Protein AF-A0A260YX08-F1 (afdb_monomer_lite)

Radius of gyration: 21.72 Å; chains: 1; bounding box: 60×44×65 Å

pLDDT: mean 73.93, std 20.86, range [26.75, 97.69]

InterPro domains:
  IPR000609 7TM GPCR, serpentine receptor class g (Srg) [PF02118] (17-284)
  IPR000609 7TM GPCR, serpentine receptor class g (Srg) [PF02118] (297-373)
  IPR000609 7TM GPCR, serpentine receptor class g (Srg) [PR00698] (13-39)
  IPR000609 7TM GPCR, serpentine receptor class g (Srg) [PR00698] (50-73)
  IPR000609 7TM GPCR, serpentine receptor class g (Srg) [PR00698] (97-121)
  IPR000609 7TM GPCR, serpentine receptor class g (Srg) [PR00698] (134-159)
  IPR000609 7TM GPCR, serpentine receptor class g (Srg) [PR00698] (180-205)
  IPR000609 7TM GPCR, serpentine receptor class g (Srg) [PR00698] (220-242)
  IPR000609 7TM GPCR, serpentine receptor class g (Srg) [PR00698] (266-289)
  IPR051119 Nematode serpentine receptor-like [PTHR31627] (12-284)

Foldseek 3Di:
DFDADPADDQVLLVVLLVLLLVLLVLLLLLLVVVLVVCVVPVVPQLLQLLSVLVNVLSVLLNVLSCCVSVPVSCQQRRLVCAVVQCVVPVDFALVLLVNCVSLLSVQLNLQSLLVSLVSLLCCLVPVPPCSVVSSVCSVVSNVCSNPVSCQASVQSSVFTWDWHHARSGTDIDGPRPDPHHHSLNVLLVSLVVSLVSLVVSLVSLLVRLLVDPDPPNQQSNLSNLLSNLLSVLSNVLSVLSNCLSPDPPPDSVSNNVSVLVSVLSVSCNSRQSSLSCCQRRPVNVVCVVVSVVVVVVVVVVCVVVVVVVDPDDDPDVCDPVVVVLVVVLCVSLVSLVVSVVSCCVSCVPDDPSDDPVSSCVSSVSSSSNPVSRPPDDDDD

Secondary structure (DSSP, 8-state):
-----TT--HHHHHHHHHHHHHHHHHHHHHHHHHHHHHHHTHHHHTTSHHHHHHHHHHHHHHHHHHHIIIIIHHHHH-TTHHHHHHHH--S-BHHHHGGGHHHHHHHHHHHHHHHHHHHHHHHHH-TTTHHHHHHHHHHHHHHHHHHTTHHHHHHHHHSEEEEEEETTEEEEEEE--SSS--HHHHHHHHHHHHHHHHHHHHHHHHHHHTT---TTHHHHHHHHHHHHHHHHHHHHHHHHHHHHHH---SSHHHHHHHHHHHHHHHHHHHHHHHHHHHHH-TTTGGGHHHHHHHHHHHHHHHHHHHHHH--S---STTHHHHHHHHHHHHHHHHHHHHHHHHHHHH--SS-----HHHHHHHHHHHHSSGGGTSS-----

Structure (mmCIF, N/CA/C/O backbone):
data_AF-A0A260YX08-F1
#
_entry.id   AF-A0A260YX08-F1
#
loop_
_atom_site.group_PDB
_atom_site.id
_atom_site.type_symbol
_atom_site.label_atom_id
_atom_site.label_alt_id
_atom_site.label_comp_id
_atom_site.label_asym_id
_atom_site.label_entity_id
_atom_site.label_seq_id
_atom_site.pdbx_PDB_ins_code
_atom_site.Cartn_x
_atom_site.Cartn_y
_atom_site.Cartn_z
_atom_site.occupancy
_atom_site.B_iso_or_equiv
_atom_site.auth_seq_id
_atom_site.auth_comp_id
_atom_site.auth_asym_id
_atom_site.auth_atom_id
_atom_site.pdbx_PDB_model_num
ATOM 1 N N . MET A 1 1 ? 18.765 1.970 -28.842 1.00 47.28 1 MET A N 1
ATOM 2 C CA . MET A 1 1 ? 18.220 0.643 -28.476 1.00 47.28 1 MET A CA 1
ATOM 3 C C . MET A 1 1 ? 18.291 0.509 -26.969 1.00 47.28 1 MET A C 1
ATOM 5 O O . MET A 1 1 ? 19.391 0.627 -26.439 1.00 47.28 1 MET A O 1
ATOM 9 N N . LEU A 1 2 ? 17.157 0.304 -26.294 1.00 59.56 2 LEU A N 1
ATOM 10 C CA . LEU A 1 2 ? 17.155 -0.091 -24.882 1.00 59.56 2 LEU A CA 1
ATOM 11 C C . LEU A 1 2 ? 17.864 -1.449 -24.772 1.00 59.56 2 LEU A C 1
ATOM 13 O O . LEU A 1 2 ? 17.564 -2.364 -25.537 1.00 59.56 2 LEU A O 1
ATOM 17 N N . ARG A 1 3 ? 18.856 -1.553 -23.888 1.00 63.09 3 ARG A N 1
ATOM 18 C CA . ARG A 1 3 ? 19.597 -2.792 -23.621 1.00 63.09 3 ARG A CA 1
ATOM 19 C C . ARG A 1 3 ? 19.384 -3.168 -22.160 1.00 63.09 3 ARG A C 1
ATOM 21 O O . ARG A 1 3 ? 19.426 -2.293 -21.302 1.00 63.09 3 ARG A O 1
ATOM 28 N N . CYS A 1 4 ? 19.155 -4.452 -21.896 1.00 70.31 4 CYS A N 1
ATOM 29 C CA . CYS A 1 4 ? 19.103 -4.978 -20.533 1.00 70.31 4 CYS A CA 1
ATOM 30 C C . CYS A 1 4 ? 20.449 -4.745 -19.839 1.00 70.31 4 CYS A C 1
ATOM 32 O O . CYS A 1 4 ? 21.499 -4.864 -20.478 1.00 70.31 4 CYS A O 1
ATOM 34 N N . HIS A 1 5 ? 20.424 -4.407 -18.551 1.00 65.25 5 HIS A N 1
ATOM 35 C CA . HIS A 1 5 ? 21.640 -4.102 -17.808 1.00 65.25 5 HIS A CA 1
ATOM 36 C C . HIS A 1 5 ? 22.475 -5.388 -17.617 1.00 65.25 5 HIS A C 1
ATOM 38 O O . HIS A 1 5 ? 21.980 -6.346 -17.025 1.00 65.25 5 HIS A O 1
ATOM 44 N N . PRO A 1 6 ? 23.730 -5.458 -18.105 1.00 57.31 6 PRO A N 1
ATOM 45 C CA . PRO A 1 6 ? 24.505 -6.704 -18.116 1.00 57.31 6 PRO A CA 1
ATOM 46 C C . PRO A 1 6 ? 25.105 -7.084 -16.750 1.00 57.31 6 PRO A C 1
ATOM 48 O O . PRO A 1 6 ? 25.681 -8.158 -16.620 1.00 57.31 6 PRO A O 1
ATOM 51 N N . GLY A 1 7 ? 24.999 -6.212 -15.741 1.00 61.47 7 GLY A N 1
ATOM 52 C CA . GLY A 1 7 ? 25.715 -6.343 -14.465 1.00 61.47 7 GLY A CA 1
ATOM 53 C C . GLY A 1 7 ? 25.024 -7.146 -13.355 1.00 61.47 7 GLY A C 1
ATOM 54 O O . GLY A 1 7 ? 25.597 -7.266 -12.276 1.00 61.47 7 GLY A O 1
ATOM 55 N N . PHE A 1 8 ? 23.812 -7.676 -13.560 1.00 66.44 8 PHE A N 1
ATOM 56 C CA . PHE A 1 8 ? 23.076 -8.366 -12.490 1.00 66.44 8 PHE A CA 1
ATOM 57 C C . PHE A 1 8 ? 23.244 -9.885 -12.551 1.00 66.44 8 PHE A C 1
ATOM 59 O O . PHE A 1 8 ? 22.930 -10.531 -13.552 1.00 66.44 8 PHE A O 1
ATOM 66 N N . TYR A 1 9 ? 23.681 -10.475 -11.436 1.00 74.44 9 TYR A N 1
ATOM 67 C CA . TYR A 1 9 ? 23.747 -11.925 -11.284 1.00 74.44 9 TYR A CA 1
ATOM 68 C C . TYR A 1 9 ? 22.336 -12.515 -11.232 1.00 74.44 9 TYR A C 1
ATOM 70 O O . TYR A 1 9 ? 21.598 -12.313 -10.267 1.00 74.44 9 TYR A O 1
ATOM 78 N N . THR A 1 10 ? 21.979 -13.305 -12.244 1.00 77.62 10 THR A N 1
ATOM 79 C CA . THR A 1 10 ? 20.638 -13.892 -12.392 1.00 77.62 10 THR A CA 1
ATOM 80 C C . THR A 1 10 ? 20.182 -14.663 -11.154 1.00 77.62 10 THR A C 1
ATOM 82 O O . THR A 1 10 ? 19.042 -14.518 -10.722 1.00 77.62 10 THR A O 1
ATOM 85 N N . ASN A 1 11 ? 21.083 -15.437 -10.543 1.00 78.19 11 ASN A N 1
ATOM 86 C CA . ASN A 1 11 ? 20.774 -16.226 -9.351 1.00 78.19 11 ASN A CA 1
ATOM 87 C C . ASN A 1 11 ? 20.413 -15.348 -8.145 1.00 78.19 11 ASN A C 1
ATOM 89 O O . ASN A 1 11 ? 19.545 -15.726 -7.363 1.00 78.19 11 ASN A O 1
ATOM 93 N N . LEU A 1 12 ? 21.045 -14.175 -8.006 1.00 76.88 12 LEU A N 1
ATOM 94 C CA . LEU A 1 12 ? 20.717 -13.238 -6.934 1.00 76.88 12 LEU A CA 1
ATOM 95 C C . LEU A 1 12 ? 19.334 -12.632 -7.163 1.00 76.88 12 LEU A C 1
ATOM 97 O O . LEU A 1 12 ? 18.522 -12.669 -6.252 1.00 76.88 12 LEU A O 1
ATOM 101 N N . GLU A 1 13 ? 19.018 -12.152 -8.365 1.00 77.12 13 GLU A N 1
ATOM 102 C CA . GLU A 1 13 ? 17.699 -11.563 -8.657 1.00 77.12 13 GLU A CA 1
ATOM 103 C C . GLU A 1 13 ? 16.547 -12.566 -8.462 1.00 77.12 13 GLU A C 1
ATOM 105 O O . GLU A 1 13 ? 15.539 -12.252 -7.824 1.00 77.12 13 GLU A O 1
ATOM 110 N N . ILE A 1 14 ? 16.736 -13.818 -8.892 1.00 81.06 14 ILE A N 1
ATOM 111 C CA . ILE A 1 14 ? 15.769 -14.901 -8.653 1.00 81.06 14 ILE A CA 1
ATOM 112 C C . ILE A 1 14 ? 15.598 -15.169 -7.152 1.00 81.06 14 ILE A C 1
ATOM 114 O O . ILE A 1 14 ? 14.480 -15.376 -6.679 1.00 81.06 14 ILE A O 1
ATOM 118 N N . LEU A 1 15 ? 16.688 -15.142 -6.385 1.00 81.56 15 LEU A N 1
ATOM 119 C CA . LEU A 1 15 ? 16.639 -15.304 -4.935 1.00 81.56 15 LEU A CA 1
ATOM 120 C C . LEU A 1 15 ? 15.891 -14.147 -4.255 1.00 81.56 15 LEU A C 1
ATOM 122 O O . LEU A 1 15 ? 15.079 -14.393 -3.360 1.00 81.56 15 LEU A O 1
ATOM 126 N N . LYS A 1 16 ? 16.100 -12.900 -4.704 1.00 79.25 16 LYS A N 1
ATOM 127 C CA . LYS A 1 16 ? 15.359 -11.724 -4.216 1.00 79.25 16 LYS A CA 1
ATOM 128 C C . LYS A 1 16 ? 13.860 -11.898 -4.440 1.00 79.25 16 LYS A C 1
ATOM 130 O O . LYS A 1 16 ? 13.075 -11.727 -3.505 1.00 79.25 16 LYS A O 1
ATOM 135 N N . TYR A 1 17 ? 13.478 -12.314 -5.647 1.00 83.31 17 TYR A N 1
ATOM 136 C CA . TYR A 1 17 ? 12.095 -12.647 -5.971 1.00 83.31 17 TYR A CA 1
ATOM 137 C C . TYR A 1 17 ? 11.554 -13.762 -5.065 1.00 83.31 17 TYR A C 1
ATOM 139 O O . TYR A 1 17 ? 10.485 -13.603 -4.482 1.00 83.31 17 TYR A O 1
ATOM 147 N N . GLY A 1 18 ? 12.304 -14.850 -4.859 1.00 80.88 18 GLY A N 1
ATOM 148 C CA . GLY A 1 18 ? 11.908 -15.950 -3.974 1.00 80.88 18 GLY A CA 1
ATOM 149 C C . GLY A 1 18 ? 11.609 -15.499 -2.539 1.00 80.88 18 GLY A C 1
ATOM 150 O O . GLY A 1 18 ? 10.574 -15.864 -1.979 1.00 80.88 18 GLY A O 1
ATOM 151 N N . ILE A 1 19 ? 12.460 -14.645 -1.962 1.00 81.00 19 ILE A N 1
ATOM 152 C CA . ILE A 1 19 ? 12.239 -14.069 -0.624 1.00 81.00 19 ILE A CA 1
ATOM 153 C C . ILE A 1 19 ? 10.973 -13.198 -0.603 1.00 81.00 19 ILE A C 1
ATOM 155 O O . ILE A 1 19 ? 10.158 -13.316 0.316 1.00 81.00 19 ILE A O 1
ATOM 159 N N . GLN A 1 20 ? 10.769 -12.357 -1.621 1.00 83.06 20 GLN A N 1
ATOM 160 C CA . GLN A 1 20 ? 9.572 -11.518 -1.725 1.00 83.06 20 GLN A CA 1
ATOM 161 C C . GLN A 1 20 ? 8.293 -12.348 -1.872 1.00 83.06 20 GLN A C 1
ATOM 163 O O . GLN A 1 20 ? 7.292 -12.037 -1.228 1.00 83.06 20 GLN A O 1
ATOM 168 N N . VAL A 1 21 ? 8.319 -13.431 -2.653 1.00 86.38 21 VAL A N 1
ATOM 169 C CA . VAL A 1 21 ? 7.188 -14.361 -2.782 1.00 86.38 21 VAL A CA 1
ATOM 170 C C . VAL A 1 21 ? 6.822 -14.937 -1.419 1.00 86.38 21 VAL A C 1
ATOM 172 O O . VAL A 1 21 ? 5.655 -14.882 -1.039 1.00 86.38 21 VAL A O 1
ATOM 175 N N . VAL A 1 22 ? 7.797 -15.429 -0.649 1.00 83.62 22 VAL A N 1
ATOM 176 C CA . VAL A 1 22 ? 7.542 -15.958 0.703 1.00 83.62 22 VAL A CA 1
ATOM 177 C C . VAL A 1 22 ? 6.916 -14.886 1.598 1.00 83.62 22 VAL A C 1
ATOM 179 O O . VAL A 1 22 ? 5.912 -15.150 2.263 1.00 83.62 22 VAL A O 1
ATOM 182 N N . TYR A 1 23 ? 7.449 -13.663 1.580 1.00 82.00 23 TYR A N 1
ATOM 183 C CA . TYR A 1 23 ? 6.907 -12.549 2.360 1.00 82.00 23 TYR A CA 1
ATOM 184 C C . TYR A 1 23 ? 5.449 -12.227 2.009 1.00 82.00 23 TYR A C 1
ATOM 186 O O . TYR A 1 23 ? 4.591 -12.116 2.890 1.00 82.00 23 TYR A O 1
ATOM 194 N N . PHE A 1 24 ? 5.144 -12.128 0.719 1.00 87.56 24 PHE A N 1
ATOM 195 C CA . PHE A 1 24 ? 3.802 -11.832 0.237 1.00 87.56 24 PHE A CA 1
ATOM 196 C C . PHE A 1 24 ? 2.814 -12.974 0.472 1.00 87.56 24 PHE A C 1
ATOM 198 O O . PHE A 1 24 ? 1.663 -12.711 0.819 1.00 87.56 24 PHE A O 1
ATOM 205 N N . VAL A 1 25 ? 3.246 -14.232 0.349 1.00 86.75 25 VAL A N 1
ATOM 206 C CA . VAL A 1 25 ? 2.424 -15.408 0.674 1.00 86.75 25 VAL A CA 1
ATOM 207 C C . VAL A 1 25 ? 2.050 -15.412 2.157 1.00 86.75 25 VAL A C 1
ATOM 209 O O . VAL A 1 25 ? 0.894 -15.675 2.493 1.00 86.75 25 VAL A O 1
ATOM 212 N N . LEU A 1 26 ? 2.976 -15.047 3.048 1.00 83.12 26 LEU A N 1
ATOM 213 C CA . LEU A 1 26 ? 2.666 -14.870 4.470 1.00 83.12 26 LEU A CA 1
ATOM 214 C C . LEU A 1 26 ? 1.647 -13.741 4.683 1.00 83.12 26 LEU A C 1
ATOM 216 O O . LEU A 1 26 ? 0.668 -13.924 5.408 1.00 83.12 26 LEU A O 1
ATOM 220 N N . GLY A 1 27 ? 1.824 -12.595 4.020 1.00 85.19 27 GLY A N 1
ATOM 221 C CA . GLY A 1 27 ? 0.846 -11.503 4.050 1.00 85.19 27 GLY A CA 1
ATOM 222 C C . GLY A 1 27 ? -0.544 -11.932 3.570 1.00 85.19 27 GLY A C 1
ATOM 223 O O . GLY A 1 27 ? -1.546 -11.649 4.231 1.00 85.19 27 GLY A O 1
ATOM 224 N N . LEU A 1 28 ? -0.609 -12.678 2.464 1.00 90.44 28 LEU A N 1
ATOM 225 C CA . LEU A 1 28 ? -1.840 -13.233 1.903 1.00 90.44 28 LEU A CA 1
ATOM 226 C C . LEU A 1 28 ? -2.523 -14.180 2.896 1.00 90.44 28 LEU A C 1
ATOM 228 O O . LEU A 1 28 ? -3.724 -14.055 3.138 1.00 90.44 28 LEU A O 1
ATOM 232 N N . PHE A 1 29 ? -1.757 -15.075 3.523 1.00 87.12 29 PHE A N 1
ATOM 233 C CA . PHE A 1 29 ? -2.256 -15.981 4.555 1.00 87.12 29 PHE A CA 1
ATOM 234 C C . PHE A 1 29 ? -2.910 -15.220 5.717 1.00 87.12 29 PHE A C 1
ATOM 236 O O . PHE A 1 29 ? -4.015 -15.575 6.143 1.00 87.12 29 PHE A 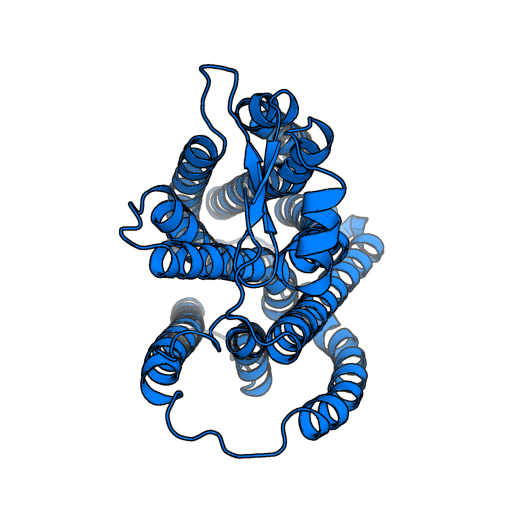O 1
ATOM 243 N N . PHE A 1 30 ? -2.281 -14.145 6.205 1.00 86.69 30 PHE A N 1
ATOM 244 C CA . PHE A 1 30 ? -2.847 -13.336 7.285 1.00 86.69 30 PHE A CA 1
ATOM 245 C C . PHE A 1 30 ? -4.118 -12.592 6.864 1.00 86.69 30 PHE A C 1
ATOM 247 O O . PHE A 1 30 ? -5.103 -12.623 7.607 1.00 86.69 30 PHE A O 1
ATOM 254 N N . HIS A 1 31 ? -4.148 -11.978 5.678 1.00 93.31 31 HIS A N 1
ATOM 255 C CA . HIS A 1 31 ? -5.359 -11.316 5.174 1.00 93.31 31 HIS A CA 1
ATOM 256 C C . HIS A 1 31 ? -6.518 -12.294 4.999 1.00 93.31 31 HIS A C 1
ATOM 258 O O . HIS A 1 31 ? -7.607 -12.046 5.516 1.00 93.31 31 HIS A O 1
ATOM 264 N N . VAL A 1 32 ? -6.287 -13.439 4.353 1.00 91.00 32 VAL A N 1
ATOM 265 C CA . VAL A 1 32 ? -7.314 -14.479 4.166 1.00 91.00 32 VAL A CA 1
ATOM 266 C C . VAL A 1 32 ? -7.820 -14.994 5.515 1.00 91.00 32 VAL A C 1
ATOM 268 O O . VAL A 1 32 ? -9.028 -15.151 5.705 1.00 91.00 32 VAL A O 1
ATOM 271 N N . SER A 1 33 ? -6.926 -15.198 6.484 1.00 86.56 33 SER A N 1
ATOM 272 C CA . SER A 1 33 ? -7.294 -15.637 7.835 1.00 86.56 33 SER A CA 1
ATOM 273 C C . SER A 1 33 ? -8.201 -14.628 8.543 1.00 86.56 33 SER A C 1
ATOM 275 O O . SER A 1 33 ? -9.222 -15.009 9.124 1.00 86.56 33 SER A O 1
ATOM 277 N N . VAL A 1 34 ? -7.875 -13.336 8.465 1.00 88.81 34 VAL A N 1
ATOM 278 C CA . VAL A 1 34 ? -8.685 -12.266 9.064 1.00 88.81 34 VAL A CA 1
ATOM 279 C C . VAL A 1 34 ? -10.035 -12.127 8.356 1.00 88.81 34 VAL A C 1
ATOM 281 O O . VAL A 1 34 ? -11.069 -12.059 9.024 1.00 88.81 34 VAL A O 1
ATOM 284 N N . LEU A 1 35 ? -10.065 -12.171 7.022 1.00 92.00 35 LEU A N 1
ATOM 285 C CA . LEU A 1 35 ? -11.311 -12.128 6.250 1.00 92.00 35 LEU A CA 1
ATOM 286 C C . LEU A 1 35 ? -12.219 -13.324 6.557 1.00 92.00 35 LEU A C 1
ATOM 288 O O . LEU A 1 35 ? -13.429 -13.147 6.701 1.00 92.00 35 LEU A O 1
ATOM 292 N N . LYS A 1 36 ? -11.657 -14.525 6.742 1.00 89.69 36 LYS A N 1
ATOM 293 C CA . LYS A 1 36 ? -12.410 -15.718 7.160 1.00 89.69 36 LYS A CA 1
ATOM 294 C C . LYS A 1 36 ? -13.087 -15.512 8.518 1.00 89.69 36 LYS A C 1
ATOM 296 O O . LYS A 1 36 ? -14.246 -15.896 8.693 1.00 89.69 36 LYS A O 1
ATOM 301 N N . ILE A 1 37 ? -12.394 -14.884 9.472 1.00 87.56 37 ILE A N 1
ATOM 302 C CA . ILE A 1 37 ? -12.969 -14.534 10.781 1.00 87.56 37 ILE A CA 1
ATOM 303 C C . ILE A 1 37 ? -14.084 -13.496 10.619 1.00 87.56 37 ILE A C 1
ATOM 305 O O . ILE A 1 37 ? -15.165 -13.675 11.193 1.00 87.56 37 ILE A O 1
ATOM 309 N N . PHE A 1 38 ? -13.857 -12.449 9.821 1.00 88.88 38 PHE A N 1
ATOM 310 C CA . PHE A 1 38 ? -14.875 -11.432 9.564 1.00 88.88 38 PHE A CA 1
ATOM 311 C C . PHE A 1 38 ? -16.124 -12.014 8.925 1.00 88.88 38 PHE A C 1
ATOM 313 O O . PHE A 1 38 ? -17.219 -11.707 9.384 1.00 88.88 38 PHE A O 1
ATOM 320 N N . HIS A 1 39 ? -15.976 -12.885 7.930 1.00 88.56 39 HIS A N 1
ATOM 321 C CA . HIS A 1 39 ? -17.109 -13.486 7.239 1.00 88.56 39 HIS A CA 1
ATOM 322 C C . HIS A 1 39 ? -17.939 -14.366 8.185 1.00 88.56 39 HIS A C 1
ATOM 324 O O . HIS A 1 39 ? -19.158 -14.231 8.256 1.00 88.56 39 HIS A O 1
ATOM 330 N N . ARG A 1 40 ? -17.281 -15.189 9.017 1.00 88.12 40 ARG A N 1
ATOM 331 C CA . ARG A 1 40 ? -17.967 -16.060 9.988 1.00 88.12 40 ARG A CA 1
ATOM 332 C C . ARG A 1 40 ? -18.739 -15.284 11.061 1.00 88.12 40 ARG A C 1
ATOM 334 O O . ARG A 1 40 ? -19.734 -15.785 11.576 1.00 88.12 40 ARG A O 1
ATOM 341 N N . LYS A 1 41 ? -18.275 -14.090 11.435 1.00 86.69 41 LYS A N 1
ATOM 342 C CA . LYS A 1 41 ? -18.879 -13.255 12.491 1.00 86.69 41 LYS A CA 1
ATOM 343 C C . LYS A 1 41 ? -19.317 -11.880 11.977 1.00 86.69 41 LYS A C 1
ATOM 345 O O . LYS A 1 41 ? -19.297 -10.898 12.725 1.00 86.69 41 LYS A O 1
ATOM 350 N N . TRP A 1 42 ? -19.749 -11.802 10.719 1.00 86.38 42 TRP A N 1
ATOM 351 C CA . TRP A 1 42 ? -20.058 -10.530 10.060 1.00 86.38 42 TRP A CA 1
ATOM 352 C C . TRP A 1 42 ? -21.120 -9.714 10.805 1.00 86.38 42 TRP A C 1
ATOM 354 O O . TRP A 1 42 ? -20.965 -8.508 10.980 1.00 86.38 42 TRP A O 1
ATOM 364 N N . ASN A 1 43 ? -22.141 -10.371 11.360 1.00 85.62 43 ASN A N 1
ATOM 365 C CA . ASN A 1 43 ? -23.213 -9.719 12.127 1.00 85.62 43 ASN A CA 1
ATOM 366 C C . ASN A 1 43 ? -22.715 -8.983 13.385 1.00 85.62 43 ASN A C 1
ATOM 368 O O . ASN A 1 43 ? -23.389 -8.087 13.896 1.00 85.62 43 ASN A O 1
ATOM 372 N N . VAL A 1 44 ? -21.538 -9.353 13.898 1.00 85.19 44 VAL A N 1
ATOM 373 C CA . VAL A 1 44 ? -20.903 -8.694 15.044 1.00 85.19 44 VAL A CA 1
ATOM 374 C C . VAL A 1 44 ? -19.987 -7.573 14.564 1.00 85.19 44 VAL A C 1
ATOM 376 O O . VAL A 1 44 ? -20.096 -6.444 15.039 1.00 85.19 44 VAL A O 1
ATOM 379 N N . TYR A 1 45 ? -19.107 -7.860 13.604 1.00 83.62 45 TYR A N 1
ATOM 380 C CA . TYR A 1 45 ? -18.076 -6.912 13.176 1.00 83.62 45 TYR A CA 1
ATOM 381 C C . TYR A 1 45 ? -18.603 -5.786 12.280 1.00 83.62 45 TYR A C 1
ATOM 383 O O . TYR A 1 45 ? -18.107 -4.666 12.371 1.00 83.62 45 TYR A O 1
ATOM 391 N N . SER A 1 46 ? -19.663 -6.027 11.503 1.00 83.94 46 SER A N 1
ATOM 392 C CA . SER A 1 46 ? -20.328 -4.996 10.687 1.00 83.94 46 SER A CA 1
ATOM 393 C C . SER A 1 46 ? -20.944 -3.868 11.520 1.00 83.94 46 SER A C 1
ATOM 395 O O . SER A 1 46 ? -21.223 -2.789 11.003 1.00 83.94 46 SER A O 1
ATOM 397 N N . LYS A 1 47 ? -21.112 -4.065 12.835 1.00 84.00 47 LYS A N 1
ATOM 398 C CA . LYS A 1 47 ? -21.561 -3.005 13.743 1.00 84.00 47 LYS A CA 1
ATOM 399 C C . LYS A 1 47 ? -20.520 -1.899 13.927 1.00 84.00 47 LYS A C 1
ATOM 401 O O . LYS A 1 47 ? -20.917 -0.811 14.338 1.00 84.00 47 LYS A O 1
ATOM 406 N N . PHE A 1 48 ? -19.248 -2.158 13.617 1.00 85.88 48 PHE A N 1
ATOM 407 C CA . PHE A 1 48 ? -18.144 -1.213 13.765 1.00 85.88 48 PHE A CA 1
ATOM 408 C C . PHE A 1 48 ? -17.709 -0.677 12.389 1.00 85.88 48 PHE A C 1
ATOM 410 O O . PHE A 1 48 ? -17.066 -1.409 11.631 1.00 85.88 48 PHE A O 1
ATOM 417 N N . PRO A 1 49 ? -17.967 0.607 12.073 1.00 88.00 49 PRO A N 1
ATOM 418 C CA . PRO A 1 49 ? -17.609 1.214 10.783 1.00 88.00 49 PRO A CA 1
ATOM 419 C C . PRO A 1 49 ? -16.123 1.082 10.411 1.00 88.00 49 PRO A C 1
ATOM 421 O O . PRO A 1 49 ? -15.766 0.920 9.250 1.00 88.00 49 PRO A O 1
ATOM 424 N N . PHE A 1 50 ? -15.233 1.090 11.410 1.00 90.44 50 PHE A N 1
ATOM 425 C CA . PHE A 1 50 ? -13.796 0.902 11.188 1.00 90.44 50 PHE A CA 1
ATOM 426 C C . PHE A 1 50 ? -13.462 -0.480 10.638 1.00 90.44 50 PHE A C 1
ATOM 428 O O . PHE A 1 50 ? -12.635 -0.595 9.743 1.00 90.44 50 PHE A O 1
ATOM 435 N N . LEU A 1 51 ? -14.117 -1.521 11.159 1.00 91.00 51 LEU A N 1
ATOM 436 C CA . LEU A 1 51 ? -13.892 -2.891 10.711 1.00 91.00 51 LEU A CA 1
ATOM 437 C C . LEU A 1 51 ? -14.485 -3.132 9.320 1.00 91.00 51 LEU A C 1
ATOM 439 O O . LEU A 1 51 ? -13.947 -3.946 8.581 1.00 91.00 51 LEU A O 1
ATOM 443 N N . GLN A 1 52 ? -15.534 -2.397 8.935 1.00 91.81 52 GLN A N 1
ATOM 444 C CA . GLN A 1 52 ? -16.056 -2.419 7.565 1.00 91.81 52 GLN A CA 1
ATOM 445 C C . GLN A 1 52 ? -15.054 -1.827 6.566 1.00 91.81 52 GLN A C 1
ATOM 447 O O . GLN A 1 52 ? -14.788 -2.444 5.541 1.00 91.81 52 GLN A O 1
ATOM 452 N N . LEU A 1 53 ? -14.452 -0.673 6.873 1.00 94.38 53 LEU A N 1
ATOM 453 C CA . LEU A 1 53 ? -13.406 -0.089 6.020 1.00 94.38 53 LEU A CA 1
ATOM 454 C C . LEU A 1 53 ? -12.156 -0.968 5.980 1.00 94.38 53 LEU A C 1
ATOM 456 O O . LEU A 1 53 ? -11.615 -1.216 4.908 1.00 94.38 53 LEU A O 1
ATOM 460 N N . TYR A 1 54 ? -11.744 -1.498 7.131 1.00 95.06 54 TYR A N 1
ATOM 461 C CA . TYR A 1 54 ? -10.612 -2.414 7.216 1.00 95.06 54 TYR A CA 1
ATOM 462 C C . TYR A 1 54 ? -10.850 -3.719 6.436 1.00 95.06 54 TYR A C 1
ATOM 464 O O . TYR A 1 54 ? -9.927 -4.262 5.842 1.00 95.06 54 TYR A O 1
ATOM 472 N N . TYR A 1 55 ? -12.088 -4.216 6.382 1.00 94.88 55 TYR A N 1
ATOM 473 C CA . TYR A 1 55 ? -12.443 -5.363 5.545 1.00 94.88 55 TYR A CA 1
ATOM 474 C C . TYR A 1 55 ? -12.180 -5.082 4.057 1.00 94.88 55 TYR A C 1
ATOM 476 O O . TYR A 1 55 ? -11.576 -5.911 3.375 1.00 94.88 55 TYR A O 1
ATOM 484 N N . VAL A 1 56 ? -12.572 -3.900 3.568 1.00 95.69 56 VAL A N 1
ATOM 485 C CA . VAL A 1 56 ? -12.284 -3.471 2.188 1.00 95.69 56 VAL A CA 1
ATOM 486 C C . VAL A 1 56 ? -10.781 -3.276 1.976 1.00 95.69 56 VAL A C 1
ATOM 488 O O . VAL A 1 56 ? -10.253 -3.744 0.970 1.00 95.69 56 VAL A O 1
ATOM 491 N N . ASP A 1 57 ? -10.081 -2.662 2.936 1.00 96.12 57 ASP A N 1
ATOM 492 C CA . ASP A 1 57 ? -8.620 -2.506 2.914 1.00 96.12 57 ASP A CA 1
ATOM 493 C C . ASP A 1 57 ? -7.893 -3.856 2.785 1.00 96.12 57 ASP A C 1
ATOM 495 O O . ASP A 1 57 ? -6.980 -3.995 1.971 1.00 96.12 57 ASP A O 1
ATOM 499 N N . SER A 1 58 ? -8.337 -4.876 3.528 1.00 96.38 58 SER A N 1
ATOM 500 C CA . SER A 1 58 ? -7.799 -6.237 3.448 1.00 96.38 58 SER A CA 1
ATOM 501 C C . SER A 1 58 ? -8.056 -6.900 2.095 1.00 96.38 58 SER A C 1
ATOM 503 O O . SER A 1 58 ? -7.149 -7.530 1.553 1.00 96.38 58 SER A O 1
ATOM 505 N N . ILE A 1 59 ? -9.255 -6.758 1.518 1.00 96.19 59 ILE A N 1
ATOM 506 C CA . ILE A 1 59 ? -9.547 -7.275 0.168 1.00 96.19 59 ILE A CA 1
ATOM 507 C C . ILE A 1 59 ? -8.644 -6.600 -0.867 1.00 96.19 59 ILE A C 1
ATOM 509 O O . ILE A 1 59 ? -8.042 -7.272 -1.703 1.00 96.19 59 ILE A O 1
ATOM 513 N N . LEU A 1 60 ? -8.512 -5.278 -0.784 1.00 96.38 60 LEU A N 1
ATOM 514 C CA . LEU A 1 60 ? -7.663 -4.503 -1.678 1.00 96.38 60 LEU A CA 1
ATOM 515 C C . LEU A 1 60 ? -6.190 -4.911 -1.555 1.00 96.38 60 LEU A C 1
ATOM 517 O O . LEU A 1 60 ? -5.524 -5.105 -2.569 1.00 96.38 60 LEU A O 1
ATOM 521 N N . SER A 1 61 ? -5.695 -5.119 -0.331 1.00 96.50 61 SER A N 1
ATOM 522 C CA . SER A 1 61 ? -4.352 -5.654 -0.098 1.00 96.50 61 SER A CA 1
ATOM 523 C C . SER A 1 61 ? -4.148 -7.008 -0.771 1.00 96.50 61 SER A C 1
ATOM 525 O O . SER A 1 61 ? -3.108 -7.203 -1.385 1.00 96.50 61 SER A O 1
ATOM 527 N N . ILE A 1 62 ? -5.117 -7.929 -0.715 1.00 96.38 62 ILE A N 1
ATOM 528 C CA . ILE A 1 62 ? -5.009 -9.221 -1.413 1.00 96.38 62 ILE A CA 1
ATOM 529 C C . ILE A 1 62 ? -4.822 -9.011 -2.918 1.00 96.38 62 ILE A C 1
ATOM 531 O O . ILE A 1 62 ? -3.911 -9.600 -3.496 1.00 96.38 62 ILE A O 1
ATOM 535 N N . PHE A 1 63 ? -5.626 -8.148 -3.545 1.00 95.25 63 PHE A N 1
ATOM 536 C CA . PHE A 1 63 ? -5.473 -7.845 -4.971 1.00 95.25 63 PHE A CA 1
ATOM 537 C C . PHE A 1 63 ? -4.098 -7.246 -5.289 1.00 95.25 63 PHE A C 1
ATOM 539 O O . PHE A 1 63 ? -3.441 -7.707 -6.221 1.00 95.25 63 PHE A O 1
ATOM 546 N N . ILE A 1 64 ? -3.623 -6.290 -4.484 1.00 95.25 64 ILE A N 1
ATOM 547 C CA . ILE A 1 64 ? -2.291 -5.686 -4.647 1.00 95.25 64 ILE A CA 1
ATOM 548 C C . ILE A 1 64 ? -1.184 -6.742 -4.509 1.00 95.25 64 ILE A C 1
ATOM 550 O O . ILE A 1 64 ? -0.244 -6.730 -5.304 1.00 95.25 64 ILE A O 1
ATOM 554 N N . ILE A 1 65 ? -1.288 -7.664 -3.543 1.00 94.25 65 ILE A N 1
ATOM 555 C CA . ILE A 1 65 ? -0.323 -8.759 -3.348 1.00 94.25 65 ILE A CA 1
ATOM 556 C C . ILE A 1 65 ? -0.290 -9.673 -4.574 1.00 94.25 65 ILE A C 1
ATOM 558 O O . ILE A 1 65 ? 0.787 -9.956 -5.097 1.00 94.25 65 ILE A O 1
ATOM 562 N N . LEU A 1 66 ? -1.457 -10.127 -5.038 1.00 93.94 66 LEU A N 1
ATOM 563 C CA . LEU A 1 66 ? -1.560 -11.038 -6.180 1.00 93.94 66 LEU A CA 1
ATOM 564 C C . LEU A 1 66 ? -1.005 -10.400 -7.455 1.00 93.94 66 LEU A C 1
ATOM 566 O O . LEU A 1 66 ? -0.282 -11.056 -8.199 1.00 93.94 66 LEU A O 1
ATOM 570 N N . MET A 1 67 ? -1.284 -9.116 -7.675 1.00 91.56 67 MET A N 1
ATOM 571 C CA . MET A 1 67 ? -0.716 -8.354 -8.785 1.00 91.56 67 MET A CA 1
ATOM 572 C C . MET A 1 67 ? 0.799 -8.184 -8.678 1.00 91.56 67 MET A C 1
ATOM 574 O O . MET A 1 67 ? 1.510 -8.343 -9.671 1.00 91.56 67 MET A O 1
ATOM 578 N N . ASN A 1 68 ? 1.302 -7.876 -7.481 1.00 89.56 68 ASN A N 1
ATOM 579 C CA . ASN A 1 68 ? 2.732 -7.718 -7.257 1.00 89.56 68 ASN A CA 1
ATOM 580 C C . ASN A 1 68 ? 3.474 -9.023 -7.536 1.00 89.56 68 ASN A C 1
ATOM 582 O O . ASN A 1 68 ? 4.384 -9.042 -8.359 1.00 89.56 68 ASN A O 1
ATOM 586 N N . VAL A 1 69 ? 3.053 -10.122 -6.913 1.00 88.38 69 VAL A N 1
ATOM 587 C CA . VAL A 1 69 ? 3.702 -11.428 -7.075 1.00 88.38 69 VAL A CA 1
ATOM 588 C C . VAL A 1 69 ? 3.503 -11.991 -8.481 1.00 88.38 69 VAL A C 1
ATOM 590 O O . VAL A 1 69 ? 4.455 -12.477 -9.078 1.00 88.38 69 VAL A O 1
ATOM 593 N N . GLY A 1 70 ? 2.285 -11.931 -9.019 1.00 86.44 70 GLY A N 1
ATOM 594 C CA . GLY A 1 70 ? 1.924 -12.605 -10.266 1.00 86.44 70 GLY A CA 1
ATOM 595 C C . GLY A 1 70 ? 2.280 -11.852 -11.545 1.00 86.44 70 GLY A C 1
ATOM 596 O O . GLY A 1 70 ? 2.254 -12.464 -12.608 1.00 86.44 70 GLY A O 1
ATOM 597 N N . LEU A 1 71 ? 2.581 -10.550 -11.473 1.00 86.06 71 LEU A N 1
ATOM 598 C CA . LEU A 1 71 ? 2.865 -9.727 -12.656 1.00 86.06 71 LEU A CA 1
ATOM 599 C C . LEU A 1 71 ? 4.063 -8.797 -12.436 1.00 86.06 71 LEU A C 1
ATOM 601 O O . LEU A 1 71 ? 5.098 -8.965 -13.073 1.00 86.06 71 LEU A O 1
ATOM 605 N N . ILE A 1 72 ? 3.952 -7.824 -11.528 1.00 86.69 72 ILE A N 1
ATOM 606 C CA . ILE A 1 72 ? 4.907 -6.703 -11.445 1.00 86.69 72 ILE A CA 1
ATOM 607 C C . ILE A 1 72 ? 6.317 -7.180 -11.072 1.00 86.69 72 ILE A C 1
ATOM 609 O O . ILE A 1 72 ? 7.301 -6.822 -11.712 1.00 86.69 72 ILE A O 1
ATOM 613 N N . ARG A 1 73 ? 6.436 -8.030 -10.051 1.00 85.88 73 ARG A N 1
ATOM 614 C CA . ARG A 1 73 ? 7.730 -8.465 -9.504 1.00 85.88 73 ARG A CA 1
ATOM 615 C C . ARG A 1 73 ? 8.420 -9.507 -10.377 1.00 85.88 73 ARG A C 1
ATOM 617 O O . ARG A 1 73 ? 9.645 -9.527 -10.425 1.00 85.88 73 ARG A O 1
ATOM 624 N N . ILE A 1 74 ? 7.645 -10.303 -11.112 1.00 85.81 74 ILE A N 1
ATOM 625 C CA . ILE A 1 74 ? 8.154 -11.196 -12.161 1.00 85.81 74 ILE A CA 1
ATOM 626 C C . ILE A 1 74 ? 8.903 -10.377 -13.214 1.00 85.81 74 ILE A C 1
ATOM 628 O O . ILE A 1 74 ? 10.025 -10.713 -13.583 1.00 85.81 74 ILE A O 1
ATOM 632 N N . PHE A 1 75 ? 8.314 -9.266 -13.646 1.00 83.25 75 PHE A N 1
ATOM 633 C CA . PHE A 1 75 ? 8.925 -8.386 -14.634 1.00 83.25 75 PHE A CA 1
ATOM 634 C C . PHE A 1 75 ? 10.111 -7.576 -14.095 1.00 83.25 75 PHE A C 1
ATOM 636 O O . PHE A 1 75 ? 11.080 -7.367 -14.824 1.00 83.25 75 PHE A O 1
ATOM 643 N N . ASN A 1 76 ? 10.097 -7.201 -12.813 1.00 80.69 76 ASN A N 1
ATOM 644 C CA . ASN A 1 76 ? 11.208 -6.472 -12.195 1.00 80.69 76 ASN A CA 1
ATOM 645 C C . ASN A 1 76 ? 12.445 -7.356 -11.922 1.00 80.69 76 ASN A C 1
ATOM 647 O O . ASN A 1 76 ? 13.565 -6.892 -12.108 1.00 80.69 76 ASN A O 1
ATOM 651 N N . TYR A 1 77 ? 12.259 -8.605 -11.467 1.00 76.75 77 TYR A N 1
ATOM 652 C CA . TYR A 1 77 ? 13.331 -9.420 -10.863 1.00 76.75 77 TYR A CA 1
ATOM 653 C C . TYR A 1 77 ? 13.672 -10.720 -11.596 1.00 76.75 77 TYR A C 1
ATOM 655 O O . TYR A 1 77 ? 14.479 -11.494 -11.088 1.00 76.75 77 TYR A O 1
ATOM 663 N N . ILE A 1 78 ? 13.078 -11.015 -12.756 1.00 82.06 78 ILE A N 1
ATOM 664 C CA . ILE A 1 78 ? 13.452 -12.197 -13.551 1.00 82.06 78 ILE A CA 1
ATOM 665 C C . ILE A 1 78 ? 14.223 -11.739 -14.796 1.00 82.06 78 ILE A C 1
ATOM 667 O O . ILE A 1 78 ? 13.612 -11.468 -15.834 1.00 82.06 78 ILE A O 1
ATOM 671 N N . PRO A 1 79 ? 15.572 -11.685 -14.744 1.00 78.44 79 PRO A N 1
ATOM 672 C CA . PRO A 1 79 ? 16.371 -11.142 -15.838 1.00 78.44 79 PRO A CA 1
ATOM 673 C C . PRO A 1 79 ? 16.190 -11.805 -17.206 1.00 78.44 79 PRO A C 1
ATOM 675 O O . PRO A 1 79 ? 16.182 -11.087 -18.208 1.00 78.44 79 PRO A O 1
ATOM 678 N N . PRO A 1 80 ? 15.971 -13.133 -17.306 1.00 78.50 80 PRO A N 1
ATOM 679 C CA . PRO A 1 80 ? 15.705 -13.777 -18.591 1.00 78.50 80 PRO A CA 1
ATOM 680 C C . PRO A 1 80 ? 14.471 -13.234 -19.330 1.00 78.50 80 PRO A C 1
ATOM 682 O O . PRO A 1 80 ? 14.385 -13.381 -20.549 1.00 78.50 80 PRO A O 1
ATOM 685 N N . LEU A 1 81 ? 13.528 -12.586 -18.634 1.00 80.31 81 LEU A N 1
ATOM 686 C CA . LEU A 1 81 ? 12.349 -11.984 -19.261 1.00 80.31 81 LEU A CA 1
ATOM 687 C C . LEU A 1 81 ? 12.647 -10.644 -19.937 1.00 80.31 81 LEU A C 1
ATOM 689 O O . LEU A 1 81 ? 11.905 -10.260 -20.837 1.00 80.31 81 LEU A O 1
ATOM 693 N N . CYS A 1 82 ? 13.726 -9.950 -19.564 1.00 79.06 82 CYS A N 1
ATOM 694 C CA . CYS A 1 82 ? 14.085 -8.659 -20.149 1.00 79.06 82 CYS A CA 1
ATOM 695 C C . CYS A 1 82 ? 14.295 -8.717 -21.680 1.00 79.06 82 CYS A C 1
ATOM 697 O O . CYS A 1 82 ? 13.621 -7.970 -22.397 1.00 79.06 82 CYS A O 1
ATOM 699 N N . PRO A 1 83 ? 15.139 -9.614 -22.240 1.00 80.19 83 PRO A N 1
ATOM 700 C CA . PRO A 1 83 ? 15.316 -9.695 -23.692 1.00 80.19 83 PRO A CA 1
ATOM 701 C C . PRO A 1 83 ? 14.046 -10.153 -24.423 1.00 80.19 83 PRO A C 1
ATOM 703 O O . PRO A 1 83 ? 13.793 -9.712 -25.543 1.00 80.19 83 PRO A O 1
ATOM 706 N N . TRP A 1 84 ? 13.229 -11.008 -23.799 1.00 84.69 84 TRP A N 1
ATOM 707 C CA . TRP A 1 84 ? 11.946 -11.428 -24.367 1.00 84.69 84 TRP A CA 1
ATOM 708 C C . TRP A 1 84 ? 10.951 -10.262 -24.435 1.00 84.69 84 TRP A C 1
ATOM 710 O O . TRP A 1 84 ? 10.370 -10.016 -25.491 1.00 84.69 84 TRP A O 1
ATOM 720 N N . ALA A 1 85 ? 10.802 -9.502 -23.347 1.00 80.12 85 ALA A N 1
ATOM 721 C CA . ALA A 1 85 ? 9.858 -8.393 -23.261 1.00 80.12 85 ALA A CA 1
ATOM 722 C C . ALA A 1 85 ? 10.223 -7.245 -24.209 1.00 80.12 85 ALA A C 1
ATOM 724 O O . ALA A 1 85 ? 9.345 -6.740 -24.902 1.00 80.12 85 ALA A O 1
ATOM 725 N N . LEU A 1 86 ? 11.510 -6.889 -24.312 1.00 81.62 86 LEU A N 1
ATOM 726 C CA . LEU A 1 86 ? 11.979 -5.867 -25.259 1.00 81.62 86 LEU A CA 1
ATOM 727 C C . LEU A 1 86 ? 11.796 -6.288 -26.725 1.00 81.62 86 LEU A C 1
ATOM 729 O O . LEU A 1 86 ? 11.596 -5.433 -27.585 1.00 81.62 86 LEU A O 1
ATOM 733 N N . LYS A 1 87 ? 11.854 -7.593 -27.026 1.00 85.62 87 LYS A N 1
ATOM 734 C CA . LYS A 1 87 ? 11.571 -8.117 -28.370 1.00 85.62 87 LYS A CA 1
ATOM 735 C C . LYS A 1 87 ? 10.073 -8.114 -28.681 1.00 85.62 87 LYS A C 1
ATOM 737 O O . LYS A 1 87 ? 9.696 -7.832 -29.813 1.00 85.62 87 LYS A O 1
ATOM 742 N N . GLN A 1 88 ? 9.242 -8.464 -27.702 1.00 86.25 88 GLN A N 1
ATOM 743 C CA . GLN A 1 88 ? 7.793 -8.566 -27.874 1.00 86.25 88 GLN A CA 1
ATOM 744 C C . GLN A 1 88 ? 7.107 -7.193 -27.901 1.00 86.25 88 GLN A C 1
ATOM 746 O O . GLN A 1 88 ? 6.133 -7.015 -28.629 1.00 86.25 88 GLN A O 1
ATOM 751 N N . TYR A 1 89 ? 7.625 -6.232 -27.133 1.00 84.25 89 TYR A N 1
ATOM 752 C CA . TYR A 1 89 ? 7.105 -4.869 -27.019 1.00 84.25 89 TYR A CA 1
ATOM 753 C C . TYR A 1 89 ? 8.206 -3.841 -27.340 1.00 84.25 89 TYR A C 1
ATOM 755 O O . TYR A 1 89 ? 8.695 -3.156 -26.440 1.00 84.25 89 TYR A O 1
ATOM 763 N N . PRO A 1 90 ? 8.639 -3.747 -28.612 1.00 79.62 90 PRO A N 1
ATOM 764 C CA . PRO A 1 90 ? 9.688 -2.812 -29.021 1.00 79.62 90 PRO A CA 1
ATOM 765 C C . PRO A 1 90 ? 9.206 -1.355 -29.037 1.00 79.62 90 PRO A C 1
ATOM 767 O O . PRO A 1 90 ? 10.015 -0.435 -28.908 1.00 79.62 90 PRO A O 1
ATOM 770 N N . GLU A 1 91 ? 7.897 -1.150 -29.188 1.00 83.69 91 GLU A N 1
ATOM 771 C CA . GLU A 1 91 ? 7.252 0.157 -29.239 1.00 83.69 91 GLU A CA 1
ATOM 772 C C . GLU A 1 91 ? 6.311 0.352 -28.039 1.00 83.69 91 GLU A C 1
ATOM 774 O O . GLU A 1 91 ? 5.829 -0.631 -27.464 1.00 83.69 91 GLU A O 1
ATOM 779 N N . PRO A 1 92 ? 6.056 1.607 -27.627 1.00 84.00 92 PRO A N 1
ATOM 780 C CA . PRO A 1 92 ? 5.068 1.911 -26.602 1.00 84.00 92 PRO A CA 1
ATOM 781 C C . PRO A 1 92 ? 3.691 1.357 -26.973 1.00 84.00 92 PRO A C 1
ATOM 783 O O . PRO A 1 92 ? 3.266 1.440 -28.121 1.00 84.00 92 PRO A O 1
ATOM 786 N N . THR A 1 93 ? 2.972 0.805 -25.998 1.00 86.31 93 THR A N 1
ATOM 787 C CA . THR A 1 93 ? 1.622 0.275 -26.217 1.00 86.31 93 THR A CA 1
ATOM 788 C C . THR A 1 93 ? 0.698 0.626 -25.061 1.00 86.31 93 THR A C 1
ATOM 790 O O . THR A 1 93 ? 1.122 0.763 -23.911 1.00 86.31 93 THR A O 1
ATOM 793 N N . GLN A 1 94 ? -0.600 0.717 -25.350 1.00 85.75 94 GLN A N 1
ATOM 794 C CA . GLN A 1 94 ? -1.634 0.881 -24.322 1.00 85.75 94 GLN A CA 1
ATOM 795 C C . GLN A 1 94 ? -1.771 -0.355 -23.419 1.00 85.75 94 GLN A C 1
ATOM 797 O O . GLN A 1 94 ? -2.209 -0.244 -22.279 1.00 85.75 94 GLN A O 1
ATOM 802 N N . PHE A 1 95 ? -1.361 -1.539 -23.889 1.00 85.31 95 PHE A N 1
ATOM 803 C CA . PHE A 1 95 ? -1.406 -2.760 -23.082 1.00 85.31 95 PHE A CA 1
ATOM 804 C C . PHE A 1 95 ? -0.514 -2.656 -21.836 1.00 85.31 95 PHE A C 1
ATOM 806 O O . PHE A 1 95 ? -0.930 -3.039 -20.744 1.00 85.31 95 PHE A O 1
ATOM 813 N N . ILE A 1 96 ? 0.678 -2.065 -21.971 1.00 85.12 96 ILE A N 1
ATOM 814 C CA . ILE A 1 96 ? 1.597 -1.829 -20.846 1.00 85.12 96 ILE A CA 1
ATOM 815 C C . ILE A 1 96 ? 0.984 -0.844 -19.839 1.00 85.12 96 ILE A C 1
ATOM 817 O O . ILE A 1 96 ? 1.186 -0.984 -18.633 1.00 85.12 96 ILE A O 1
ATOM 821 N N . SER A 1 97 ? 0.171 0.105 -20.308 1.00 86.81 97 SER A N 1
ATOM 822 C CA . SER A 1 97 ? -0.500 1.093 -19.459 1.00 86.81 97 SER A CA 1
ATOM 823 C C . SER A 1 97 ? -1.497 0.474 -18.475 1.00 86.81 97 SER A C 1
ATOM 825 O O . SER A 1 97 ? -1.779 1.067 -17.436 1.00 86.81 97 SER A O 1
ATOM 827 N N . LEU A 1 98 ? -1.985 -0.745 -18.726 1.00 87.38 98 LEU A N 1
ATOM 828 C CA . LEU A 1 98 ? -2.836 -1.464 -17.772 1.00 87.38 98 LEU A CA 1
ATOM 829 C C . LEU A 1 98 ? -2.116 -1.762 -16.449 1.00 87.38 98 LEU A C 1
ATOM 831 O O . LEU A 1 98 ? -2.776 -1.897 -15.421 1.00 87.38 98 LEU A O 1
ATOM 835 N N . LEU A 1 99 ? -0.778 -1.799 -16.434 1.00 89.31 99 LEU A N 1
ATOM 836 C CA . LEU A 1 99 ? 0.006 -2.021 -15.214 1.00 89.31 99 LEU A CA 1
ATOM 837 C C . LEU A 1 99 ? -0.148 -0.885 -14.185 1.00 89.31 99 LEU A C 1
ATOM 839 O O . LEU A 1 99 ? 0.026 -1.126 -12.989 1.00 89.31 99 LEU A O 1
ATOM 843 N N . PHE A 1 100 ? -0.605 0.305 -14.601 1.00 90.25 100 PHE A N 1
ATOM 844 C CA . PHE A 1 100 ? -0.948 1.404 -13.687 1.00 90.25 100 PHE A CA 1
ATOM 845 C C . PHE A 1 100 ? -2.142 1.102 -12.768 1.00 90.25 100 PHE A C 1
ATOM 847 O O . PHE A 1 100 ? -2.376 1.843 -11.809 1.00 90.25 100 PHE A O 1
ATOM 854 N N . ILE A 1 101 ? -2.872 0.003 -12.992 1.00 91.88 101 ILE A N 1
ATOM 855 C CA . ILE A 1 101 ? -3.928 -0.448 -12.077 1.00 91.88 101 ILE A CA 1
ATOM 856 C C . ILE A 1 101 ? -3.375 -0.770 -10.678 1.00 91.88 101 ILE A C 1
ATOM 858 O O . ILE A 1 101 ? -4.072 -0.568 -9.684 1.00 91.88 101 ILE A O 1
ATOM 862 N N . GLU A 1 102 ? -2.101 -1.171 -10.573 1.00 91.06 102 GLU A N 1
ATOM 863 C CA . GLU A 1 102 ? -1.435 -1.326 -9.277 1.00 91.06 102 GLU A CA 1
ATOM 864 C C . GLU A 1 102 ? -1.410 0.015 -8.529 1.00 91.06 102 GLU A C 1
ATOM 866 O O . GLU A 1 102 ? -1.880 0.102 -7.395 1.00 91.06 102 GLU A O 1
ATOM 871 N N . GLN A 1 103 ? -0.926 1.077 -9.180 1.00 91.94 103 GLN A N 1
ATOM 872 C CA . GLN A 1 103 ? -0.839 2.411 -8.585 1.00 91.94 103 GLN A CA 1
ATOM 873 C C . GLN A 1 103 ? -2.224 2.973 -8.238 1.00 91.94 103 GLN A C 1
ATOM 875 O O . GLN A 1 103 ? -2.404 3.572 -7.177 1.00 91.94 103 GLN A O 1
ATOM 880 N N . TYR A 1 104 ? -3.223 2.716 -9.085 1.00 94.94 104 TYR A N 1
ATOM 881 C CA . TYR A 1 104 ? -4.617 3.036 -8.791 1.00 94.94 104 TYR A CA 1
ATOM 882 C C . TYR A 1 104 ? -5.071 2.396 -7.469 1.00 94.94 104 TYR A C 1
ATOM 884 O O . TYR A 1 104 ? -5.570 3.099 -6.587 1.00 94.94 104 TYR A O 1
ATOM 892 N N . PHE A 1 105 ? -4.828 1.097 -7.266 1.00 95.69 105 PHE A N 1
ATOM 893 C CA . PHE A 1 105 ? -5.175 0.428 -6.011 1.00 95.69 105 PHE A CA 1
ATOM 894 C C . PHE A 1 105 ? -4.387 0.960 -4.809 1.00 95.69 105 PHE A C 1
ATOM 896 O O . PHE A 1 105 ? -4.956 1.062 -3.719 1.00 95.69 105 PHE A O 1
ATOM 903 N N . LYS A 1 106 ? -3.126 1.379 -4.983 1.00 94.88 106 LYS A N 1
ATOM 904 C CA . LYS A 1 106 ? -2.370 2.056 -3.912 1.00 94.88 106 LYS A CA 1
ATOM 905 C C . LYS A 1 106 ? -3.061 3.345 -3.462 1.00 94.88 106 LYS A C 1
ATOM 907 O O . LYS A 1 106 ? -3.173 3.587 -2.259 1.00 94.88 106 LYS A O 1
ATOM 912 N N . PHE A 1 107 ? -3.592 4.135 -4.395 1.00 96.25 107 PHE A N 1
ATOM 913 C CA . PHE A 1 107 ? -4.338 5.355 -4.071 1.00 96.25 107 PHE A CA 1
ATOM 914 C C . PHE A 1 107 ? -5.656 5.067 -3.358 1.00 96.25 107 PHE A C 1
ATOM 916 O O . PHE A 1 107 ? -5.930 5.694 -2.332 1.00 96.25 107 PHE A O 1
ATOM 923 N N . VAL A 1 108 ? -6.432 4.084 -3.830 1.00 97.25 108 VAL A N 1
ATOM 924 C CA . VAL A 1 108 ? -7.654 3.639 -3.134 1.00 97.25 108 VAL A CA 1
ATOM 925 C C . VAL A 1 108 ? -7.321 3.244 -1.690 1.00 97.25 108 VAL A C 1
ATOM 927 O O . VAL A 1 108 ? -8.005 3.663 -0.756 1.00 97.25 108 VAL A O 1
ATOM 930 N N . LYS A 1 109 ? -6.227 2.498 -1.487 1.00 96.00 109 LYS A N 1
ATOM 931 C CA . LYS A 1 109 ? -5.776 2.042 -0.165 1.00 96.00 109 LYS A CA 1
ATOM 932 C C . LYS A 1 109 ? -5.450 3.207 0.772 1.00 96.00 109 LYS A C 1
ATOM 934 O O . LYS A 1 109 ? -5.845 3.193 1.938 1.00 96.00 109 LYS A O 1
ATOM 939 N N . CYS A 1 110 ? -4.756 4.228 0.272 1.00 96.56 110 CYS A N 1
ATOM 940 C CA . CYS A 1 110 ? -4.431 5.425 1.050 1.00 96.56 110 CYS A CA 1
ATOM 941 C C . CYS A 1 110 ? -5.696 6.176 1.482 1.00 96.56 110 CYS A C 1
ATOM 943 O O . CYS A 1 110 ? -5.837 6.535 2.650 1.00 96.56 110 CYS A O 1
ATOM 945 N N . LEU A 1 111 ? -6.655 6.340 0.568 1.00 97.00 111 LEU A N 1
ATOM 946 C CA . LEU A 1 111 ? -7.919 7.020 0.849 1.00 97.00 111 LEU A CA 1
ATOM 947 C C . LEU A 1 111 ? -8.776 6.261 1.862 1.00 97.00 111 LEU A C 1
ATOM 949 O O . LEU A 1 111 ? -9.252 6.861 2.825 1.00 97.00 111 LEU A O 1
ATOM 953 N N . ILE A 1 112 ? -8.920 4.941 1.708 1.00 97.12 112 ILE A N 1
ATOM 954 C CA . ILE A 1 112 ? -9.617 4.103 2.695 1.00 97.12 112 ILE A CA 1
ATOM 955 C C . ILE A 1 112 ? -8.979 4.282 4.075 1.00 97.12 112 ILE A C 1
ATOM 957 O O . ILE A 1 112 ? -9.695 4.461 5.064 1.00 97.12 112 ILE A O 1
ATOM 961 N N . PHE A 1 113 ? -7.646 4.302 4.150 1.00 96.50 113 PHE A N 1
ATOM 962 C CA . PHE A 1 113 ? -6.945 4.498 5.412 1.00 96.50 113 PHE A CA 1
ATOM 963 C C . PHE A 1 113 ? -7.180 5.891 6.026 1.00 96.50 113 PHE A C 1
ATOM 965 O O . PHE A 1 113 ? -7.407 5.983 7.236 1.00 96.50 113 PHE A O 1
ATOM 972 N N . CYS A 1 114 ? -7.237 6.963 5.225 1.00 96.19 114 CYS A N 1
ATOM 973 C CA . CYS A 1 114 ? -7.665 8.288 5.703 1.00 96.19 114 CYS A CA 1
ATOM 974 C C . CYS A 1 114 ? -9.020 8.209 6.402 1.00 96.19 114 CYS A C 1
ATOM 976 O O . CYS A 1 114 ? -9.173 8.659 7.539 1.00 96.19 114 CYS A O 1
ATOM 978 N N . PHE A 1 115 ? -10.003 7.592 5.748 1.00 95.12 115 PHE A N 1
ATOM 979 C CA . PHE A 1 115 ? -11.343 7.471 6.307 1.00 95.12 115 PHE A CA 1
ATOM 980 C C . PHE A 1 115 ? -11.394 6.558 7.528 1.00 95.12 115 PHE A C 1
ATOM 982 O O . PHE A 1 115 ? -12.151 6.836 8.459 1.00 95.12 115 PHE A O 1
ATOM 989 N N . MET A 1 116 ? -10.565 5.513 7.584 1.00 94.62 116 MET A N 1
ATOM 990 C CA . MET A 1 116 ? -10.403 4.708 8.793 1.00 94.62 116 MET A CA 1
ATOM 991 C C . MET A 1 116 ? -9.934 5.569 9.970 1.00 94.62 116 MET A C 1
ATOM 993 O O . MET A 1 116 ? -10.517 5.473 11.053 1.00 94.62 116 MET A O 1
ATOM 997 N N . MET A 1 117 ? -8.937 6.432 9.761 1.00 95.31 117 MET A N 1
ATOM 998 C CA . MET A 1 117 ? -8.405 7.320 10.799 1.00 95.31 117 MET A CA 1
ATOM 999 C C . MET A 1 117 ? -9.400 8.404 11.218 1.00 95.31 117 MET A C 1
ATOM 1001 O O . MET A 1 117 ? -9.615 8.591 12.417 1.00 95.31 117 MET A O 1
ATOM 1005 N N . VAL A 1 118 ? -10.080 9.048 10.266 1.00 92.88 118 VAL A N 1
ATOM 1006 C CA . VAL A 1 118 ? -11.151 10.023 10.546 1.00 92.88 118 VAL A CA 1
ATOM 1007 C C . VAL A 1 118 ? -12.276 9.371 11.344 1.00 92.88 118 VAL A C 1
ATOM 1009 O O . VAL A 1 118 ? -12.754 9.913 12.340 1.00 92.88 118 VAL A O 1
ATOM 1012 N N . ASN A 1 119 ? -12.678 8.162 10.955 1.00 91.25 119 ASN A N 1
ATOM 1013 C CA . ASN A 1 119 ? -13.687 7.404 11.675 1.00 91.25 119 ASN A CA 1
ATOM 1014 C C . ASN A 1 119 ? -13.254 7.094 13.118 1.00 91.25 119 ASN A C 1
ATOM 1016 O O . ASN A 1 119 ? -14.074 7.205 14.028 1.00 91.25 119 ASN A O 1
ATOM 1020 N N . ARG A 1 120 ? -11.982 6.742 13.359 1.00 89.94 120 ARG A N 1
ATOM 1021 C CA . ARG A 1 120 ? -11.465 6.545 14.728 1.00 89.94 120 ARG A CA 1
ATOM 1022 C C . ARG A 1 120 ? -11.452 7.831 15.540 1.00 89.94 120 ARG A C 1
ATOM 1024 O O . ARG A 1 120 ? -11.952 7.811 16.662 1.00 89.94 120 ARG A O 1
ATOM 1031 N N . ALA A 1 121 ? -10.973 8.933 14.968 1.00 89.62 121 ALA A N 1
ATOM 1032 C CA . ALA A 1 121 ? -10.990 10.240 15.620 1.00 89.62 121 ALA A CA 1
ATOM 1033 C C . ALA A 1 121 ? -12.419 10.637 16.034 1.00 89.62 121 ALA A C 1
ATOM 1035 O O . ALA A 1 121 ? -12.662 11.004 17.181 1.00 89.62 121 ALA A O 1
ATOM 1036 N N . ASN A 1 122 ? -13.397 10.453 15.146 1.00 87.88 122 ASN A N 1
ATOM 1037 C CA . ASN A 1 122 ? -14.799 10.742 15.444 1.00 87.88 122 ASN A CA 1
ATOM 1038 C C . ASN A 1 122 ? -15.375 9.855 16.559 1.00 87.88 122 ASN A C 1
ATOM 1040 O O . ASN A 1 122 ? -16.102 10.355 17.416 1.00 87.88 122 ASN A O 1
ATOM 1044 N N . CYS A 1 123 ? -15.036 8.561 16.589 1.00 83.06 123 CYS A N 1
ATOM 1045 C CA . CYS A 1 123 ? -15.513 7.650 17.635 1.00 83.06 123 CYS A CA 1
ATOM 1046 C C . CYS A 1 123 ? -14.987 8.007 19.033 1.00 83.06 123 CYS A C 1
ATOM 1048 O O . CYS A 1 123 ? -15.711 7.810 20.008 1.00 83.06 123 CYS A O 1
ATOM 1050 N N . VAL A 1 124 ? -13.765 8.543 19.144 1.00 82.75 124 VAL A N 1
ATOM 1051 C CA . VAL A 1 124 ? -13.214 8.973 20.443 1.00 82.75 124 VAL A CA 1
ATOM 1052 C C . VAL A 1 124 ? -13.688 10.366 20.870 1.00 82.75 124 VAL A C 1
ATOM 1054 O O . VAL A 1 124 ? -13.724 10.638 22.068 1.00 82.75 124 VAL A O 1
ATOM 1057 N N . ILE A 1 125 ? -14.059 11.245 19.927 1.00 82.44 125 ILE A N 1
ATOM 1058 C CA . ILE A 1 125 ? -14.610 12.576 20.235 1.00 82.44 125 ILE A CA 1
ATOM 1059 C C . ILE A 1 125 ? -16.088 12.467 20.644 1.00 82.44 125 ILE A C 1
ATOM 1061 O O . ILE A 1 125 ? -16.478 12.994 21.684 1.00 82.44 125 ILE A O 1
ATOM 1065 N N . CYS A 1 126 ? -16.909 11.774 19.846 1.00 74.06 126 CYS A N 1
ATOM 1066 C CA . CYS A 1 126 ? -18.369 11.741 19.995 1.00 74.06 126 CYS A CA 1
ATOM 1067 C C . CYS A 1 126 ? -18.921 10.301 19.944 1.00 74.06 126 CYS A C 1
ATOM 1069 O O . CYS A 1 126 ? -19.463 9.878 18.920 1.00 74.06 126 CYS A O 1
ATOM 1071 N N . PRO A 1 127 ? -18.855 9.533 21.047 1.00 66.94 127 PRO A N 1
ATOM 1072 C CA . PRO A 1 127 ? -19.241 8.119 21.047 1.00 66.94 127 PRO A CA 1
ATOM 1073 C C . PRO A 1 127 ? -20.758 7.855 20.931 1.00 66.94 127 PRO A C 1
ATOM 1075 O O . PRO A 1 127 ? -21.143 6.769 20.507 1.00 66.94 127 PRO A O 1
ATOM 1078 N N . MET A 1 128 ? -21.628 8.810 21.299 1.00 56.56 128 MET A N 1
ATOM 1079 C CA . MET A 1 128 ? -23.065 8.549 21.539 1.00 56.56 128 MET A CA 1
ATOM 1080 C C . MET A 1 128 ? -24.009 8.854 20.357 1.00 56.56 128 MET A C 1
ATOM 1082 O O . MET A 1 128 ? -25.046 8.211 20.251 1.00 56.56 128 MET A O 1
ATOM 1086 N N . SER A 1 129 ? -23.687 9.789 19.451 1.00 54.50 129 SER A N 1
ATOM 1087 C CA . SER A 1 129 ? -24.586 10.180 18.336 1.00 54.50 129 SER A CA 1
ATOM 1088 C C . SER A 1 129 ? -24.112 9.733 16.948 1.00 54.50 129 SER A C 1
ATOM 1090 O O . SER A 1 129 ? -24.876 9.746 15.985 1.00 54.50 129 SER A O 1
ATOM 1092 N N . VAL A 1 130 ? -22.850 9.315 16.829 1.00 61.00 130 VAL A N 1
ATOM 1093 C CA . VAL A 1 130 ? -22.165 9.218 15.532 1.00 61.00 130 VAL A CA 1
ATOM 1094 C C . VAL A 1 130 ? -22.192 7.798 14.944 1.00 61.00 130 VAL A C 1
ATOM 1096 O O . VAL A 1 130 ? -22.061 7.629 13.733 1.00 61.00 130 VAL A O 1
ATOM 1099 N N . GLY A 1 131 ? -22.453 6.766 15.757 1.00 63.38 131 GLY A N 1
ATOM 1100 C CA . GLY A 1 131 ? -22.423 5.366 15.310 1.00 63.38 131 GLY A CA 1
ATOM 1101 C C . GLY A 1 131 ? -23.474 5.004 14.250 1.00 63.38 131 GLY A C 1
ATOM 1102 O O . GLY A 1 131 ? -23.196 4.195 13.364 1.00 63.38 131 GLY A O 1
ATOM 1103 N N . THR A 1 132 ? -24.664 5.609 14.300 1.00 64.38 132 THR A N 1
ATOM 1104 C CA . THR A 1 132 ? -25.725 5.382 13.299 1.00 64.38 132 THR A CA 1
ATOM 1105 C C . THR A 1 132 ? -25.441 6.146 12.008 1.00 64.38 132 THR A C 1
ATOM 1107 O O . THR A 1 132 ? -25.542 5.578 10.925 1.00 64.38 132 THR A O 1
ATOM 1110 N N . ILE A 1 133 ? -25.005 7.405 12.121 1.00 70.62 133 ILE A N 1
ATOM 1111 C CA . ILE A 1 133 ? -24.685 8.264 10.972 1.00 70.62 133 ILE A CA 1
ATOM 1112 C C . ILE A 1 133 ? -23.503 7.685 10.189 1.00 70.62 133 ILE A C 1
ATOM 1114 O O . ILE A 1 133 ? -23.564 7.582 8.965 1.00 70.62 133 ILE A O 1
ATOM 1118 N N . GLN A 1 134 ? -22.456 7.229 10.884 1.00 75.62 134 GLN A N 1
ATOM 1119 C CA . GLN A 1 134 ? -21.286 6.629 10.244 1.00 75.62 134 GLN A CA 1
ATOM 1120 C C . GLN A 1 134 ? -21.670 5.447 9.358 1.00 75.62 134 GLN A C 1
ATOM 1122 O O . GLN A 1 134 ? -21.231 5.399 8.217 1.00 75.62 134 GLN A O 1
ATOM 1127 N N . LYS A 1 135 ? -22.535 4.537 9.820 1.00 74.50 135 LYS A N 1
ATOM 1128 C CA . LYS A 1 135 ? -22.937 3.355 9.036 1.00 74.50 135 LYS A CA 1
ATOM 1129 C C . LYS A 1 135 ? -23.581 3.707 7.694 1.00 74.50 135 LYS A C 1
ATOM 1131 O O . LYS A 1 135 ? -23.322 3.014 6.716 1.00 74.50 135 LYS A O 1
ATOM 1136 N N . CYS A 1 136 ? -24.360 4.786 7.627 1.00 81.00 136 CYS A N 1
ATOM 1137 C CA . CYS A 1 136 ? -24.952 5.262 6.373 1.00 81.00 136 CYS A CA 1
ATOM 1138 C C . CYS A 1 136 ? -23.908 5.890 5.431 1.00 81.00 136 CYS A C 1
ATOM 1140 O O . CYS A 1 136 ? -24.039 5.828 4.208 1.00 81.00 136 CYS A O 1
ATOM 1142 N N . VAL A 1 137 ? -22.853 6.479 5.996 1.00 86.12 137 VAL A N 1
ATOM 1143 C CA . VAL A 1 137 ? -21.794 7.169 5.249 1.00 86.12 137 VAL A CA 1
ATOM 1144 C C . VAL A 1 137 ? -20.734 6.197 4.709 1.00 86.12 137 VAL A C 1
ATOM 1146 O O . VAL A 1 137 ? -20.164 6.463 3.654 1.00 86.12 137 VAL A O 1
ATOM 1149 N N . ILE A 1 138 ? -20.495 5.047 5.357 1.00 89.69 138 ILE A N 1
ATOM 1150 C CA . ILE A 1 138 ? -19.447 4.088 4.947 1.00 89.69 138 ILE A CA 1
ATOM 1151 C C . ILE A 1 138 ? -19.550 3.641 3.476 1.00 89.69 138 ILE A C 1
ATOM 1153 O O . ILE A 1 138 ? -18.527 3.704 2.793 1.00 89.69 138 ILE A O 1
ATOM 1157 N N . PRO A 1 139 ? -20.718 3.238 2.935 1.00 89.94 139 PRO A N 1
ATOM 1158 C CA . PRO A 1 139 ? -20.816 2.855 1.525 1.00 89.94 139 PRO A CA 1
ATOM 1159 C C . PRO A 1 139 ? -20.421 3.988 0.571 1.00 89.94 139 PRO A C 1
ATOM 1161 O O . PRO A 1 139 ? -19.709 3.758 -0.402 1.00 89.94 139 PRO A O 1
ATOM 1164 N N . HIS A 1 140 ? -20.823 5.222 0.885 1.00 91.19 140 HIS A N 1
ATOM 1165 C CA . HIS A 1 140 ? -20.491 6.407 0.094 1.00 91.19 140 HIS A CA 1
ATOM 1166 C C . HIS A 1 140 ? -18.995 6.717 0.150 1.00 91.19 140 HIS A C 1
ATOM 1168 O O . HIS A 1 140 ? -18.393 7.048 -0.866 1.00 91.19 140 HIS A O 1
ATOM 1174 N N . VAL A 1 141 ? -18.382 6.551 1.321 1.00 93.50 141 VAL A N 1
ATOM 1175 C CA . VAL A 1 141 ? -16.936 6.692 1.512 1.00 93.50 141 VAL A CA 1
ATOM 1176 C C . VAL A 1 141 ? -16.153 5.651 0.710 1.00 93.50 141 VAL A C 1
ATOM 1178 O O . VAL A 1 141 ? -15.151 5.991 0.079 1.00 93.50 141 VAL A O 1
ATOM 1181 N N . ILE A 1 142 ? -16.605 4.393 0.704 1.00 94.19 142 ILE A N 1
ATOM 1182 C CA . ILE A 1 142 ? -16.000 3.334 -0.114 1.00 94.19 142 ILE A CA 1
ATOM 1183 C C . ILE A 1 142 ? -16.115 3.709 -1.594 1.00 94.19 142 ILE A C 1
ATOM 1185 O O . ILE A 1 142 ? -15.096 3.764 -2.276 1.00 94.19 142 ILE A O 1
ATOM 1189 N N . MET A 1 143 ? -17.314 4.055 -2.071 1.00 95.06 143 MET A N 1
ATOM 1190 C CA . MET A 1 143 ? -17.529 4.488 -3.457 1.00 95.06 143 MET A CA 1
ATOM 1191 C C . MET A 1 143 ? -16.628 5.665 -3.837 1.00 95.06 143 MET A C 1
ATOM 1193 O O . MET A 1 143 ? -15.940 5.608 -4.852 1.00 95.06 143 MET A O 1
ATOM 1197 N N . PHE A 1 144 ? -16.563 6.697 -2.997 1.00 95.06 144 PHE A N 1
ATOM 1198 C CA . PHE A 1 144 ? -15.678 7.839 -3.203 1.00 95.06 144 PHE A CA 1
ATOM 1199 C C . PHE A 1 144 ? -14.204 7.421 -3.301 1.00 95.06 144 PHE A C 1
ATOM 1201 O O . PHE A 1 144 ? -13.522 7.852 -4.225 1.00 95.06 144 PHE A O 1
ATOM 1208 N N . SER A 1 145 ? -13.730 6.537 -2.416 1.00 96.44 145 SER A N 1
ATOM 1209 C CA . SER A 1 145 ? -12.331 6.078 -2.402 1.00 96.44 145 SER A CA 1
ATOM 1210 C C . SER A 1 145 ? -11.934 5.330 -3.677 1.00 96.44 145 SER A C 1
ATOM 1212 O O . SER A 1 145 ? -10.776 5.400 -4.078 1.00 96.44 145 SER A O 1
ATOM 1214 N N . PHE A 1 146 ? -12.875 4.630 -4.320 1.00 96.00 146 PHE A N 1
ATOM 1215 C CA . PHE A 1 146 ? -12.654 3.985 -5.619 1.00 96.00 146 PHE A CA 1
ATOM 1216 C C . PHE A 1 146 ? -12.800 4.967 -6.788 1.00 96.00 146 PHE A C 1
ATOM 1218 O O . PHE A 1 146 ? -12.062 4.886 -7.766 1.00 96.00 146 PHE A O 1
ATOM 1225 N N . LEU A 1 147 ? -13.718 5.927 -6.717 1.00 94.88 147 LEU A N 1
ATOM 1226 C CA . LEU A 1 147 ? -13.930 6.857 -7.825 1.00 94.88 147 LEU A CA 1
ATOM 1227 C C . LEU A 1 147 ? -12.850 7.944 -7.902 1.00 94.88 147 LEU A C 1
ATOM 1229 O O . LEU A 1 147 ? -12.433 8.310 -8.997 1.00 94.88 147 LEU A O 1
ATOM 1233 N N . SER A 1 148 ? -12.350 8.455 -6.777 1.00 93.81 148 SER A N 1
ATOM 1234 C CA . SER A 1 148 ? -11.453 9.616 -6.792 1.00 93.81 148 SER A CA 1
ATOM 1235 C C . SER A 1 148 ? -10.077 9.379 -7.432 1.00 93.81 148 SER A C 1
ATOM 1237 O O . SER A 1 148 ? -9.598 10.300 -8.097 1.00 93.81 148 SER A O 1
ATOM 1239 N N . PRO A 1 149 ? -9.420 8.200 -7.335 1.00 93.75 149 PRO A N 1
ATOM 1240 C CA . PRO A 1 149 ? -8.142 7.983 -8.014 1.00 93.75 149 PRO A CA 1
ATOM 1241 C C . PRO A 1 149 ? -8.238 8.036 -9.540 1.00 93.75 149 PRO A C 1
ATOM 1243 O O . PRO A 1 149 ? -7.228 8.297 -10.194 1.00 93.75 149 PRO A O 1
ATOM 1246 N N . PHE A 1 150 ? -9.436 7.868 -10.120 1.00 92.12 150 PHE A N 1
ATOM 1247 C CA . PHE A 1 150 ? -9.617 8.052 -11.560 1.00 92.12 150 PHE A CA 1
ATOM 1248 C C . PHE A 1 150 ? -9.238 9.453 -12.010 1.00 92.12 150 PHE A C 1
ATOM 1250 O O . PHE A 1 150 ? -8.717 9.562 -13.104 1.00 92.12 150 PHE A O 1
ATOM 1257 N N . ILE A 1 151 ? -9.391 10.488 -11.176 1.00 90.12 151 ILE A N 1
ATOM 1258 C CA . ILE A 1 151 ? -9.012 11.870 -11.515 1.00 90.12 151 ILE A CA 1
ATOM 1259 C C . ILE A 1 151 ? -7.514 11.974 -11.842 1.00 90.12 151 ILE A C 1
ATOM 1261 O O . ILE A 1 151 ? -7.131 12.779 -12.686 1.00 90.12 151 ILE A O 1
ATOM 1265 N N . GLY A 1 152 ? -6.664 11.161 -11.210 1.00 86.19 152 GLY A N 1
ATOM 1266 C CA . GLY A 1 152 ? -5.212 11.217 -11.388 1.00 86.19 152 GLY A CA 1
ATOM 1267 C C . GLY A 1 152 ? -4.617 10.151 -12.307 1.00 86.19 152 GLY A C 1
ATOM 1268 O O . GLY A 1 152 ? -3.553 10.378 -12.873 1.00 86.19 152 GLY A O 1
ATOM 1269 N N . VAL A 1 153 ? -5.268 8.992 -12.457 1.00 90.25 153 VAL A N 1
ATOM 1270 C CA . VAL A 1 153 ? -4.679 7.831 -13.164 1.00 90.25 153 VAL A CA 1
ATOM 1271 C C . VAL A 1 153 ? -5.243 7.628 -14.571 1.00 90.25 153 VAL A C 1
ATOM 1273 O O . VAL A 1 153 ? -4.594 6.992 -15.397 1.00 90.25 153 VAL A O 1
ATOM 1276 N N . TRP A 1 154 ? -6.414 8.189 -14.889 1.00 90.00 154 TRP A N 1
ATOM 1277 C CA . TRP A 1 154 ? -7.070 7.976 -16.187 1.00 90.00 154 TRP A CA 1
ATOM 1278 C C . TRP A 1 154 ? -6.178 8.314 -17.390 1.00 90.00 154 TRP A C 1
ATOM 1280 O O . TRP A 1 154 ? -6.186 7.593 -18.385 1.00 90.00 154 TRP A O 1
ATOM 1290 N N . THR A 1 155 ? -5.360 9.363 -17.283 1.00 89.19 155 THR A N 1
ATOM 1291 C CA . THR A 1 155 ? -4.444 9.776 -18.352 1.00 89.19 155 THR A CA 1
ATOM 1292 C C . THR A 1 155 ? -3.360 8.749 -18.624 1.00 89.19 155 THR A C 1
ATOM 1294 O O . THR A 1 155 ? -2.990 8.568 -19.780 1.00 89.19 155 THR A O 1
ATOM 1297 N N . ALA A 1 156 ? -2.882 8.040 -17.601 1.00 87.56 156 ALA A N 1
ATOM 1298 C CA . ALA A 1 156 ? -1.900 6.979 -17.777 1.00 87.56 156 ALA A CA 1
ATOM 1299 C C . ALA A 1 156 ? -2.500 5.777 -18.513 1.00 87.56 156 ALA A C 1
ATOM 1301 O O . ALA A 1 156 ? -1.833 5.221 -19.375 1.00 87.56 156 ALA A O 1
ATOM 1302 N N . PHE A 1 157 ? -3.766 5.427 -18.250 1.00 89.00 157 PHE A N 1
ATOM 1303 C CA . PHE A 1 157 ? -4.446 4.340 -18.967 1.00 89.00 157 PHE A CA 1
ATOM 1304 C C . PHE A 1 157 ? -4.668 4.635 -20.454 1.00 89.00 157 PHE A C 1
ATOM 1306 O O . PHE A 1 157 ? -4.657 3.709 -21.260 1.00 89.00 157 PHE A O 1
ATOM 1313 N N . LEU A 1 158 ? -4.870 5.904 -20.817 1.00 88.25 158 LEU A N 1
ATOM 1314 C CA . LEU A 1 158 ? -5.066 6.316 -22.212 1.00 88.25 158 LEU A CA 1
ATOM 1315 C C . LEU A 1 158 ? -3.756 6.616 -22.950 1.00 88.25 158 LEU A C 1
ATOM 1317 O O . LEU A 1 158 ? -3.728 6.599 -24.181 1.00 88.25 158 LEU A O 1
ATOM 1321 N N . SER A 1 159 ? -2.687 6.908 -22.210 1.00 87.75 159 SER A N 1
ATOM 1322 C CA . SER A 1 159 ? -1.356 7.147 -22.768 1.00 87.75 159 SER A CA 1
ATOM 1323 C C . SER A 1 159 ? -0.693 5.832 -23.170 1.00 87.75 159 SER A C 1
ATOM 1325 O O . SER A 1 159 ? -1.002 4.769 -22.631 1.00 87.75 159 SER A O 1
ATOM 1327 N N . GLU A 1 160 ? 0.251 5.893 -24.103 1.00 88.75 160 GLU A N 1
ATOM 1328 C CA . GLU A 1 160 ? 1.091 4.745 -24.432 1.00 88.75 160 GLU A CA 1
ATOM 1329 C C . GLU A 1 160 ? 2.205 4.595 -23.394 1.00 88.75 160 GLU A C 1
ATOM 1331 O O . GLU A 1 160 ? 2.856 5.572 -23.017 1.00 88.75 160 GLU A O 1
ATOM 1336 N N . SER A 1 161 ? 2.460 3.365 -22.953 1.00 88.44 161 SER A N 1
ATOM 1337 C CA . SER A 1 161 ? 3.531 3.067 -22.002 1.00 88.44 161 SER A CA 1
ATOM 1338 C C . SER A 1 161 ? 4.576 2.156 -22.622 1.00 88.44 161 SER A C 1
ATOM 1340 O O . SER A 1 161 ? 4.277 1.349 -23.500 1.00 88.44 161 SER A O 1
ATOM 1342 N N . GLN A 1 162 ? 5.812 2.272 -22.150 1.00 87.19 162 GLN A N 1
ATOM 1343 C CA . GLN A 1 162 ? 6.938 1.449 -22.584 1.00 87.19 162 GLN A CA 1
ATOM 1344 C C . GLN A 1 162 ? 7.615 0.787 -21.388 1.00 87.19 162 GLN A C 1
ATOM 1346 O O . GLN A 1 162 ? 7.552 1.289 -20.261 1.00 87.19 162 GLN A O 1
ATOM 1351 N N . PHE A 1 163 ? 8.286 -0.332 -21.647 1.00 85.38 163 PHE A N 1
ATOM 1352 C CA . PHE A 1 163 ? 9.156 -0.953 -20.663 1.00 85.38 163 PHE A CA 1
ATOM 1353 C C . PHE A 1 163 ? 10.530 -0.297 -20.669 1.00 85.38 163 PHE A C 1
ATOM 1355 O O . PHE A 1 163 ? 11.144 -0.107 -21.719 1.00 85.38 163 PHE A O 1
ATOM 1362 N N . ILE A 1 164 ? 11.017 0.029 -19.479 1.00 82.50 164 ILE A N 1
ATOM 1363 C CA . ILE A 1 164 ? 12.341 0.599 -19.262 1.00 82.50 164 ILE A CA 1
ATOM 1364 C C . ILE A 1 164 ? 13.136 -0.397 -18.422 1.00 82.50 164 ILE A C 1
ATOM 1366 O O . ILE A 1 164 ? 12.611 -0.867 -17.411 1.00 82.50 164 ILE A O 1
ATOM 1370 N N . PRO A 1 165 ? 14.370 -0.749 -18.821 1.00 76.38 165 PRO A N 1
ATOM 1371 C CA . PRO A 1 165 ? 15.251 -1.578 -18.017 1.00 76.38 165 PRO A CA 1
ATOM 1372 C C . PRO A 1 165 ? 15.402 -1.009 -16.606 1.00 76.38 165 PRO A C 1
ATOM 1374 O O . PRO A 1 165 ? 15.659 0.182 -16.436 1.00 76.38 165 PRO A O 1
ATOM 1377 N N . PHE A 1 166 ? 15.233 -1.865 -15.607 1.00 75.19 166 PHE A N 1
ATOM 1378 C CA . PHE A 1 166 ? 15.384 -1.524 -14.198 1.00 75.19 166 PHE A CA 1
ATOM 1379 C C . PHE A 1 166 ? 15.938 -2.734 -13.472 1.00 75.19 166 PHE A C 1
ATOM 1381 O O . PHE A 1 166 ? 15.333 -3.811 -13.526 1.00 75.19 166 PHE A O 1
ATOM 1388 N N . GLN A 1 167 ? 17.075 -2.560 -12.801 1.00 70.44 167 GLN A N 1
ATOM 1389 C CA . GLN A 1 167 ? 17.825 -3.669 -12.224 1.00 70.44 167 GLN A CA 1
ATOM 1390 C C . GLN A 1 167 ? 18.061 -4.778 -13.271 1.00 70.44 167 GLN A C 1
ATOM 1392 O O . GLN A 1 167 ? 18.482 -4.510 -14.400 1.00 70.44 167 GLN A O 1
ATOM 1397 N N . GLY A 1 168 ? 17.779 -6.034 -12.918 1.00 66.19 168 GLY A N 1
ATOM 1398 C CA . GLY A 1 168 ? 17.857 -7.162 -13.840 1.00 66.19 168 GLY A CA 1
ATOM 1399 C C . GLY A 1 168 ? 16.681 -7.273 -14.819 1.00 66.19 168 GLY A C 1
ATOM 1400 O O . GLY A 1 168 ? 16.796 -8.020 -15.786 1.00 66.19 168 GLY A O 1
ATOM 1401 N N . GLY A 1 169 ? 15.571 -6.563 -14.599 1.00 79.88 169 GLY A N 1
ATOM 1402 C CA . GLY A 1 169 ? 14.325 -6.689 -15.359 1.00 79.88 169 GLY A CA 1
ATOM 1403 C C . GLY A 1 169 ? 13.865 -5.371 -15.981 1.00 79.88 169 GLY A C 1
ATOM 1404 O O . GLY A 1 169 ? 14.648 -4.655 -16.611 1.00 79.88 169 GLY A O 1
ATOM 1405 N N . PHE A 1 170 ? 12.574 -5.064 -15.849 1.00 82.06 170 PHE A N 1
ATOM 1406 C CA . PHE A 1 170 ? 11.980 -3.847 -16.394 1.00 82.06 170 PHE A CA 1
ATOM 1407 C C . PHE A 1 170 ? 10.836 -3.290 -15.552 1.00 82.06 170 PHE A C 1
ATOM 1409 O O . PHE A 1 170 ? 10.103 -4.014 -14.890 1.00 82.06 170 PHE A O 1
ATOM 1416 N N . ILE A 1 171 ? 10.648 -1.982 -15.666 1.00 83.94 171 ILE A N 1
ATOM 1417 C CA . ILE A 1 171 ? 9.536 -1.203 -15.118 1.00 83.94 171 ILE A CA 1
ATOM 1418 C C . ILE A 1 171 ? 8.710 -0.621 -16.263 1.00 83.94 171 ILE A C 1
ATOM 1420 O O . ILE A 1 171 ? 9.189 -0.515 -17.388 1.00 83.94 171 ILE A O 1
ATOM 1424 N N . HIS A 1 172 ? 7.480 -0.204 -15.980 1.00 84.88 172 HIS A N 1
ATOM 1425 C CA . HIS A 1 172 ? 6.661 0.530 -16.939 1.00 84.88 172 HIS A CA 1
ATOM 1426 C C . HIS A 1 172 ? 6.746 2.039 -16.685 1.00 84.88 172 HIS A C 1
ATOM 1428 O O . HIS A 1 172 ? 6.738 2.489 -15.536 1.00 84.88 172 HIS A O 1
ATOM 1434 N N . GLU A 1 173 ? 6.802 2.814 -17.764 1.00 84.44 173 GLU A N 1
ATOM 1435 C CA . GLU A 1 173 ? 6.686 4.271 -17.746 1.00 84.44 173 GLU A CA 1
ATOM 1436 C C . GLU A 1 173 ? 5.750 4.731 -18.869 1.00 84.44 173 GLU A C 1
ATOM 1438 O O . GLU A 1 173 ? 5.786 4.200 -19.981 1.00 84.44 173 GLU A O 1
ATOM 1443 N N . SER A 1 174 ? 4.910 5.721 -18.566 1.00 82.56 174 SER A N 1
ATOM 1444 C CA . SER A 1 174 ? 3.947 6.294 -19.508 1.00 82.56 174 SER A CA 1
ATOM 1445 C C . SER A 1 174 ? 4.562 7.463 -20.273 1.00 82.56 174 SER A C 1
ATOM 1447 O O . SER A 1 174 ? 5.054 8.416 -19.661 1.00 82.56 174 SER A O 1
ATOM 1449 N N . LYS A 1 175 ? 4.445 7.450 -21.604 1.00 80.31 175 LYS A N 1
ATOM 1450 C CA . LYS A 1 175 ? 4.647 8.634 -22.443 1.00 80.31 175 LYS A CA 1
ATOM 1451 C C . LYS A 1 175 ? 3.380 9.472 -22.357 1.00 80.31 175 LYS A C 1
ATOM 1453 O O . LYS A 1 175 ? 2.472 9.323 -23.165 1.00 80.31 175 LYS A O 1
ATOM 1458 N N . MET A 1 176 ? 3.297 10.301 -21.320 1.00 72.31 176 MET A N 1
ATOM 1459 C CA . MET A 1 176 ? 2.134 11.153 -21.066 1.00 72.31 176 MET A CA 1
ATOM 1460 C C . MET A 1 176 ? 1.806 11.997 -22.305 1.00 72.31 176 MET A C 1
ATOM 1462 O O . MET A 1 176 ? 2.538 12.926 -22.637 1.00 72.31 176 MET A O 1
ATOM 1466 N N . THR A 1 177 ? 0.706 11.671 -22.981 1.00 72.38 177 THR A N 1
ATOM 1467 C CA . THR A 1 177 ? 0.232 12.389 -24.177 1.00 72.38 177 THR A CA 1
ATOM 1468 C C . THR A 1 177 ? -0.662 13.578 -23.824 1.00 72.38 177 THR A C 1
ATOM 1470 O O . THR A 1 177 ? -0.865 14.471 -24.642 1.00 72.38 177 THR A O 1
ATOM 1473 N N . PHE A 1 178 ? -1.181 13.611 -22.594 1.00 77.44 178 PHE A N 1
ATOM 1474 C CA . PHE A 1 178 ? -2.116 14.624 -22.115 1.00 77.44 178 PHE A CA 1
ATOM 1475 C C . PHE A 1 178 ? -1.452 15.594 -21.132 1.00 77.44 178 PHE A C 1
ATOM 1477 O O . PHE A 1 178 ? -0.776 15.180 -20.189 1.00 77.44 178 PHE A O 1
ATOM 1484 N N . HIS A 1 179 ? -1.727 16.891 -21.293 1.00 76.31 179 HIS A N 1
ATOM 1485 C CA . HIS A 1 179 ? -1.356 17.936 -20.335 1.00 76.31 179 HIS A CA 1
ATOM 1486 C C . HIS A 1 179 ? -2.308 17.923 -19.126 1.00 76.31 179 HIS A C 1
ATOM 1488 O O . HIS A 1 179 ? -3.188 18.768 -18.986 1.00 76.31 179 HIS A O 1
ATOM 1494 N N . TRP A 1 180 ? -2.157 16.920 -18.267 1.00 86.38 180 TRP A N 1
ATOM 1495 C CA . TRP A 1 180 ? -2.881 16.771 -17.002 1.00 86.38 180 TRP A CA 1
ATOM 1496 C C . TRP A 1 180 ? -1.890 16.467 -15.873 1.00 86.38 180 TRP A C 1
ATOM 1498 O O . TRP A 1 180 ? -0.683 16.376 -16.105 1.00 86.38 180 TRP A O 1
ATOM 1508 N N . ILE A 1 181 ? -2.379 16.286 -14.644 1.00 85.00 181 ILE A N 1
ATOM 1509 C CA . ILE A 1 181 ? -1.518 15.826 -13.555 1.00 85.00 181 ILE A CA 1
ATOM 1510 C C . ILE A 1 181 ? -0.949 14.439 -13.881 1.00 85.00 181 ILE A C 1
ATOM 1512 O O . ILE A 1 181 ? -1.683 13.517 -14.241 1.00 85.00 181 ILE A O 1
ATOM 1516 N N . THR A 1 182 ? 0.374 14.296 -13.776 1.00 88.06 182 THR A N 1
ATOM 1517 C CA . THR A 1 182 ? 1.028 13.002 -13.980 1.00 88.06 182 THR A CA 1
ATOM 1518 C C . THR A 1 182 ? 0.838 12.112 -12.752 1.00 88.06 182 THR A C 1
ATOM 1520 O O . THR A 1 182 ? 0.695 12.599 -11.630 1.00 88.06 182 THR A O 1
ATOM 1523 N N . VAL A 1 183 ? 0.873 10.791 -12.947 1.00 90.00 183 VAL A N 1
ATOM 1524 C CA . VAL A 1 183 ? 0.724 9.810 -11.858 1.00 90.00 183 VAL A CA 1
ATOM 1525 C C . VAL A 1 183 ? 1.699 10.053 -10.687 1.00 90.00 183 VAL A C 1
ATOM 1527 O O . VAL A 1 183 ? 1.228 10.036 -9.549 1.00 90.00 183 VAL A O 1
ATOM 1530 N N . PRO A 1 184 ? 2.999 10.355 -10.904 1.00 89.75 184 PRO A N 1
ATOM 1531 C CA . PRO A 1 184 ? 3.920 10.738 -9.826 1.00 89.75 184 PRO A CA 1
ATOM 1532 C C . PRO A 1 184 ? 3.459 11.962 -9.020 1.00 89.75 184 PRO A C 1
ATOM 1534 O O . PRO A 1 184 ? 3.426 11.922 -7.791 1.00 89.75 184 PRO A O 1
ATOM 1537 N N . HIS A 1 185 ? 3.025 13.035 -9.693 1.00 90.69 185 HIS A N 1
ATOM 1538 C CA . HIS A 1 185 ? 2.530 14.240 -9.017 1.00 90.69 185 HIS A CA 1
ATOM 1539 C C . HIS A 1 185 ? 1.259 13.948 -8.218 1.00 90.69 185 HIS A C 1
ATOM 1541 O O . HIS A 1 185 ? 1.125 14.383 -7.075 1.00 90.69 185 HIS A O 1
ATOM 1547 N N . PHE A 1 186 ? 0.338 13.171 -8.789 1.00 92.88 186 PHE A N 1
ATOM 1548 C CA . PHE A 1 186 ? -0.865 12.753 -8.079 1.00 92.88 186 PHE A CA 1
ATOM 1549 C C . PHE A 1 186 ? -0.534 11.863 -6.870 1.00 92.88 186 PHE A C 1
ATOM 1551 O O . PHE A 1 186 ? -1.153 12.021 -5.817 1.00 92.88 186 PHE A O 1
ATOM 1558 N N . SER A 1 187 ? 0.490 11.004 -6.975 1.00 93.75 187 SER A N 1
ATOM 1559 C CA . SER A 1 187 ? 0.997 10.197 -5.856 1.00 93.75 187 SER A CA 1
ATOM 1560 C C . SER A 1 187 ? 1.461 11.065 -4.693 1.00 93.75 187 SER A C 1
ATOM 1562 O O . SER A 1 187 ? 1.067 10.824 -3.550 1.00 93.75 187 SER A O 1
ATOM 1564 N N . VAL A 1 188 ? 2.215 12.132 -4.977 1.00 94.81 188 VAL A N 1
ATOM 1565 C CA . VAL A 1 188 ? 2.659 13.096 -3.959 1.00 94.81 188 VAL A CA 1
ATOM 1566 C C . VAL A 1 188 ? 1.467 13.794 -3.301 1.00 94.81 188 VAL A C 1
ATOM 1568 O O . VAL A 1 188 ? 1.422 13.873 -2.073 1.00 94.81 188 VAL A O 1
ATOM 1571 N N . ILE A 1 189 ? 0.474 14.245 -4.077 1.00 94.69 189 ILE A N 1
ATOM 1572 C CA . ILE A 1 189 ? -0.723 14.916 -3.536 1.00 94.69 189 ILE A CA 1
ATOM 1573 C C . ILE A 1 189 ? -1.497 13.989 -2.592 1.00 94.69 189 ILE A C 1
ATOM 1575 O O . ILE A 1 189 ? -1.795 14.372 -1.459 1.00 94.69 189 ILE A O 1
ATOM 1579 N N . ILE A 1 190 ? -1.804 12.764 -3.029 1.00 95.56 190 ILE A N 1
ATOM 1580 C CA . ILE A 1 190 ? -2.543 11.791 -2.211 1.00 95.56 190 ILE A CA 1
ATOM 1581 C C . ILE A 1 190 ? -1.741 11.410 -0.965 1.00 95.56 190 ILE A C 1
ATOM 1583 O O . ILE A 1 190 ? -2.306 11.362 0.131 1.00 95.56 190 ILE A O 1
ATOM 1587 N N . SER A 1 191 ? -0.432 11.192 -1.104 1.00 95.75 191 SER A N 1
ATOM 1588 C CA . SER A 1 191 ? 0.460 10.875 0.015 1.00 95.75 191 SER A CA 1
ATOM 1589 C C . SER A 1 191 ? 0.479 11.998 1.050 1.00 95.75 191 SER A C 1
ATOM 1591 O O . SER A 1 191 ? 0.303 11.739 2.240 1.00 95.75 191 SER A O 1
ATOM 1593 N N . PHE A 1 192 ? 0.596 13.252 0.609 1.00 96.50 192 PHE A N 1
ATOM 1594 C CA . PHE A 1 192 ? 0.593 14.419 1.488 1.00 96.50 192 PHE A CA 1
ATOM 1595 C C . PHE A 1 192 ? -0.736 14.577 2.238 1.00 96.50 192 PHE A C 1
ATOM 1597 O O . PHE A 1 192 ? -0.741 14.674 3.467 1.00 96.50 192 PHE A O 1
ATOM 1604 N N . ILE A 1 193 ? -1.870 14.528 1.525 1.00 95.94 193 ILE A N 1
ATOM 1605 C CA . ILE A 1 193 ? -3.211 14.594 2.136 1.00 95.94 193 ILE A CA 1
ATOM 1606 C C . ILE A 1 193 ? -3.384 13.477 3.169 1.00 95.94 193 ILE A C 1
ATOM 1608 O O . ILE A 1 193 ? -3.915 13.709 4.261 1.00 95.94 193 ILE A O 1
ATOM 1612 N N . THR A 1 194 ? -2.909 12.274 2.841 1.00 96.69 194 THR A N 1
ATOM 1613 C CA . THR A 1 194 ? -2.996 11.117 3.730 1.00 96.69 194 THR A CA 1
ATOM 1614 C C . THR A 1 194 ? -2.167 11.326 4.987 1.00 96.69 194 THR A C 1
ATOM 1616 O O . THR A 1 194 ? -2.709 11.192 6.080 1.00 96.69 194 THR A O 1
ATOM 1619 N N . ILE A 1 195 ? -0.902 11.737 4.872 1.00 97.38 195 ILE A N 1
ATOM 1620 C CA . ILE A 1 195 ? -0.040 12.015 6.031 1.00 97.38 195 ILE A CA 1
ATOM 1621 C C . ILE A 1 195 ? -0.668 13.076 6.938 1.00 97.38 195 ILE A C 1
ATOM 1623 O O . ILE A 1 195 ? -0.789 12.846 8.139 1.00 97.38 195 ILE A O 1
ATOM 1627 N N . VAL A 1 196 ? -1.115 14.209 6.385 1.00 97.69 196 VAL A N 1
ATOM 1628 C CA . VAL A 1 196 ? -1.723 15.295 7.173 1.00 97.69 196 VAL A CA 1
ATOM 1629 C C . VAL A 1 196 ? -2.957 14.793 7.924 1.00 97.69 196 VAL A C 1
ATOM 1631 O O . VAL A 1 196 ? -3.061 14.969 9.141 1.00 97.69 196 VAL A O 1
ATOM 1634 N N . THR A 1 197 ? -3.862 14.108 7.223 1.00 96.12 197 THR A N 1
ATOM 1635 C CA . THR A 1 197 ? -5.095 13.564 7.811 1.00 96.12 197 THR A CA 1
ATOM 1636 C C . THR A 1 197 ? -4.784 12.557 8.913 1.00 96.12 197 THR A C 1
ATOM 1638 O O . THR A 1 197 ? -5.337 12.638 10.011 1.00 96.12 197 THR A O 1
ATOM 1641 N N . VAL A 1 198 ? -3.878 11.621 8.637 1.00 96.06 198 VAL A N 1
ATOM 1642 C CA . VAL A 1 198 ? -3.475 10.555 9.554 1.00 96.06 198 VAL A CA 1
ATOM 1643 C C . VAL A 1 198 ? -2.814 11.137 10.802 1.00 96.06 198 VAL A C 1
ATOM 1645 O O . VAL A 1 198 ? -3.190 10.754 11.907 1.00 96.06 198 VAL A O 1
ATOM 1648 N N . CYS A 1 199 ? -1.898 12.096 10.661 1.00 96.12 199 CYS A N 1
ATOM 1649 C CA . CYS A 1 199 ? -1.233 12.747 11.788 1.00 96.12 199 CYS A CA 1
ATOM 1650 C C . CYS A 1 199 ? -2.230 13.488 12.689 1.00 96.12 199 CYS A C 1
ATOM 1652 O O . CYS A 1 199 ? -2.241 13.258 13.900 1.00 96.12 199 CYS A O 1
ATOM 1654 N N . ILE A 1 200 ? -3.108 14.320 12.115 1.00 95.25 200 ILE A N 1
ATOM 1655 C CA . ILE A 1 200 ? -4.125 15.060 12.882 1.00 95.25 200 ILE A CA 1
ATOM 1656 C C . ILE A 1 200 ? -5.064 14.083 13.604 1.00 95.25 200 ILE A C 1
ATOM 1658 O O . ILE A 1 200 ? -5.285 14.205 14.810 1.00 95.25 200 ILE A O 1
ATOM 1662 N N . CYS A 1 201 ? -5.574 13.072 12.897 1.00 94.94 201 CYS A N 1
ATOM 1663 C CA . CYS A 1 201 ? -6.480 12.083 13.480 1.00 94.94 201 CYS A CA 1
ATOM 1664 C C . CYS A 1 201 ? -5.801 11.244 14.571 1.00 94.94 201 CYS A C 1
ATOM 1666 O O . CYS A 1 201 ? -6.422 10.979 15.600 1.00 94.94 201 CYS A O 1
ATOM 1668 N N . SER A 1 202 ? -4.539 10.847 14.387 1.00 93.25 202 SER A N 1
ATOM 1669 C CA . SER A 1 202 ? -3.766 10.114 15.395 1.00 93.25 202 SER A CA 1
ATOM 1670 C C . SER A 1 202 ? -3.537 10.947 16.655 1.00 93.25 202 SER A C 1
ATOM 1672 O O . SER A 1 202 ? -3.692 10.420 17.756 1.00 93.25 202 SER A O 1
ATOM 1674 N N . LEU A 1 203 ? -3.236 12.244 16.522 1.00 92.00 203 LEU A N 1
ATOM 1675 C CA . LEU A 1 203 ? -3.098 13.155 17.664 1.00 92.00 203 LEU A CA 1
ATOM 1676 C C . LEU A 1 203 ? -4.408 13.269 18.450 1.00 92.00 203 LEU A C 1
ATOM 1678 O O . LEU A 1 203 ? -4.411 13.081 19.668 1.00 92.00 203 LEU A O 1
ATOM 1682 N N . ILE A 1 204 ? -5.527 13.489 17.753 1.00 89.88 204 ILE A N 1
ATOM 1683 C CA . ILE A 1 204 ? -6.867 13.499 18.360 1.00 89.88 204 ILE A CA 1
ATOM 1684 C C . ILE A 1 204 ? -7.129 12.176 19.088 1.00 89.88 204 ILE A C 1
ATOM 1686 O O . ILE A 1 204 ? -7.544 12.178 20.248 1.00 89.88 204 ILE A O 1
ATOM 1690 N N . CYS A 1 205 ? -6.843 11.044 18.438 1.00 89.50 205 CYS A N 1
ATOM 1691 C CA . CYS A 1 205 ? -7.000 9.720 19.029 1.00 89.50 205 CYS A CA 1
ATOM 1692 C C . CYS A 1 205 ? -6.200 9.579 20.326 1.00 89.50 205 CYS A C 1
ATOM 1694 O O . CYS A 1 205 ? -6.763 9.174 21.339 1.00 89.50 205 CYS A O 1
ATOM 1696 N N . MET A 1 206 ? -4.922 9.958 20.336 1.00 86.06 206 MET A N 1
ATOM 1697 C CA . MET A 1 206 ? -4.080 9.856 21.533 1.00 86.06 206 MET A CA 1
ATOM 1698 C C . MET A 1 206 ? -4.583 10.725 22.692 1.00 86.06 206 MET A C 1
ATOM 1700 O O . MET A 1 206 ? -4.580 10.277 23.838 1.00 86.06 206 MET A O 1
ATOM 1704 N N . ILE A 1 207 ? -5.051 11.942 22.410 1.00 86.06 207 ILE A N 1
ATOM 1705 C CA . ILE A 1 207 ? -5.538 12.870 23.441 1.00 86.06 207 ILE A CA 1
ATOM 1706 C C . ILE A 1 207 ? -6.883 12.391 24.012 1.00 86.06 207 ILE A C 1
ATOM 1708 O O . ILE A 1 207 ? -7.078 12.365 25.231 1.00 86.06 207 ILE A O 1
ATOM 1712 N N . CYS A 1 208 ? -7.813 11.986 23.146 1.00 83.62 208 CYS A N 1
ATOM 1713 C CA . CYS A 1 208 ? -9.199 11.699 23.522 1.00 83.62 208 CYS A CA 1
ATOM 1714 C C . CYS A 1 208 ? -9.439 10.253 23.985 1.00 83.62 208 CYS A C 1
ATOM 1716 O O . CYS A 1 208 ? -10.388 10.010 24.737 1.00 83.62 208 CYS A O 1
ATOM 1718 N N . VAL A 1 209 ? -8.586 9.286 23.621 1.00 79.62 209 VAL A N 1
ATOM 1719 C CA . VAL A 1 209 ? -8.788 7.867 23.988 1.00 79.62 209 VAL A CA 1
ATOM 1720 C C . VAL A 1 209 ? -8.791 7.645 25.505 1.00 79.62 209 VAL A C 1
ATOM 1722 O O . VAL A 1 209 ? -9.559 6.831 26.021 1.00 79.62 209 VAL A O 1
ATOM 1725 N N . SER A 1 210 ? -7.993 8.422 26.244 1.00 67.81 210 SER A N 1
ATOM 1726 C CA . SER A 1 210 ? -7.937 8.377 27.712 1.00 67.81 210 SER A CA 1
ATOM 1727 C C . SER A 1 210 ? -9.258 8.805 28.369 1.00 67.81 210 SER A C 1
ATOM 1729 O O . SER A 1 210 ? -9.598 8.322 29.450 1.00 67.81 210 SER A O 1
ATOM 1731 N N . ARG A 1 211 ? -10.035 9.655 27.686 1.00 69.06 211 ARG A N 1
ATOM 1732 C CA . ARG A 1 211 ? -11.300 10.240 28.159 1.00 69.06 211 ARG A CA 1
ATOM 1733 C C . ARG A 1 211 ? -12.532 9.422 27.766 1.00 69.06 211 ARG A C 1
ATOM 1735 O O . ARG A 1 211 ? -13.649 9.767 28.145 1.00 69.06 211 ARG A O 1
ATOM 1742 N N . THR A 1 212 ? -12.356 8.337 27.015 1.00 67.00 212 THR A N 1
ATOM 1743 C CA . THR A 1 212 ? -13.473 7.547 26.487 1.00 67.00 212 THR A CA 1
ATOM 1744 C C . THR A 1 212 ? -14.127 6.705 27.594 1.00 67.00 212 THR A C 1
ATOM 1746 O O . THR A 1 212 ? -13.520 5.774 28.127 1.00 67.00 212 THR A O 1
ATOM 1749 N N . ARG A 1 213 ? -15.395 7.006 27.918 1.00 60.34 213 ARG A N 1
ATOM 1750 C CA . ARG A 1 213 ? -16.238 6.289 28.903 1.00 60.34 213 ARG A CA 1
ATOM 1751 C C . ARG A 1 213 ? -17.281 5.377 28.231 1.00 60.34 213 ARG A C 1
ATOM 1753 O O . ARG A 1 213 ? -18.394 5.237 28.721 1.00 60.34 213 ARG A O 1
ATOM 1760 N N . SER A 1 214 ? -16.949 4.798 27.077 1.00 63.59 214 SER A N 1
ATOM 1761 C CA . SER A 1 214 ? -17.874 3.940 26.326 1.00 63.59 214 SER A CA 1
ATOM 1762 C C . SER A 1 214 ? -18.126 2.610 27.038 1.00 63.59 214 SER A C 1
ATOM 1764 O O . SER A 1 214 ? -17.193 2.031 27.595 1.00 63.59 214 SER A O 1
ATOM 1766 N N . GLU A 1 215 ? -19.330 2.060 26.894 1.00 64.25 215 GLU A N 1
ATOM 1767 C CA . GLU A 1 215 ? -19.705 0.718 27.370 1.00 64.25 215 GLU A CA 1
ATOM 1768 C C . GLU A 1 215 ? -18.753 -0.381 26.841 1.00 64.25 215 GLU A C 1
ATOM 1770 O O . GLU A 1 215 ? -18.397 -1.308 27.560 1.00 64.25 215 GLU A O 1
ATOM 1775 N N . ASN A 1 216 ? -18.201 -0.193 25.632 1.00 70.81 216 ASN A N 1
ATOM 1776 C CA . ASN A 1 216 ? -17.212 -1.075 24.994 1.00 70.81 216 ASN A CA 1
ATOM 1777 C C . ASN A 1 216 ? -15.767 -0.540 25.063 1.00 70.81 216 ASN A C 1
ATOM 1779 O O . ASN A 1 216 ? -15.004 -0.660 24.099 1.00 70.81 216 ASN A O 1
ATOM 1783 N N . ARG A 1 217 ? -15.373 0.058 26.197 1.00 73.06 217 ARG A N 1
ATOM 1784 C CA . ARG A 1 217 ? -14.081 0.757 26.372 1.00 73.06 217 ARG A CA 1
ATOM 1785 C C . ARG A 1 217 ? -12.873 -0.042 25.878 1.00 73.06 217 ARG A C 1
ATOM 1787 O O . ARG A 1 217 ? -12.048 0.491 25.142 1.00 73.06 217 ARG A O 1
ATOM 1794 N N . HIS A 1 218 ? -12.775 -1.317 26.248 1.00 74.69 218 HIS A N 1
ATOM 1795 C CA . HIS A 1 218 ? -11.628 -2.155 25.888 1.00 74.69 218 HIS A CA 1
ATOM 1796 C C . HIS A 1 218 ? -11.526 -2.427 24.383 1.00 74.69 218 HIS A C 1
ATOM 1798 O O . HIS A 1 218 ? -10.421 -2.483 23.841 1.00 74.69 218 HIS A O 1
ATOM 1804 N N . THR A 1 219 ? -12.659 -2.574 23.698 1.00 76.38 219 THR A N 1
ATOM 1805 C CA . THR A 1 219 ? -12.688 -2.786 22.248 1.00 76.38 219 THR A CA 1
ATOM 1806 C C . THR A 1 219 ? -12.265 -1.514 21.522 1.00 76.38 219 THR A C 1
ATOM 1808 O O . THR A 1 219 ? -11.352 -1.572 20.699 1.00 76.38 219 THR A O 1
ATOM 1811 N N . GLU A 1 220 ? -12.827 -0.357 21.886 1.00 79.69 220 GLU A N 1
ATOM 1812 C CA . GLU A 1 220 ? -12.476 0.932 21.270 1.00 79.69 220 GLU A CA 1
ATOM 1813 C C . GLU A 1 220 ? -11.009 1.316 21.502 1.00 79.69 220 GLU A C 1
ATOM 1815 O O . GLU A 1 220 ? -10.336 1.765 20.572 1.00 79.69 220 GLU A O 1
ATOM 1820 N N . GLN A 1 221 ? -10.468 1.061 22.696 1.00 80.94 221 GLN A N 1
ATOM 1821 C CA . GLN A 1 221 ? -9.046 1.273 22.988 1.00 80.94 221 GLN A CA 1
ATOM 1822 C C . GLN A 1 221 ? -8.151 0.380 22.123 1.00 80.94 221 GLN A C 1
ATOM 1824 O O . GLN A 1 221 ? -7.178 0.864 21.547 1.00 80.94 221 GLN A O 1
ATOM 1829 N N . SER A 1 222 ? -8.499 -0.902 21.973 1.00 82.38 222 SER A N 1
ATOM 1830 C CA . SER A 1 222 ? -7.723 -1.850 21.162 1.00 82.38 222 SER A CA 1
ATOM 1831 C C . SER A 1 222 ? -7.754 -1.520 19.659 1.00 82.38 222 SER A C 1
ATOM 1833 O O . SER A 1 222 ? -6.729 -1.591 18.975 1.00 82.38 222 SER A O 1
ATOM 1835 N N . LEU A 1 223 ? -8.904 -1.066 19.146 1.00 85.06 223 LEU A N 1
ATOM 1836 C CA . LEU A 1 223 ? -9.054 -0.589 17.767 1.00 85.06 223 LEU A CA 1
ATOM 1837 C C . LEU A 1 223 ? -8.252 0.691 17.527 1.00 85.06 223 LEU A C 1
ATOM 1839 O O . LEU A 1 223 ? -7.567 0.811 16.513 1.00 85.06 223 LEU A O 1
ATOM 1843 N N . THR A 1 224 ? -8.302 1.627 18.475 1.00 86.69 224 THR A N 1
ATOM 1844 C CA . THR A 1 224 ? -7.554 2.890 18.404 1.00 86.69 224 THR A CA 1
ATOM 1845 C C . THR A 1 224 ? -6.047 2.642 18.468 1.00 86.69 224 THR A C 1
ATOM 1847 O O . THR A 1 224 ? -5.301 3.213 17.677 1.00 86.69 224 THR A O 1
ATOM 1850 N N . ALA A 1 225 ? -5.589 1.724 19.324 1.00 83.25 225 ALA A N 1
ATOM 1851 C CA . ALA A 1 225 ? -4.189 1.306 19.379 1.00 83.25 225 ALA A CA 1
ATOM 1852 C C . ALA A 1 225 ? -3.716 0.679 18.059 1.00 83.25 225 ALA A C 1
ATOM 1854 O O . ALA A 1 225 ? -2.637 1.014 17.569 1.00 83.25 225 ALA A O 1
ATOM 1855 N N . SER A 1 226 ? -4.545 -0.179 17.456 1.00 86.44 226 SER A N 1
ATOM 1856 C CA . SER A 1 226 ? -4.269 -0.773 16.142 1.00 86.44 226 SER A CA 1
ATOM 1857 C C . SER A 1 226 ? -4.141 0.298 15.058 1.00 86.44 226 SER A C 1
ATOM 1859 O O . SER A 1 226 ? -3.188 0.282 14.283 1.00 86.44 226 SER A O 1
ATOM 1861 N N . ALA A 1 227 ? -5.066 1.261 15.034 1.00 90.75 227 ALA A N 1
ATOM 1862 C CA . ALA A 1 227 ? -5.068 2.366 14.081 1.00 90.75 227 ALA A CA 1
ATOM 1863 C C . ALA A 1 227 ? -3.828 3.265 14.218 1.00 90.75 227 ALA A C 1
ATOM 1865 O O . ALA A 1 227 ? -3.164 3.543 13.222 1.00 90.75 227 ALA A O 1
ATOM 1866 N N . ILE A 1 228 ? -3.456 3.643 15.445 1.00 88.62 228 ILE A N 1
ATOM 1867 C CA . ILE A 1 228 ? -2.244 4.433 15.704 1.00 88.62 228 ILE A CA 1
ATOM 1868 C C . ILE A 1 228 ? -0.988 3.657 15.282 1.00 88.62 228 ILE A C 1
ATOM 1870 O O . ILE A 1 228 ? -0.104 4.222 14.643 1.00 88.62 228 ILE A O 1
ATOM 1874 N N . CYS A 1 229 ? -0.906 2.356 15.568 1.00 87.88 229 CYS A N 1
ATOM 1875 C CA . CYS A 1 229 ? 0.233 1.542 15.141 1.00 87.88 229 CYS A CA 1
ATOM 1876 C C . CYS A 1 229 ? 0.351 1.481 13.608 1.00 87.88 229 CYS A C 1
ATOM 1878 O O . CYS A 1 229 ? 1.429 1.724 13.070 1.00 87.88 229 CYS A O 1
ATOM 1880 N N . MET A 1 230 ? -0.759 1.251 12.897 1.00 91.00 230 MET A N 1
ATOM 1881 C CA . MET A 1 230 ? -0.780 1.306 11.429 1.00 91.00 230 MET A CA 1
ATOM 1882 C C . MET A 1 230 ? -0.398 2.697 10.904 1.00 91.00 230 MET A C 1
ATOM 1884 O O . MET A 1 230 ? 0.331 2.793 9.920 1.00 91.00 230 MET A O 1
ATOM 1888 N N . SER A 1 231 ? -0.821 3.771 11.583 1.00 94.12 231 SER A N 1
ATOM 1889 C CA . SER A 1 231 ? -0.546 5.150 11.161 1.00 94.12 231 SER A CA 1
ATOM 1890 C C . SER A 1 231 ? 0.946 5.471 11.068 1.00 94.12 231 SER A C 1
ATOM 1892 O O . SER A 1 231 ? 1.358 6.166 10.146 1.00 94.12 231 SER A O 1
ATOM 1894 N N . ILE A 1 232 ? 1.765 4.907 11.960 1.00 90.19 232 ILE A N 1
ATOM 1895 C CA . ILE A 1 232 ? 3.224 5.094 11.961 1.00 90.19 232 ILE A CA 1
ATOM 1896 C C . ILE A 1 232 ? 3.833 4.512 10.684 1.00 90.19 232 ILE A C 1
ATOM 1898 O O . ILE A 1 232 ? 4.642 5.171 10.033 1.00 90.19 232 ILE A O 1
ATOM 1902 N N . PHE A 1 233 ? 3.414 3.305 10.293 1.00 91.81 233 PHE A N 1
ATOM 1903 C CA . PHE A 1 233 ? 3.883 2.687 9.054 1.00 91.81 233 PHE A CA 1
ATOM 1904 C C . PHE A 1 233 ? 3.423 3.476 7.829 1.00 91.81 233 PHE A C 1
ATOM 1906 O O . PHE A 1 233 ? 4.234 3.718 6.939 1.00 91.81 233 PHE A O 1
ATOM 1913 N N . TYR A 1 234 ? 2.165 3.931 7.801 1.00 94.56 234 TYR A N 1
ATOM 1914 C CA . TYR A 1 234 ? 1.650 4.768 6.710 1.00 94.56 234 TYR A CA 1
ATOM 1915 C C . TYR A 1 234 ? 2.434 6.071 6.562 1.00 94.56 234 TYR A C 1
ATOM 1917 O O . TYR A 1 234 ? 2.828 6.410 5.451 1.00 94.56 234 TYR A O 1
ATOM 1925 N N . VAL A 1 235 ? 2.718 6.778 7.659 1.00 95.56 235 VAL A N 1
ATOM 1926 C CA . VAL A 1 235 ? 3.534 8.001 7.611 1.00 95.56 235 VAL A CA 1
ATOM 1927 C C . VAL A 1 235 ? 4.929 7.697 7.070 1.00 95.56 235 VAL A C 1
ATOM 1929 O O . VAL A 1 235 ? 5.392 8.407 6.182 1.00 95.56 235 VAL A O 1
ATOM 1932 N N . PHE A 1 236 ? 5.578 6.629 7.542 1.00 92.12 236 PHE A N 1
ATOM 1933 C CA . PHE A 1 236 ? 6.895 6.218 7.049 1.00 92.12 236 PHE A CA 1
ATOM 1934 C C . PHE A 1 236 ? 6.886 5.935 5.539 1.00 92.12 236 PHE A C 1
ATOM 1936 O O . PHE A 1 236 ? 7.653 6.539 4.792 1.00 92.12 236 PHE A O 1
ATOM 1943 N N . ALA A 1 237 ? 5.990 5.068 5.075 1.00 93.38 237 ALA A N 1
ATOM 1944 C CA . ALA A 1 237 ? 5.964 4.636 3.683 1.00 93.38 237 ALA A CA 1
ATOM 1945 C C . ALA A 1 237 ? 5.569 5.752 2.713 1.00 93.38 237 ALA A C 1
ATOM 1947 O O . ALA A 1 237 ? 6.196 5.906 1.667 1.00 93.38 237 ALA A O 1
ATOM 1948 N N . LEU A 1 238 ? 4.583 6.576 3.074 1.00 95.69 238 LEU A N 1
ATOM 1949 C CA . LEU A 1 238 ? 4.171 7.706 2.244 1.00 95.69 238 LEU A CA 1
ATOM 1950 C C . LEU A 1 238 ? 5.211 8.829 2.236 1.00 95.69 238 LEU A C 1
ATOM 1952 O O . LEU A 1 238 ? 5.336 9.532 1.238 1.00 95.69 238 LEU A O 1
ATOM 1956 N N . SER A 1 239 ? 5.995 8.978 3.308 1.00 93.56 239 SER A N 1
ATOM 1957 C CA . SER A 1 239 ? 7.141 9.890 3.292 1.00 93.56 239 SER A CA 1
ATOM 1958 C C . SER A 1 239 ? 8.185 9.412 2.283 1.00 93.56 239 SER A C 1
ATOM 1960 O O . SER A 1 239 ? 8.634 10.211 1.467 1.00 93.56 239 SER A O 1
ATOM 1962 N N . MET A 1 240 ? 8.520 8.114 2.273 1.00 91.19 240 MET A N 1
ATOM 1963 C CA . MET A 1 240 ? 9.448 7.542 1.284 1.00 91.19 240 MET A CA 1
ATOM 1964 C C . MET A 1 240 ? 8.944 7.709 -0.154 1.00 91.19 240 MET A C 1
ATOM 1966 O O . MET A 1 240 ? 9.732 8.023 -1.042 1.00 91.19 240 MET A O 1
ATOM 1970 N N . GLU A 1 241 ? 7.638 7.564 -0.383 1.00 92.00 241 GLU A N 1
ATOM 1971 C CA . GLU A 1 241 ? 7.006 7.821 -1.682 1.00 92.00 241 GLU A CA 1
ATOM 1972 C C . GLU A 1 241 ? 7.160 9.285 -2.125 1.00 92.00 241 GLU A C 1
ATOM 1974 O O . GLU A 1 241 ? 7.512 9.552 -3.276 1.00 92.00 241 GLU A O 1
ATOM 1979 N N . ILE A 1 242 ? 6.939 10.250 -1.225 1.00 92.94 242 ILE A N 1
ATOM 1980 C CA . ILE A 1 242 ? 7.135 11.677 -1.524 1.00 92.94 242 ILE A CA 1
ATOM 1981 C C . ILE A 1 242 ? 8.606 11.956 -1.843 1.00 92.94 242 ILE A C 1
ATOM 1983 O O . ILE A 1 242 ? 8.893 12.589 -2.859 1.00 92.94 242 ILE A O 1
ATOM 1987 N N . TYR A 1 243 ? 9.528 11.453 -1.017 1.00 89.25 243 TYR A N 1
ATOM 1988 C CA . TYR A 1 243 ? 10.963 11.627 -1.235 1.00 89.25 243 TYR A CA 1
ATOM 1989 C C . TYR A 1 243 ? 11.406 11.053 -2.577 1.00 89.25 243 TYR A C 1
ATOM 1991 O O . TYR A 1 243 ? 12.104 11.742 -3.313 1.00 89.25 243 TYR A O 1
ATOM 1999 N N . PHE A 1 244 ? 10.965 9.845 -2.935 1.00 88.50 244 PHE A N 1
ATOM 2000 C CA . PHE A 1 244 ? 11.285 9.244 -4.228 1.00 88.50 244 PHE A CA 1
ATOM 2001 C C . PHE A 1 244 ? 10.810 10.122 -5.395 1.00 88.50 244 PHE A C 1
ATOM 2003 O O . PHE A 1 244 ? 11.609 10.469 -6.262 1.00 88.50 244 PHE A O 1
ATOM 2010 N N . ASN A 1 245 ? 9.542 10.546 -5.385 1.00 88.25 245 ASN A N 1
ATOM 2011 C CA . ASN A 1 245 ? 8.961 11.331 -6.478 1.00 88.25 245 ASN A CA 1
ATOM 2012 C C . ASN A 1 245 ? 9.529 12.761 -6.584 1.00 88.25 245 ASN A C 1
ATOM 2014 O O . ASN A 1 245 ? 9.473 13.355 -7.658 1.00 88.25 245 ASN A O 1
ATOM 2018 N N . GLN A 1 246 ? 10.053 13.326 -5.491 1.00 85.19 246 GLN A N 1
ATOM 2019 C CA . GLN A 1 246 ? 10.687 14.652 -5.476 1.00 85.19 246 GLN A CA 1
ATOM 2020 C C . GLN A 1 246 ? 12.209 14.602 -5.653 1.00 85.19 246 GLN A C 1
ATOM 2022 O O . GLN A 1 246 ? 12.828 15.627 -5.941 1.00 85.19 246 GLN A O 1
ATOM 2027 N N . SER A 1 247 ? 12.831 13.438 -5.461 1.00 77.69 247 SER A N 1
ATOM 2028 C CA . SER A 1 247 ? 14.275 13.301 -5.590 1.00 77.69 247 SER A CA 1
ATOM 2029 C C . SER A 1 247 ? 14.700 13.473 -7.048 1.00 77.69 247 SER A C 1
ATOM 2031 O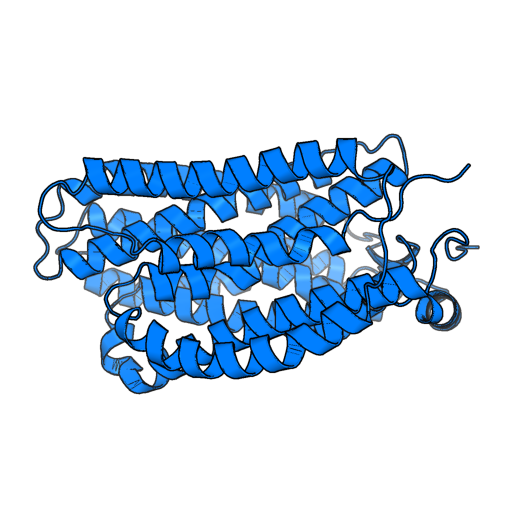 O . SER A 1 247 ? 14.337 12.694 -7.928 1.00 77.69 247 SER A O 1
ATOM 2033 N N . HIS A 1 248 ? 15.519 14.490 -7.310 1.00 69.00 248 HIS A N 1
ATOM 2034 C CA . HIS A 1 248 ? 16.291 14.552 -8.543 1.00 69.00 248 HIS A CA 1
ATOM 2035 C C . HIS A 1 248 ? 17.467 13.588 -8.399 1.00 69.00 248 HIS A C 1
ATOM 2037 O O . HIS A 1 248 ? 18.516 13.948 -7.865 1.00 69.00 248 HIS A O 1
ATOM 2043 N N . ALA A 1 249 ? 17.272 12.338 -8.814 1.00 70.44 249 ALA A N 1
ATOM 2044 C CA . ALA A 1 249 ? 18.345 11.356 -8.815 1.00 70.44 249 ALA A CA 1
ATOM 2045 C C . ALA A 1 249 ? 19.447 11.804 -9.789 1.00 70.44 249 ALA A C 1
ATOM 2047 O O . ALA A 1 249 ? 19.230 11.895 -10.996 1.00 70.44 249 ALA A O 1
ATOM 2048 N N . SER A 1 250 ? 20.628 12.108 -9.250 1.00 71.62 250 SER A N 1
ATOM 2049 C CA . SER A 1 250 ? 21.808 12.505 -10.028 1.00 71.62 250 SER A CA 1
ATOM 2050 C C . SER A 1 250 ? 22.489 11.317 -10.714 1.00 71.62 250 SER A C 1
ATOM 2052 O O . SER A 1 250 ? 23.247 11.511 -11.662 1.00 71.62 250 SER A O 1
ATOM 2054 N N . SER A 1 251 ? 22.203 10.092 -10.261 1.00 77.62 251 SER A N 1
ATOM 2055 C CA . SER A 1 251 ? 22.683 8.838 -10.841 1.00 77.62 251 SER A CA 1
ATOM 2056 C C . SER A 1 251 ? 21.563 7.798 -10.947 1.00 77.62 251 SER A C 1
ATOM 2058 O O . SER A 1 251 ? 20.589 7.823 -10.189 1.00 77.62 251 SER A O 1
ATOM 2060 N N . LEU A 1 252 ? 21.724 6.851 -11.878 1.00 75.00 252 LEU A N 1
ATOM 2061 C CA . LEU A 1 252 ? 20.807 5.719 -12.048 1.00 75.00 252 LEU A CA 1
ATOM 2062 C C . LEU A 1 252 ? 20.741 4.850 -10.781 1.00 75.00 252 LEU A C 1
ATOM 2064 O O . LEU A 1 252 ? 19.658 4.467 -10.360 1.00 75.00 252 LEU A O 1
ATOM 2068 N N . GLU A 1 253 ? 21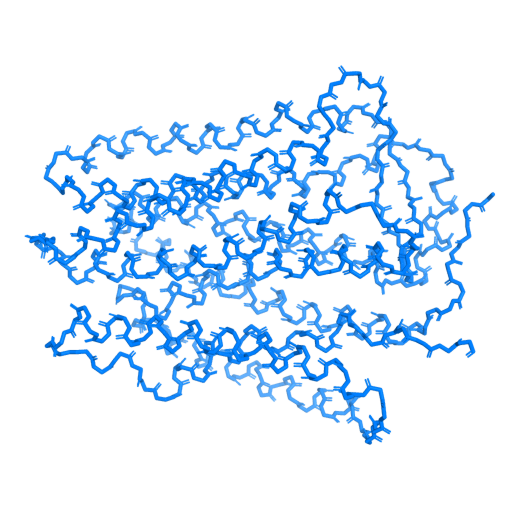.878 4.607 -10.128 1.00 73.81 253 GLU A N 1
ATOM 2069 C CA . GLU A 1 253 ? 21.948 3.813 -8.892 1.00 73.81 253 GLU A CA 1
ATOM 2070 C C . GLU A 1 253 ? 21.135 4.444 -7.754 1.00 73.81 253 GLU A C 1
ATOM 2072 O O . GLU A 1 253 ? 20.412 3.755 -7.035 1.00 73.81 253 GLU A O 1
ATOM 2077 N N . MET A 1 254 ? 21.198 5.773 -7.617 1.00 74.06 254 MET A N 1
ATOM 2078 C CA . MET A 1 254 ? 20.417 6.502 -6.619 1.00 74.06 254 MET A CA 1
ATOM 2079 C C . MET A 1 254 ? 18.916 6.408 -6.918 1.00 74.06 254 MET A C 1
ATOM 2081 O O . MET A 1 254 ? 18.119 6.208 -6.001 1.00 74.06 254 MET A O 1
ATOM 2085 N N . PHE A 1 255 ? 18.524 6.500 -8.192 1.00 80.50 255 PHE A N 1
ATOM 2086 C CA . PHE A 1 255 ? 17.137 6.295 -8.613 1.00 80.50 255 PHE A CA 1
ATOM 2087 C C . PHE A 1 255 ? 16.642 4.883 -8.271 1.00 80.50 255 PHE A C 1
ATOM 2089 O O . PHE A 1 255 ? 15.560 4.729 -7.698 1.00 80.50 255 PHE A O 1
ATOM 2096 N N . GLU A 1 256 ? 17.436 3.856 -8.582 1.00 77.75 256 GLU A N 1
ATOM 2097 C CA . GLU A 1 256 ? 17.097 2.463 -8.284 1.00 77.75 256 GLU A CA 1
ATOM 2098 C C . GLU A 1 256 ? 16.954 2.213 -6.784 1.00 77.75 256 GLU A C 1
ATOM 2100 O O . GLU A 1 256 ? 15.982 1.585 -6.354 1.00 77.75 256 GLU A O 1
ATOM 2105 N N . PHE A 1 257 ? 17.866 2.765 -5.984 1.00 79.50 257 PHE A N 1
ATOM 2106 C CA . PHE A 1 257 ? 17.830 2.683 -4.529 1.00 79.50 257 PHE A CA 1
ATOM 2107 C C . PHE A 1 257 ? 16.551 3.292 -3.940 1.00 79.50 257 PHE A C 1
ATOM 2109 O O . PHE A 1 257 ? 15.820 2.612 -3.213 1.00 79.50 257 PHE A O 1
ATOM 2116 N N . TRP A 1 258 ? 16.236 4.550 -4.270 1.00 81.50 258 TRP A N 1
ATOM 2117 C CA . TRP A 1 258 ? 15.056 5.227 -3.717 1.00 81.50 258 TRP A CA 1
ATOM 2118 C C . TRP A 1 258 ? 13.753 4.578 -4.168 1.00 81.50 258 TRP A C 1
ATOM 2120 O O . TRP A 1 258 ? 12.823 4.445 -3.368 1.00 81.50 258 TRP A O 1
ATOM 2130 N N . ARG A 1 259 ? 13.694 4.106 -5.417 1.00 83.19 259 ARG A N 1
ATOM 2131 C CA . ARG A 1 259 ? 12.538 3.364 -5.922 1.00 83.19 259 ARG A CA 1
ATOM 2132 C C . ARG A 1 259 ? 12.345 2.056 -5.169 1.00 83.19 259 ARG A C 1
ATOM 2134 O O . ARG A 1 259 ? 11.224 1.734 -4.768 1.00 83.19 259 ARG A O 1
ATOM 2141 N N . ALA A 1 260 ? 13.421 1.303 -4.961 1.00 80.19 260 ALA A N 1
ATOM 2142 C CA . ALA A 1 260 ? 13.378 0.058 -4.210 1.00 80.19 260 ALA A CA 1
ATOM 2143 C C . ALA A 1 260 ? 12.928 0.297 -2.760 1.00 80.19 260 ALA A C 1
ATOM 2145 O O . ALA A 1 260 ? 12.083 -0.444 -2.254 1.00 80.19 260 ALA A O 1
ATOM 2146 N N . LEU A 1 261 ? 13.415 1.367 -2.124 1.00 83.00 261 LEU A N 1
ATOM 2147 C CA . LEU A 1 261 ? 13.045 1.743 -0.761 1.00 83.00 261 LEU A CA 1
ATOM 2148 C C . LEU A 1 261 ? 11.581 2.196 -0.639 1.00 83.00 261 LEU A C 1
ATOM 2150 O O . LEU A 1 261 ? 10.896 1.748 0.283 1.00 83.00 261 LEU A O 1
ATOM 2154 N N . SER A 1 262 ? 11.076 3.035 -1.554 1.00 88.50 262 SER A N 1
ATOM 2155 C CA . SER A 1 262 ? 9.650 3.413 -1.591 1.00 88.50 262 SER A CA 1
ATOM 2156 C C . SER A 1 262 ? 8.778 2.165 -1.763 1.00 88.50 262 SER A C 1
ATOM 2158 O O . SER A 1 262 ? 7.860 1.931 -0.971 1.00 88.50 262 SER A O 1
ATOM 2160 N N . THR A 1 263 ? 9.124 1.303 -2.725 1.00 86.56 263 THR A N 1
ATOM 2161 C CA . THR A 1 263 ? 8.335 0.102 -3.016 1.00 86.56 263 THR A CA 1
ATOM 2162 C C . THR A 1 263 ? 8.321 -0.848 -1.816 1.00 86.56 263 THR A C 1
ATOM 2164 O O . THR A 1 263 ? 7.255 -1.288 -1.391 1.00 86.56 263 THR A O 1
ATOM 2167 N N . PHE A 1 264 ? 9.482 -1.090 -1.201 1.00 85.31 264 PHE A N 1
ATOM 2168 C CA . PHE A 1 264 ? 9.597 -1.888 0.020 1.00 85.31 264 PHE A CA 1
ATOM 2169 C C . PHE A 1 264 ? 8.772 -1.307 1.174 1.00 85.31 264 PHE A C 1
ATOM 2171 O O . PHE A 1 264 ? 8.074 -2.031 1.885 1.00 85.31 264 PHE A O 1
ATOM 2178 N N . SER A 1 265 ? 8.815 0.012 1.354 1.00 88.94 265 SER A N 1
ATOM 2179 C CA . SER A 1 265 ? 8.050 0.677 2.408 1.00 88.94 265 SER A CA 1
ATOM 2180 C C . SER A 1 265 ? 6.544 0.512 2.194 1.00 88.94 265 SER A C 1
ATOM 2182 O O . SER A 1 265 ? 5.803 0.316 3.157 1.00 88.94 265 SER A O 1
ATOM 2184 N N . PHE A 1 266 ? 6.081 0.525 0.943 1.00 91.50 266 PHE A N 1
ATOM 2185 C CA . PHE A 1 266 ? 4.686 0.239 0.623 1.00 91.50 266 PHE A CA 1
ATOM 2186 C C . PHE A 1 266 ? 4.317 -1.233 0.869 1.00 91.50 266 PHE A C 1
ATOM 2188 O O . PHE A 1 266 ? 3.222 -1.511 1.358 1.00 91.50 266 PHE A O 1
ATOM 2195 N N . ASP A 1 267 ? 5.226 -2.178 0.617 1.00 90.12 267 ASP A N 1
ATOM 2196 C CA . ASP A 1 267 ? 4.993 -3.604 0.892 1.00 90.12 267 ASP A CA 1
ATOM 2197 C C . ASP A 1 267 ? 4.683 -3.848 2.383 1.00 90.12 267 ASP A C 1
ATOM 2199 O O . ASP A 1 267 ? 3.785 -4.629 2.718 1.00 90.12 267 ASP A O 1
ATOM 2203 N N . ILE A 1 268 ? 5.331 -3.095 3.285 1.00 88.25 268 ILE A N 1
ATOM 2204 C CA . ILE A 1 268 ? 5.018 -3.091 4.725 1.00 88.25 268 ILE A CA 1
ATOM 2205 C C . ILE A 1 268 ? 3.547 -2.709 4.962 1.00 88.25 268 ILE A C 1
ATOM 2207 O O . ILE A 1 268 ? 2.873 -3.347 5.775 1.00 88.25 268 ILE A O 1
ATOM 2211 N N . LEU A 1 269 ? 3.011 -1.716 4.241 1.00 92.25 269 LEU A N 1
ATOM 2212 C CA . LEU A 1 269 ? 1.603 -1.300 4.358 1.00 92.25 269 LEU A CA 1
ATOM 2213 C C . LEU A 1 269 ? 0.623 -2.346 3.846 1.00 92.25 269 LEU A C 1
ATOM 2215 O O . LEU A 1 269 ? -0.549 -2.336 4.218 1.00 92.25 269 LEU A O 1
ATOM 2219 N N . VAL A 1 270 ? 1.070 -3.227 2.964 1.00 92.56 270 VAL A N 1
ATOM 2220 C CA . VAL A 1 270 ? 0.228 -4.275 2.404 1.00 92.56 270 VAL A CA 1
ATOM 2221 C C . VAL A 1 270 ? 0.233 -5.499 3.315 1.00 92.56 270 VAL A C 1
ATOM 2223 O O . VAL A 1 270 ? -0.827 -6.085 3.533 1.00 92.56 270 VAL A O 1
ATOM 2226 N N . VAL A 1 271 ? 1.373 -5.858 3.907 1.00 88.81 271 VAL A N 1
ATOM 2227 C CA . VAL A 1 271 ? 1.558 -7.123 4.640 1.00 88.81 271 VAL A CA 1
ATOM 2228 C C . VAL A 1 271 ? 1.366 -6.995 6.160 1.00 88.81 271 VAL A C 1
ATOM 2230 O O . VAL A 1 271 ? 0.810 -7.902 6.782 1.00 88.81 271 VAL A O 1
ATOM 2233 N N . CYS A 1 272 ? 1.767 -5.884 6.784 1.00 87.31 272 CYS A N 1
ATOM 2234 C CA . CYS A 1 272 ? 1.706 -5.726 8.245 1.00 87.31 272 CYS A CA 1
ATOM 2235 C C . CYS A 1 272 ? 0.311 -5.465 8.855 1.00 87.31 272 CYS A C 1
ATOM 2237 O O . CYS A 1 272 ? 0.097 -5.928 9.981 1.00 87.31 272 CYS A O 1
ATOM 2239 N N . PRO A 1 273 ? -0.659 -4.781 8.206 1.00 90.88 273 PRO A N 1
ATOM 2240 C CA . PRO A 1 273 ? -1.957 -4.487 8.825 1.00 90.88 273 PRO A CA 1
ATOM 2241 C C . PRO A 1 273 ? -2.700 -5.681 9.454 1.00 90.88 273 PRO A C 1
ATOM 2243 O O . PRO A 1 273 ? -3.146 -5.539 10.595 1.00 90.88 273 PRO A O 1
ATOM 2246 N N . PRO A 1 274 ? -2.803 -6.871 8.823 1.00 88.31 274 PRO A N 1
ATOM 2247 C CA . PRO A 1 274 ? -3.492 -8.009 9.432 1.00 88.31 274 PRO A CA 1
ATOM 2248 C C . PRO A 1 274 ? -2.751 -8.578 10.636 1.00 88.31 274 PRO A C 1
ATOM 2250 O O . PRO A 1 274 ? -3.399 -9.017 11.585 1.00 88.31 274 PRO A O 1
ATOM 2253 N N . VAL A 1 275 ? -1.419 -8.500 10.661 1.00 82.75 275 VAL A N 1
ATOM 2254 C CA . VAL A 1 275 ? -0.628 -8.881 11.837 1.00 82.75 275 VAL A CA 1
ATOM 2255 C C . VAL A 1 275 ? -0.884 -7.905 12.982 1.00 82.75 275 VAL A C 1
ATOM 2257 O O . VAL A 1 275 ? -1.172 -8.332 14.097 1.00 82.75 275 VAL A O 1
ATOM 2260 N N . ILE A 1 276 ? -0.861 -6.598 12.706 1.00 82.81 276 ILE A N 1
ATOM 2261 C CA . ILE A 1 276 ? -1.162 -5.558 13.699 1.00 82.81 276 ILE A CA 1
ATOM 2262 C C . ILE A 1 276 ? -2.574 -5.761 14.258 1.00 82.81 276 ILE A C 1
ATOM 2264 O O . ILE A 1 276 ? -2.763 -5.757 15.474 1.00 82.81 276 ILE A O 1
ATOM 2268 N N . MET A 1 277 ? -3.554 -6.008 13.388 1.00 82.56 277 MET A N 1
ATOM 2269 C CA . MET A 1 277 ? -4.942 -6.221 13.784 1.00 82.56 277 MET A CA 1
ATOM 2270 C C . MET A 1 277 ? -5.108 -7.477 14.647 1.00 82.56 277 MET A C 1
ATOM 2272 O O . MET A 1 277 ? -5.777 -7.427 15.675 1.00 82.56 277 MET A O 1
ATOM 2276 N N . LEU A 1 278 ? -4.478 -8.597 14.284 1.00 76.62 278 LEU A N 1
ATOM 2277 C CA . LEU A 1 278 ? -4.521 -9.826 15.082 1.00 76.62 278 LEU A CA 1
ATOM 2278 C C . LEU A 1 278 ? -3.802 -9.677 16.427 1.00 76.62 278 LEU A C 1
ATOM 2280 O O . LEU A 1 278 ? -4.225 -10.271 17.413 1.00 76.62 278 LEU A O 1
ATOM 2284 N N . CYS A 1 279 ? -2.732 -8.891 16.495 1.00 70.81 279 CYS A N 1
ATOM 2285 C CA . CYS A 1 279 ? -1.964 -8.722 17.725 1.00 70.81 279 CYS A CA 1
ATOM 2286 C C . CYS A 1 279 ? -2.607 -7.731 18.699 1.00 70.81 279 CYS A C 1
ATOM 2288 O O . CYS A 1 279 ? -2.600 -7.980 19.906 1.00 70.81 279 CYS A O 1
ATOM 2290 N N . LEU A 1 280 ? -3.146 -6.620 18.192 1.00 68.50 280 LEU A N 1
ATOM 2291 C CA . LEU A 1 280 ? -3.579 -5.487 19.012 1.00 68.50 280 LEU A CA 1
ATOM 2292 C C . LEU A 1 280 ? -5.090 -5.436 19.248 1.00 68.50 280 LEU A C 1
ATOM 2294 O O . LEU A 1 280 ? -5.512 -4.859 20.246 1.00 68.50 280 LEU A O 1
ATOM 2298 N N . ASN A 1 281 ? -5.916 -6.031 18.383 1.00 70.38 281 ASN A N 1
ATOM 2299 C CA . ASN A 1 281 ? -7.366 -6.013 18.558 1.00 70.38 281 ASN A CA 1
ATOM 2300 C C . ASN A 1 281 ? -7.819 -7.163 19.462 1.00 70.38 281 ASN A C 1
ATOM 2302 O O . ASN A 1 281 ? -7.777 -8.330 19.072 1.00 70.38 281 ASN A O 1
ATOM 2306 N N . ASN A 1 282 ? -8.347 -6.833 20.641 1.00 64.81 282 ASN A N 1
ATOM 2307 C CA . ASN A 1 282 ? -8.811 -7.818 21.625 1.00 64.81 282 ASN A CA 1
ATOM 2308 C C . ASN A 1 282 ? -9.906 -8.751 21.081 1.00 64.81 282 ASN A C 1
ATOM 2310 O O . ASN A 1 282 ? -10.019 -9.895 21.514 1.00 64.81 282 ASN A O 1
ATOM 2314 N N . SER A 1 283 ? -10.691 -8.292 20.103 1.00 61.84 283 SER A N 1
ATOM 2315 C CA . SER A 1 283 ? -11.764 -9.087 19.493 1.00 61.84 283 SER A CA 1
ATOM 2316 C C . SER A 1 283 ? -11.260 -10.116 18.476 1.00 61.84 283 SER A C 1
ATOM 2318 O O . SER A 1 283 ? -12.009 -11.022 18.105 1.00 61.84 283 SER A O 1
ATOM 2320 N N . LEU A 1 284 ? -10.025 -9.961 17.990 1.00 60.03 284 LEU A N 1
ATOM 2321 C CA . LEU A 1 284 ? -9.412 -10.812 16.965 1.00 60.03 284 LEU A CA 1
ATOM 2322 C C . LEU A 1 284 ? -8.197 -11.586 17.502 1.00 60.03 284 LEU A C 1
ATOM 2324 O O . LEU A 1 284 ? -7.918 -12.686 17.027 1.00 60.03 284 LEU A O 1
ATOM 2328 N N . SER A 1 285 ? -7.534 -11.084 18.545 1.00 58.59 285 SER A N 1
ATOM 2329 C CA . SER A 1 285 ? -6.319 -11.670 19.124 1.00 58.59 285 SER A CA 1
ATOM 2330 C C . SER A 1 285 ? -6.518 -13.025 19.794 1.00 58.59 285 SER A C 1
ATOM 2332 O O . SER A 1 285 ? -5.567 -13.795 19.923 1.00 58.59 285 SER A O 1
ATOM 2334 N N . ILE A 1 286 ? -7.756 -13.376 20.143 1.00 61.00 286 ILE A N 1
ATOM 2335 C CA . ILE A 1 286 ? -8.118 -14.712 20.641 1.00 61.00 286 ILE A CA 1
ATOM 2336 C C . ILE A 1 286 ? -7.905 -15.780 19.556 1.00 61.00 286 ILE A C 1
ATOM 2338 O O . ILE A 1 286 ? -7.574 -16.921 19.867 1.00 61.00 286 ILE A O 1
ATOM 2342 N N . PHE A 1 287 ? -8.040 -15.416 18.278 1.00 61.16 287 PHE A N 1
ATOM 2343 C CA . PHE A 1 287 ? -7.826 -16.329 17.153 1.00 61.16 287 PHE A CA 1
ATOM 2344 C C . PHE A 1 287 ? -6.359 -16.413 16.719 1.00 61.16 287 PHE A C 1
ATOM 2346 O O . PHE A 1 287 ? -5.995 -17.317 15.970 1.00 61.16 287 PHE A O 1
ATOM 2353 N N . PHE A 1 288 ? -5.501 -15.514 17.211 1.00 61.50 288 PHE A N 1
ATOM 2354 C CA . PHE A 1 288 ? -4.091 -15.457 16.836 1.00 61.50 288 PHE A CA 1
ATOM 2355 C C . PHE A 1 288 ? -3.315 -16.755 17.138 1.00 61.50 288 PHE A C 1
ATOM 2357 O O . PHE A 1 288 ? -2.617 -17.217 16.242 1.00 61.50 288 PHE A O 1
ATOM 2364 N N . PRO A 1 289 ? -3.461 -17.422 18.305 1.00 56.59 289 PRO A N 1
ATOM 2365 C CA . PRO A 1 289 ? -2.795 -18.703 18.567 1.00 56.59 289 PRO A CA 1
ATOM 2366 C C . PRO A 1 289 ? -3.263 -19.832 17.636 1.00 56.59 289 PRO A C 1
ATOM 2368 O O . PRO A 1 289 ? -2.464 -20.677 17.246 1.00 56.59 289 PRO A O 1
ATOM 2371 N N . LEU A 1 290 ? -4.545 -19.823 17.254 1.00 59.50 290 LEU A N 1
ATOM 2372 C CA . LEU A 1 290 ? -5.137 -20.822 16.359 1.00 59.50 290 LEU A CA 1
ATOM 2373 C C . LEU A 1 290 ? -4.615 -20.671 14.922 1.00 59.50 290 LEU A C 1
ATOM 2375 O O . LEU A 1 290 ? -4.402 -21.663 14.234 1.00 59.50 290 LEU A O 1
ATOM 2379 N N . ILE A 1 291 ? -4.362 -19.432 14.495 1.00 59.69 291 ILE A N 1
ATOM 2380 C CA . ILE A 1 291 ? -3.724 -19.116 13.211 1.00 59.69 291 ILE A CA 1
ATOM 2381 C C . ILE A 1 291 ? -2.215 -19.409 13.263 1.00 59.69 291 ILE A C 1
ATOM 2383 O O . ILE A 1 291 ? -1.656 -19.952 12.311 1.00 59.69 291 ILE A O 1
ATOM 2387 N N . LEU A 1 292 ? -1.552 -19.091 14.381 1.00 56.03 292 LEU A N 1
ATOM 2388 C CA . LEU A 1 292 ? -0.114 -19.297 14.559 1.00 56.03 292 LEU A CA 1
ATOM 2389 C C . LEU A 1 292 ? 0.279 -20.770 14.504 1.00 56.03 292 LEU A C 1
ATOM 2391 O O . LEU A 1 292 ? 1.290 -21.061 13.877 1.00 56.03 292 LEU A O 1
ATOM 2395 N N . ASN A 1 293 ? -0.518 -21.670 15.092 1.00 53.09 293 ASN A N 1
ATOM 2396 C CA . ASN A 1 293 ? -0.227 -23.108 15.098 1.00 53.09 293 ASN A CA 1
ATOM 2397 C C . ASN A 1 293 ? -0.095 -23.668 13.668 1.00 53.09 293 ASN A C 1
ATOM 2399 O O . ASN A 1 293 ? 0.789 -24.470 13.391 1.00 53.09 293 ASN A O 1
ATOM 2403 N N . ILE A 1 294 ? -0.910 -23.146 12.744 1.00 52.38 294 ILE A N 1
ATOM 2404 C CA . ILE A 1 294 ? -0.851 -23.464 11.312 1.00 52.38 294 ILE A CA 1
ATOM 2405 C C . ILE A 1 294 ? 0.401 -22.836 10.679 1.00 52.38 294 ILE A C 1
ATOM 2407 O O . ILE A 1 294 ? 1.117 -23.489 9.931 1.00 52.38 294 ILE A O 1
ATOM 2411 N N . SER A 1 295 ? 0.724 -21.578 10.998 1.00 48.34 295 SER A N 1
ATOM 2412 C CA . SER A 1 295 ? 1.900 -20.902 10.422 1.00 48.34 295 SER A CA 1
ATOM 2413 C C . SER A 1 295 ? 3.249 -21.473 10.887 1.00 48.34 295 SER A C 1
ATOM 2415 O O . SER A 1 295 ? 4.215 -21.442 10.128 1.00 48.34 295 SER A O 1
ATOM 2417 N N . THR A 1 296 ? 3.337 -22.017 12.106 1.00 47.34 296 THR A N 1
ATOM 2418 C CA . THR A 1 296 ? 4.562 -22.641 12.633 1.00 47.34 296 THR A CA 1
ATOM 2419 C C . THR A 1 296 ? 4.916 -23.938 11.907 1.00 47.34 296 THR A C 1
ATOM 2421 O O . THR A 1 296 ? 6.101 -24.222 11.726 1.00 47.34 296 THR A O 1
ATOM 2424 N N . GLU A 1 297 ? 3.926 -24.682 11.409 1.00 47.47 297 GLU A N 1
ATOM 2425 C CA . GLU A 1 297 ? 4.155 -25.832 10.521 1.00 47.47 297 GLU A CA 1
ATOM 2426 C C . GLU A 1 297 ? 4.709 -25.387 9.154 1.00 47.47 297 GLU A C 1
ATOM 2428 O O . GLU A 1 297 ? 5.643 -25.991 8.635 1.00 47.47 297 GLU A O 1
ATOM 2433 N N . TYR A 1 298 ? 4.236 -24.261 8.608 1.00 43.44 298 TYR A N 1
ATOM 2434 C CA . TYR A 1 298 ? 4.771 -23.699 7.358 1.00 43.44 298 TYR A CA 1
ATOM 2435 C C . TYR A 1 298 ? 6.190 -23.122 7.507 1.00 43.44 298 TYR A C 1
ATOM 2437 O O . TYR A 1 298 ? 7.040 -23.323 6.640 1.00 43.44 298 TYR A O 1
ATOM 2445 N N . LEU A 1 299 ? 6.476 -22.412 8.603 1.00 39.94 299 LEU A N 1
ATOM 2446 C CA . LEU A 1 299 ? 7.804 -21.847 8.882 1.00 39.94 299 LEU A CA 1
ATOM 2447 C C . LEU A 1 299 ? 8.854 -22.935 9.155 1.00 39.94 299 LEU A C 1
ATOM 2449 O O . LEU A 1 299 ? 9.993 -22.806 8.709 1.00 39.94 299 LEU A O 1
ATOM 2453 N N . SER A 1 300 ? 8.474 -24.024 9.831 1.00 45.38 300 SER A N 1
ATOM 2454 C CA . SER A 1 300 ? 9.358 -25.183 10.029 1.00 45.38 300 SER A CA 1
ATOM 2455 C C . SER A 1 300 ? 9.626 -25.958 8.733 1.00 45.38 300 SER A C 1
ATOM 2457 O O . SER A 1 300 ? 10.710 -26.515 8.587 1.00 45.38 300 SER A O 1
ATOM 2459 N N . PHE A 1 301 ? 8.709 -25.917 7.760 1.00 45.22 3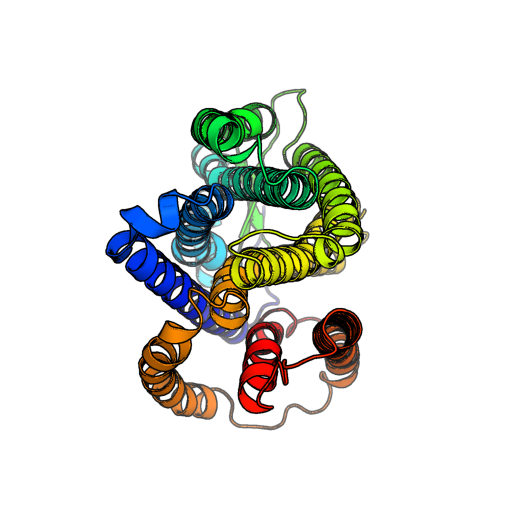01 PHE A N 1
ATOM 2460 C CA . PHE A 1 301 ? 8.927 -26.447 6.409 1.00 45.22 301 PHE A CA 1
ATOM 2461 C C . PHE A 1 301 ? 9.892 -25.585 5.567 1.00 45.22 301 PHE A C 1
ATOM 2463 O O . PHE A 1 301 ? 10.699 -26.116 4.806 1.00 45.22 301 PHE A O 1
ATOM 2470 N N . LEU A 1 302 ? 9.854 -24.256 5.722 1.00 37.75 302 LEU A N 1
ATOM 2471 C CA . LEU A 1 302 ? 10.698 -23.307 4.977 1.00 37.75 302 LEU A CA 1
ATOM 2472 C C . LEU A 1 302 ? 12.127 -23.161 5.530 1.00 37.75 302 LEU A C 1
ATOM 2474 O O . LEU A 1 302 ? 13.054 -22.930 4.754 1.00 37.75 302 LEU A O 1
ATOM 2478 N N . SER A 1 303 ? 12.325 -23.324 6.843 1.00 37.12 303 SER A N 1
ATOM 2479 C CA . SER A 1 303 ? 13.643 -23.238 7.503 1.00 37.12 303 SER A CA 1
ATOM 2480 C C . SER A 1 303 ? 14.730 -24.107 6.842 1.00 37.12 303 SER A C 1
ATOM 2482 O O . SER A 1 303 ? 15.753 -23.553 6.448 1.00 37.12 303 SER A O 1
ATOM 2484 N N . PRO A 1 304 ? 14.534 -25.423 6.615 1.00 42.81 304 PRO A N 1
ATOM 2485 C CA . PRO A 1 304 ? 15.565 -26.264 5.998 1.00 42.81 304 PRO A CA 1
ATOM 2486 C C . PRO A 1 304 ? 15.829 -25.938 4.518 1.00 42.81 304 PRO A C 1
ATOM 2488 O O . PRO A 1 304 ? 16.875 -26.306 3.987 1.00 42.81 304 PRO A O 1
ATOM 2491 N N . ILE A 1 305 ? 14.898 -25.262 3.837 1.00 45.62 305 ILE A N 1
ATOM 2492 C CA . ILE A 1 305 ? 15.049 -24.815 2.445 1.00 45.62 305 ILE A CA 1
ATOM 2493 C C . ILE A 1 305 ? 15.919 -23.548 2.386 1.00 45.62 305 ILE A C 1
ATOM 2495 O O . ILE A 1 305 ? 16.803 -23.449 1.536 1.00 45.62 305 ILE A O 1
ATOM 2499 N N . LEU A 1 306 ? 15.715 -22.615 3.321 1.00 36.34 306 LEU A N 1
ATOM 2500 C CA . LEU A 1 306 ? 16.552 -21.422 3.493 1.00 36.34 306 LEU A CA 1
ATOM 2501 C C . LEU A 1 306 ? 17.977 -21.790 3.931 1.00 36.34 306 LEU A C 1
ATOM 2503 O O . LEU A 1 306 ? 18.934 -21.310 3.328 1.00 36.34 306 LEU A O 1
ATOM 2507 N N . ASP A 1 307 ? 18.132 -22.709 4.885 1.00 39.28 307 ASP A N 1
ATOM 2508 C CA . ASP A 1 307 ? 19.453 -23.151 5.363 1.00 39.28 307 ASP A CA 1
ATOM 2509 C C . ASP A 1 307 ? 20.271 -23.872 4.274 1.00 39.28 307 ASP A C 1
ATOM 2511 O O . ASP A 1 307 ? 21.497 -23.778 4.248 1.00 39.28 307 ASP A O 1
ATOM 2515 N N . ARG A 1 308 ? 19.613 -24.550 3.321 1.00 46.91 308 ARG A N 1
ATOM 2516 C CA . ARG A 1 308 ? 20.285 -25.136 2.144 1.00 46.91 308 ARG A CA 1
ATOM 2517 C C . ARG A 1 308 ? 20.651 -24.112 1.072 1.00 46.91 308 ARG A C 1
ATOM 2519 O O . ARG A 1 308 ? 21.577 -24.367 0.308 1.00 46.91 308 ARG A O 1
ATOM 2526 N N . MET A 1 309 ? 19.934 -22.991 0.987 1.00 35.31 309 MET A N 1
ATOM 2527 C CA . MET A 1 309 ? 20.204 -21.937 0.002 1.00 35.31 309 MET A CA 1
ATOM 2528 C C . MET A 1 309 ? 21.333 -20.985 0.421 1.00 35.31 309 MET A C 1
ATOM 2530 O O . MET A 1 309 ? 21.926 -20.355 -0.451 1.00 35.31 309 MET A O 1
ATOM 2534 N N . PHE A 1 310 ? 21.672 -20.906 1.713 1.00 38.22 310 PHE A N 1
ATOM 2535 C CA . PHE A 1 310 ? 22.695 -19.989 2.234 1.00 38.22 310 PHE A CA 1
ATOM 2536 C C . PHE A 1 310 ? 23.833 -20.675 3.022 1.00 38.22 310 PHE A C 1
ATOM 2538 O O . PHE A 1 310 ? 24.014 -20.390 4.208 1.00 38.22 310 PHE A O 1
ATOM 2545 N N . PRO A 1 311 ? 24.662 -21.542 2.407 1.00 32.44 311 PRO A N 1
ATOM 2546 C CA . PRO A 1 311 ? 25.870 -22.030 3.059 1.00 32.44 311 PRO A CA 1
ATOM 2547 C C . PRO A 1 311 ? 27.047 -21.062 2.822 1.00 32.44 311 PRO A C 1
ATOM 2549 O O . PRO A 1 311 ? 27.638 -21.050 1.745 1.00 32.44 311 PRO A O 1
ATOM 2552 N N . GLY A 1 312 ? 27.437 -20.277 3.833 1.00 34.66 312 GLY A N 1
ATOM 2553 C CA . GLY A 1 312 ? 28.787 -19.687 3.913 1.00 34.66 312 GLY A CA 1
ATOM 2554 C C . GLY A 1 312 ? 28.893 -18.190 4.271 1.00 34.66 312 GLY A C 1
ATOM 2555 O O . GLY A 1 312 ? 27.934 -17.434 4.109 1.00 34.66 312 GLY A O 1
ATOM 2556 N N . PRO A 1 313 ? 30.064 -17.734 4.773 1.00 36.72 313 PRO A N 1
ATOM 2557 C CA . PRO A 1 313 ? 30.224 -16.425 5.396 1.00 36.72 313 PRO A CA 1
ATOM 2558 C C . PRO A 1 313 ? 30.749 -15.383 4.393 1.00 36.72 313 PRO A C 1
ATOM 2560 O O . PRO A 1 313 ? 31.921 -15.390 4.032 1.00 36.72 313 PRO A O 1
ATOM 2563 N N . SER A 1 314 ? 29.904 -14.441 3.968 1.00 32.16 314 SER A N 1
ATOM 2564 C CA . SER A 1 314 ? 30.331 -13.284 3.157 1.00 32.16 314 SER A CA 1
ATOM 2565 C C . SER A 1 314 ? 30.556 -12.061 4.052 1.00 32.16 314 SER A C 1
ATOM 2567 O O . SER A 1 314 ? 29.711 -11.171 4.178 1.00 32.16 314 SER A O 1
ATOM 2569 N N . TYR A 1 315 ? 31.699 -12.044 4.737 1.00 37.38 315 TYR A N 1
ATOM 2570 C CA . TYR A 1 315 ? 32.198 -10.888 5.481 1.00 37.38 315 TYR A CA 1
ATOM 2571 C C . TYR A 1 315 ? 32.886 -9.934 4.500 1.00 37.38 315 TYR A C 1
ATOM 2573 O O . TYR A 1 315 ? 33.965 -10.257 4.027 1.00 37.38 315 TYR A O 1
ATOM 2581 N N . LEU A 1 316 ? 32.244 -8.804 4.171 1.00 29.83 316 LEU A N 1
ATOM 2582 C CA . LEU A 1 316 ? 32.857 -7.471 3.953 1.00 29.83 316 LEU A CA 1
ATOM 2583 C C . LEU A 1 316 ? 31.881 -6.468 3.305 1.00 29.83 316 LEU A C 1
ATOM 2585 O O . LEU A 1 316 ? 31.989 -5.279 3.575 1.00 29.83 316 LEU A O 1
ATOM 2589 N N . LEU A 1 317 ? 30.838 -6.919 2.596 1.00 30.50 317 LEU A N 1
ATOM 2590 C CA . LEU A 1 317 ? 29.771 -6.037 2.068 1.00 30.50 317 LEU A CA 1
ATOM 2591 C C . LEU A 1 317 ? 28.702 -5.644 3.113 1.00 30.50 317 LEU A C 1
ATOM 2593 O O . LEU A 1 317 ? 27.738 -4.940 2.826 1.00 30.50 317 LEU A O 1
ATOM 2597 N N . ASN A 1 318 ? 28.871 -6.126 4.344 1.00 35.19 318 ASN A N 1
ATOM 2598 C CA . ASN A 1 318 ? 27.839 -6.170 5.371 1.00 35.19 318 ASN A CA 1
ATOM 2599 C C . ASN A 1 318 ? 27.858 -4.973 6.340 1.00 35.19 318 ASN A C 1
ATOM 2601 O O . ASN A 1 318 ? 26.886 -4.764 7.044 1.00 35.19 318 ASN A O 1
ATOM 2605 N N . VAL A 1 319 ? 28.908 -4.151 6.413 1.00 31.83 319 VAL A N 1
ATOM 2606 C CA . VAL A 1 319 ? 29.054 -3.218 7.555 1.00 31.83 319 VAL A CA 1
ATOM 2607 C C . VAL A 1 319 ? 28.233 -1.926 7.410 1.00 31.83 319 VAL A C 1
ATOM 2609 O O . VAL A 1 319 ? 27.688 -1.441 8.400 1.00 31.83 319 VAL A O 1
ATOM 2612 N N . PHE A 1 320 ? 28.060 -1.399 6.194 1.00 28.98 320 PHE A N 1
ATOM 2613 C CA . PHE A 1 320 ? 27.272 -0.174 5.970 1.00 28.98 320 PHE A CA 1
ATOM 2614 C C . PHE A 1 320 ? 25.760 -0.456 5.934 1.00 28.98 320 PHE A C 1
ATOM 2616 O O . PHE A 1 320 ? 24.971 0.228 6.583 1.00 28.98 320 PHE A O 1
ATOM 2623 N N . TRP A 1 321 ? 25.368 -1.551 5.279 1.00 32.22 321 TRP A N 1
ATOM 2624 C CA . TRP A 1 321 ? 23.976 -1.984 5.150 1.00 32.22 321 TRP A CA 1
ATOM 2625 C C . TRP A 1 321 ? 23.406 -2.566 6.445 1.00 32.22 321 TRP A C 1
ATOM 2627 O O . TRP A 1 321 ? 22.256 -2.292 6.780 1.00 32.22 321 TRP A O 1
ATOM 2637 N N . ILE A 1 322 ? 24.216 -3.288 7.235 1.00 35.78 322 ILE A N 1
ATOM 2638 C CA . ILE A 1 322 ? 23.823 -3.699 8.590 1.00 35.78 322 ILE A CA 1
ATOM 2639 C C . ILE A 1 322 ? 23.705 -2.479 9.507 1.00 35.78 322 ILE A C 1
ATOM 2641 O O . ILE A 1 322 ? 22.861 -2.504 10.388 1.00 35.78 322 ILE A O 1
ATOM 2645 N N . SER A 1 323 ? 24.468 -1.398 9.312 1.00 29.81 323 SER A N 1
ATOM 2646 C CA . SER A 1 323 ? 24.332 -0.182 10.128 1.00 29.81 323 SER A CA 1
ATOM 2647 C C . SER A 1 323 ? 22.964 0.483 9.937 1.00 29.81 323 SER A C 1
ATOM 2649 O O . SER A 1 323 ? 22.253 0.694 10.923 1.00 29.81 323 SER A O 1
ATOM 2651 N N . GLU A 1 324 ? 22.533 0.724 8.694 1.00 35.31 324 GLU A N 1
ATOM 2652 C CA . GLU A 1 324 ? 21.211 1.304 8.400 1.00 35.31 324 GLU A CA 1
ATOM 2653 C C . GLU A 1 324 ? 20.055 0.325 8.658 1.00 35.31 324 GLU A C 1
ATOM 2655 O O . GLU A 1 324 ? 19.005 0.727 9.154 1.00 35.31 324 GLU A O 1
ATOM 2660 N N . TYR A 1 325 ? 20.256 -0.980 8.453 1.00 39.12 325 TYR A N 1
ATOM 2661 C CA . TYR A 1 325 ? 19.319 -2.032 8.870 1.00 39.12 325 TYR A CA 1
ATOM 2662 C C . TYR A 1 325 ? 19.193 -2.136 10.394 1.00 39.12 325 TYR A C 1
ATOM 2664 O O . TYR A 1 325 ? 18.099 -2.312 10.931 1.00 39.12 325 TYR A O 1
ATOM 2672 N N . ILE A 1 326 ? 20.296 -2.001 11.129 1.00 36.38 326 ILE A N 1
ATOM 2673 C CA . ILE A 1 326 ? 20.285 -1.875 12.583 1.00 36.38 326 ILE A CA 1
ATOM 2674 C C . ILE A 1 326 ? 19.561 -0.586 12.957 1.00 36.38 326 ILE A C 1
ATOM 2676 O O . ILE A 1 326 ? 18.822 -0.608 13.928 1.00 36.38 326 ILE A O 1
ATOM 2680 N N . GLN A 1 327 ? 19.698 0.508 12.209 1.00 35.75 327 GLN A N 1
ATOM 2681 C CA . GLN A 1 327 ? 18.965 1.747 12.481 1.00 35.75 327 GLN A CA 1
ATOM 2682 C C . GLN A 1 327 ? 17.467 1.613 12.205 1.00 35.75 327 GLN A C 1
ATOM 2684 O O . GLN A 1 327 ? 16.683 2.028 13.049 1.00 35.75 327 GLN A O 1
ATOM 2689 N N . LEU A 1 328 ? 17.048 0.983 11.105 1.00 39.88 328 LEU A N 1
ATOM 2690 C CA . LEU A 1 328 ? 15.639 0.754 10.773 1.00 39.88 328 LEU A CA 1
ATOM 2691 C C . LEU A 1 328 ? 15.008 -0.296 11.693 1.00 39.88 328 LEU A C 1
ATOM 2693 O O . LEU A 1 328 ? 13.889 -0.114 12.164 1.00 39.88 328 LEU A O 1
ATOM 2697 N N . SER A 1 329 ? 15.729 -1.367 12.029 1.00 38.84 329 SER A N 1
ATOM 2698 C CA . SER A 1 329 ? 15.273 -2.363 13.003 1.00 38.84 329 SER A CA 1
ATOM 2699 C C . SER A 1 329 ? 15.245 -1.804 14.418 1.00 38.84 329 SER A C 1
ATOM 2701 O O . SER A 1 329 ? 14.290 -2.074 15.147 1.00 38.84 329 SER A O 1
ATOM 2703 N N . LYS A 1 330 ? 16.215 -0.960 14.799 1.00 39.97 330 LYS A N 1
ATOM 2704 C CA . LYS A 1 330 ? 16.168 -0.161 16.029 1.00 39.97 330 LYS A CA 1
ATOM 2705 C C . LYS A 1 330 ? 15.039 0.846 15.972 1.00 39.97 330 LYS A C 1
ATOM 2707 O O . LYS A 1 330 ? 14.402 1.001 16.994 1.00 39.97 330 LYS A O 1
ATOM 2712 N N . PHE A 1 331 ? 14.740 1.475 14.839 1.00 42.50 331 PHE A N 1
ATOM 2713 C CA . PHE A 1 331 ? 13.644 2.432 14.690 1.00 42.50 331 PHE A CA 1
ATOM 2714 C C . PHE A 1 331 ? 12.293 1.740 14.826 1.00 42.50 331 PHE A C 1
ATOM 2716 O O . PHE A 1 331 ? 11.484 2.171 15.633 1.00 42.50 331 PHE A O 1
ATOM 2723 N N . ILE A 1 332 ? 12.066 0.623 14.133 1.00 44.25 332 ILE A N 1
ATOM 2724 C CA . ILE A 1 332 ? 10.849 -0.190 14.249 1.00 44.25 332 ILE A CA 1
ATOM 2725 C C . ILE A 1 332 ? 10.739 -0.760 15.667 1.00 44.25 332 ILE A C 1
ATOM 2727 O O . ILE A 1 332 ? 9.687 -0.653 16.291 1.00 44.25 332 ILE A O 1
ATOM 2731 N N . SER A 1 333 ? 11.825 -1.289 16.236 1.00 42.69 333 SER A N 1
ATOM 2732 C CA . SER A 1 333 ? 11.839 -1.792 17.617 1.00 42.69 333 SER A CA 1
ATOM 2733 C C . SER A 1 333 ? 11.641 -0.677 18.640 1.00 42.69 333 SER A C 1
ATOM 2735 O O . SER A 1 333 ? 10.926 -0.878 19.613 1.00 42.69 333 SER A O 1
ATOM 2737 N N . HIS A 1 334 ? 12.219 0.507 18.433 1.00 45.94 334 HIS A N 1
ATOM 2738 C CA . HIS A 1 334 ? 12.013 1.694 19.262 1.00 45.94 334 HIS A CA 1
ATOM 2739 C C . HIS A 1 334 ? 10.602 2.229 19.091 1.00 45.94 334 HIS A C 1
ATOM 2741 O O . HIS A 1 334 ? 10.025 2.624 20.087 1.00 45.94 334 HIS A O 1
ATOM 2747 N N . ALA A 1 335 ? 10.014 2.191 17.898 1.00 45.97 335 ALA A N 1
ATOM 2748 C CA . ALA A 1 335 ? 8.626 2.554 17.659 1.00 45.97 335 ALA A CA 1
ATOM 2749 C C . ALA A 1 335 ? 7.703 1.576 18.389 1.00 45.97 335 ALA A C 1
ATOM 2751 O O . ALA A 1 335 ? 6.852 2.016 19.147 1.00 45.97 335 ALA A O 1
ATOM 2752 N N . PHE A 1 336 ? 7.921 0.261 18.290 1.00 46.75 336 PHE A N 1
ATOM 2753 C CA . PHE A 1 336 ? 7.171 -0.736 19.062 1.00 46.75 336 PHE A CA 1
ATOM 2754 C C . PHE A 1 336 ? 7.391 -0.605 20.575 1.00 46.75 336 PHE A C 1
ATOM 2756 O O . PHE A 1 336 ? 6.430 -0.700 21.334 1.00 46.75 336 PHE A O 1
ATOM 2763 N N . MET A 1 337 ? 8.619 -0.351 21.038 1.00 47.81 337 MET A N 1
ATOM 2764 C CA . MET A 1 337 ? 8.921 -0.117 22.456 1.00 47.81 337 MET A CA 1
ATOM 2765 C C . MET A 1 337 ? 8.338 1.203 22.959 1.00 47.81 337 MET A C 1
ATOM 2767 O O . MET A 1 337 ? 7.873 1.257 24.093 1.00 47.81 337 MET A O 1
ATOM 2771 N N . TYR A 1 338 ? 8.338 2.247 22.136 1.00 45.66 338 TYR A N 1
ATOM 2772 C CA . TYR A 1 338 ? 7.749 3.547 22.427 1.00 45.66 338 TYR A CA 1
ATOM 2773 C C . TYR A 1 338 ? 6.232 3.432 22.459 1.00 45.66 338 TYR A C 1
ATOM 2775 O O . TYR A 1 338 ? 5.640 3.846 23.438 1.00 45.66 338 TYR A O 1
ATOM 2783 N N . ILE A 1 339 ? 5.599 2.777 21.483 1.00 48.41 339 ILE A N 1
ATOM 2784 C CA . ILE A 1 339 ? 4.171 2.440 21.518 1.00 48.41 339 ILE A CA 1
ATOM 2785 C C . ILE A 1 339 ? 3.872 1.635 22.779 1.00 48.41 339 ILE A C 1
ATOM 2787 O O . ILE A 1 339 ? 2.948 1.979 23.497 1.00 48.41 339 ILE A O 1
ATOM 2791 N N . ASN A 1 340 ? 4.665 0.612 23.106 1.00 46.94 340 ASN A N 1
ATOM 2792 C CA . ASN A 1 340 ? 4.451 -0.185 24.310 1.00 46.94 340 ASN A CA 1
ATOM 2793 C C . ASN A 1 340 ? 4.583 0.656 25.591 1.00 46.94 340 ASN A C 1
ATOM 2795 O O . ASN A 1 340 ? 3.720 0.588 26.455 1.00 46.94 340 ASN A O 1
ATOM 2799 N N . ARG A 1 341 ? 5.612 1.505 25.708 1.00 49.97 341 ARG A N 1
ATOM 2800 C CA . ARG A 1 341 ? 5.790 2.415 26.852 1.00 49.97 341 ARG A CA 1
ATOM 2801 C C . ARG A 1 341 ? 4.674 3.448 26.937 1.00 49.97 341 ARG A C 1
ATOM 2803 O O . ARG A 1 341 ? 4.116 3.630 28.009 1.00 49.97 341 ARG A O 1
ATOM 2810 N N . THR A 1 342 ? 4.314 4.075 25.826 1.00 45.06 342 THR A N 1
ATOM 2811 C CA . THR A 1 342 ? 3.226 5.050 25.727 1.00 45.06 342 THR A CA 1
ATOM 2812 C C . THR A 1 342 ? 1.892 4.396 26.080 1.00 45.06 342 THR A C 1
ATOM 2814 O O . THR A 1 342 ? 1.140 4.946 26.874 1.00 45.06 342 THR A O 1
ATOM 2817 N N . MET A 1 343 ? 1.630 3.171 25.621 1.00 42.44 343 MET A N 1
ATOM 2818 C CA . MET A 1 343 ? 0.451 2.392 26.013 1.00 42.44 343 MET A CA 1
ATOM 2819 C C . MET A 1 343 ? 0.485 2.005 27.501 1.00 42.44 343 MET A C 1
ATOM 2821 O O . MET A 1 343 ? -0.535 2.125 28.168 1.00 42.44 343 MET A O 1
ATOM 2825 N N . CYS A 1 344 ? 1.634 1.613 28.060 1.00 42.94 344 CYS A N 1
ATOM 2826 C CA . CYS A 1 344 ? 1.777 1.315 29.493 1.00 42.94 344 CYS A CA 1
ATOM 2827 C C . CYS A 1 344 ? 1.585 2.555 30.383 1.00 42.94 344 CYS A C 1
ATOM 2829 O O . CYS A 1 344 ? 1.022 2.446 31.469 1.00 42.94 344 CYS A O 1
ATOM 2831 N N . VAL A 1 345 ? 2.027 3.730 29.927 1.00 46.12 345 VAL A N 1
ATOM 2832 C CA . VAL A 1 345 ? 1.835 5.013 30.623 1.00 46.12 345 VAL A CA 1
ATOM 2833 C C . VAL A 1 345 ? 0.378 5.475 30.531 1.00 46.12 345 VAL A C 1
ATOM 2835 O O . VAL A 1 345 ? -0.171 5.972 31.510 1.00 46.12 345 VAL A O 1
ATOM 2838 N N . ILE A 1 346 ? -0.275 5.274 29.383 1.00 40.47 346 ILE A N 1
ATO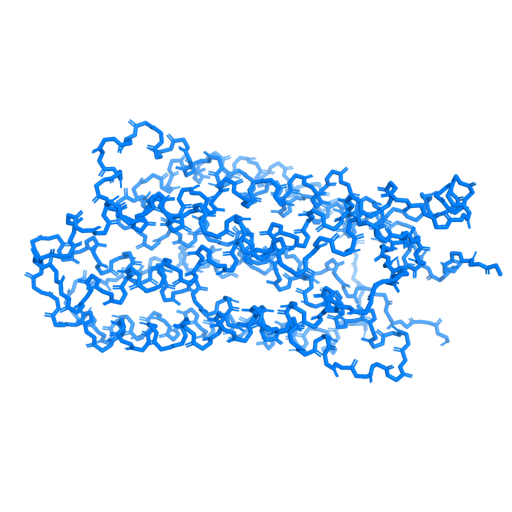M 2839 C CA . ILE A 1 346 ? -1.682 5.647 29.167 1.00 40.47 346 ILE A CA 1
ATOM 2840 C C . ILE A 1 346 ? -2.648 4.659 29.858 1.00 40.47 346 ILE A C 1
ATOM 2842 O O . ILE A 1 346 ? -3.743 5.056 30.261 1.00 40.47 346 ILE A O 1
ATOM 2846 N N . TYR A 1 347 ? -2.254 3.393 30.056 1.00 42.16 347 TYR A N 1
ATOM 2847 C CA . TYR A 1 347 ? -3.084 2.334 30.652 1.00 42.16 347 TYR A CA 1
ATOM 2848 C C . TYR A 1 347 ? -2.411 1.646 31.865 1.00 42.16 347 TYR A C 1
ATOM 2850 O O . TYR A 1 347 ? -2.073 0.462 31.799 1.00 42.16 347 TYR A O 1
ATOM 2858 N N . PRO A 1 348 ? -2.253 2.343 33.008 1.00 39.25 348 PRO A N 1
ATOM 2859 C CA . PRO A 1 348 ? -1.439 1.873 34.137 1.00 39.25 348 PRO A CA 1
ATOM 2860 C C . PRO A 1 348 ? -2.067 0.742 34.971 1.00 39.25 348 PRO A C 1
ATOM 2862 O O . PRO A 1 348 ? -1.374 0.100 35.757 1.00 39.25 348 PRO A O 1
ATOM 2865 N N . GLN A 1 349 ? -3.365 0.457 34.824 1.00 35.44 349 GLN A N 1
ATOM 2866 C CA . GLN A 1 349 ? -4.038 -0.596 35.589 1.00 35.44 349 GLN A CA 1
ATOM 2867 C C . GLN A 1 349 ? -4.464 -1.754 34.670 1.00 35.44 349 GLN A C 1
ATOM 2869 O O . GLN A 1 349 ? -5.430 -1.640 33.922 1.00 35.44 349 GLN A O 1
ATOM 2874 N N . LYS A 1 350 ? -3.753 -2.889 34.792 1.00 37.06 350 LYS A N 1
ATOM 2875 C CA . LYS A 1 350 ? -4.072 -4.243 34.268 1.00 37.06 350 LYS A CA 1
ATOM 2876 C C . LYS A 1 350 ? -3.684 -4.640 32.831 1.00 37.06 350 LYS A C 1
ATOM 2878 O O . LYS A 1 350 ? -4.269 -5.585 32.310 1.00 37.06 350 LYS A O 1
ATOM 2883 N N . PHE A 1 351 ? -2.656 -4.065 32.208 1.00 41.03 351 PHE A N 1
ATOM 2884 C CA . PHE A 1 351 ? -2.160 -4.606 30.930 1.00 41.03 351 PHE A CA 1
ATOM 2885 C C . PHE A 1 351 ? -0.639 -4.803 30.905 1.00 41.03 351 PHE A C 1
ATOM 2887 O O . PHE A 1 351 ? 0.121 -3.924 30.520 1.00 41.03 351 PHE A O 1
ATOM 2894 N N . SER A 1 352 ? -0.191 -6.015 31.248 1.00 37.22 352 SER A N 1
ATOM 2895 C CA . SER A 1 352 ? 1.088 -6.546 30.757 1.00 37.22 352 SER A CA 1
ATOM 2896 C C . SER A 1 352 ? 0.895 -6.882 29.273 1.00 37.22 352 SER A C 1
ATOM 2898 O O . SER A 1 352 ? 0.442 -7.968 28.916 1.00 37.22 352 SER A O 1
ATOM 2900 N N . PHE A 1 353 ? 1.090 -5.885 28.407 1.00 41.22 353 PHE A N 1
ATOM 2901 C CA . PHE A 1 353 ? 0.602 -5.894 27.021 1.00 41.22 353 PHE A CA 1
ATOM 2902 C C . PHE A 1 353 ? 1.370 -6.862 26.097 1.00 41.22 353 PHE A C 1
ATOM 2904 O O . PHE A 1 353 ? 0.898 -7.209 25.016 1.00 41.22 353 PHE A O 1
ATOM 2911 N N . TRP A 1 354 ? 2.530 -7.369 26.523 1.00 41.28 354 TRP A N 1
ATOM 2912 C CA . TRP A 1 354 ? 3.337 -8.271 25.709 1.00 41.28 354 TRP A CA 1
ATOM 2913 C C . TRP A 1 354 ? 3.920 -9.401 26.548 1.00 41.28 354 TRP A C 1
ATOM 2915 O O . TRP A 1 354 ? 4.766 -9.176 27.410 1.00 41.28 354 TRP A O 1
ATOM 2925 N N . SER A 1 355 ? 3.582 -10.649 26.212 1.00 43.75 355 SER A N 1
ATOM 2926 C CA . SER A 1 355 ? 4.570 -11.702 26.439 1.00 43.75 355 SER A CA 1
ATOM 2927 C C . SER A 1 355 ? 5.742 -11.409 25.499 1.00 43.75 355 SER A C 1
ATOM 2929 O O . SER A 1 355 ? 5.530 -11.069 24.329 1.00 43.75 355 SER A O 1
ATOM 2931 N N . ALA A 1 356 ? 6.979 -11.540 25.983 1.00 41.78 356 ALA A N 1
ATOM 2932 C CA . ALA A 1 356 ? 8.182 -11.295 25.183 1.00 41.78 356 ALA A CA 1
ATOM 2933 C C . ALA A 1 356 ? 8.166 -12.039 23.827 1.00 41.78 356 ALA A C 1
ATOM 2935 O O . ALA A 1 356 ? 8.778 -11.582 22.865 1.00 41.78 356 ALA A O 1
ATOM 2936 N N . LYS A 1 357 ? 7.411 -13.145 23.720 1.00 38.88 357 LYS A N 1
ATOM 2937 C CA . LYS A 1 357 ? 7.209 -13.905 22.479 1.00 38.88 357 LYS A CA 1
ATOM 2938 C C . LYS A 1 357 ? 6.360 -13.164 21.431 1.00 38.88 357 LYS A C 1
ATOM 2940 O O . LYS A 1 357 ? 6.738 -13.167 20.265 1.00 38.88 357 LYS A O 1
ATOM 2945 N N . ARG A 1 358 ? 5.261 -12.492 21.811 1.00 43.03 358 ARG A N 1
ATOM 2946 C CA . ARG A 1 358 ? 4.412 -11.734 20.858 1.00 43.03 358 ARG A CA 1
ATOM 2947 C C . ARG A 1 358 ? 5.123 -10.487 20.318 1.00 43.03 358 ARG A C 1
ATOM 2949 O O . ARG A 1 358 ? 4.962 -10.160 19.146 1.00 43.03 358 ARG A O 1
ATOM 2956 N N . LEU A 1 359 ? 5.951 -9.845 21.152 1.00 41.09 359 LEU A N 1
ATOM 2957 C CA . LEU A 1 359 ? 6.740 -8.658 20.783 1.00 41.09 359 LEU A CA 1
ATOM 2958 C C . LEU A 1 359 ? 7.860 -9.022 19.825 1.00 41.09 359 LEU A C 1
ATOM 2960 O O . LEU A 1 359 ? 8.007 -8.383 18.789 1.00 41.09 359 LEU A O 1
ATOM 2964 N N . ARG A 1 360 ? 8.574 -10.116 20.110 1.00 43.41 360 ARG A N 1
ATOM 2965 C CA . ARG A 1 360 ? 9.574 -10.659 19.189 1.00 43.41 360 ARG A CA 1
ATOM 2966 C C . ARG A 1 360 ? 8.966 -11.009 17.833 1.00 43.41 360 ARG A C 1
ATOM 2968 O O . ARG A 1 360 ? 9.577 -10.678 16.833 1.00 43.41 360 ARG A O 1
ATOM 2975 N N . PHE A 1 361 ? 7.761 -11.580 17.771 1.00 43.94 361 PHE A N 1
ATOM 2976 C CA . PHE A 1 361 ? 7.134 -11.922 16.488 1.00 43.94 361 PHE A CA 1
ATOM 2977 C C . PHE A 1 361 ? 6.714 -10.682 15.672 1.00 43.94 361 PHE A C 1
ATOM 2979 O O . PHE A 1 361 ? 6.997 -10.618 14.481 1.00 43.94 361 PHE A O 1
ATOM 2986 N N . CYS A 1 362 ? 6.122 -9.659 16.305 1.00 40.31 362 CYS A N 1
ATOM 2987 C CA . CYS A 1 362 ? 5.770 -8.398 15.626 1.00 40.31 362 CYS A CA 1
ATOM 2988 C C . CYS A 1 362 ? 6.992 -7.586 15.180 1.00 40.31 362 CYS A C 1
ATOM 2990 O O . CYS A 1 362 ? 6.903 -6.854 14.202 1.00 40.31 362 CYS A O 1
ATOM 2992 N N . ILE A 1 363 ? 8.117 -7.711 15.892 1.00 46.19 363 ILE A N 1
ATOM 2993 C CA . ILE A 1 363 ? 9.390 -7.082 15.525 1.00 46.19 363 ILE A CA 1
ATOM 2994 C C . ILE A 1 363 ? 10.098 -7.893 14.433 1.00 46.19 363 ILE A C 1
ATOM 2996 O O . ILE A 1 363 ? 10.632 -7.303 13.506 1.00 46.19 363 ILE A O 1
ATOM 3000 N N . MET A 1 364 ? 10.079 -9.228 14.491 1.00 44.19 364 MET A N 1
ATOM 3001 C CA . MET A 1 364 ? 10.739 -10.082 13.495 1.00 44.19 364 MET A CA 1
ATOM 3002 C C . MET A 1 364 ? 10.025 -10.084 12.139 1.00 44.19 364 MET A C 1
ATOM 3004 O O . MET A 1 364 ? 10.688 -10.198 11.115 1.00 44.19 364 MET A O 1
ATOM 3008 N N . PHE A 1 365 ? 8.699 -9.933 12.101 1.00 46.41 365 PHE A N 1
ATOM 3009 C CA . PHE A 1 365 ? 7.933 -10.048 10.856 1.00 46.41 365 PHE A CA 1
ATOM 3010 C C . PHE A 1 365 ? 8.231 -8.939 9.816 1.00 46.41 365 PHE A C 1
ATOM 3012 O O . PHE A 1 365 ? 8.424 -9.274 8.649 1.00 46.41 365 PHE A O 1
ATOM 3019 N N . PRO A 1 366 ? 8.389 -7.652 10.192 1.00 45.00 366 PRO A N 1
ATOM 3020 C CA . PRO A 1 366 ? 8.927 -6.615 9.302 1.00 45.00 366 PRO A CA 1
ATOM 3021 C C . PRO A 1 366 ? 10.420 -6.787 8.962 1.00 45.00 366 PRO A C 1
ATOM 3023 O O . PRO A 1 366 ? 10.896 -6.195 7.998 1.00 45.00 366 PRO A O 1
ATOM 3026 N N . LEU A 1 367 ? 11.171 -7.565 9.754 1.00 43.50 367 LEU A N 1
ATOM 3027 C CA . LEU A 1 367 ? 12.630 -7.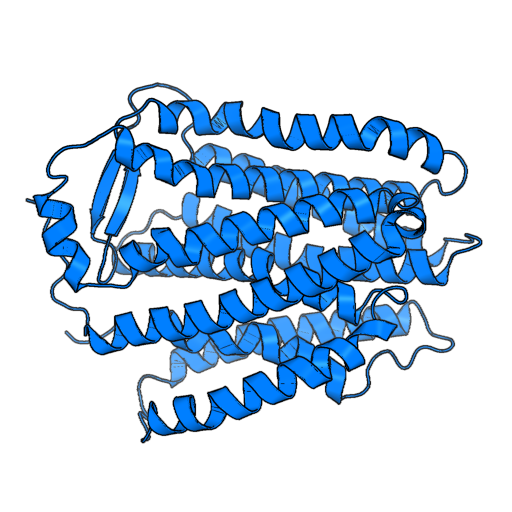721 9.635 1.00 43.50 367 LEU A CA 1
ATOM 3028 C C . LEU A 1 367 ? 13.079 -8.886 8.746 1.00 43.50 367 LEU A C 1
ATOM 3030 O O . LEU A 1 367 ? 14.258 -8.959 8.418 1.00 43.50 367 LEU A O 1
ATOM 3034 N N . LEU A 1 368 ? 12.182 -9.785 8.336 1.00 40.72 368 LEU A N 1
ATOM 3035 C CA . LEU A 1 368 ? 12.542 -10.988 7.566 1.00 40.72 368 LEU A CA 1
ATOM 3036 C C . LEU A 1 368 ? 12.826 -10.740 6.068 1.00 40.72 368 LEU A C 1
ATOM 3038 O O . LEU A 1 368 ? 13.276 -11.643 5.374 1.00 40.72 368 LEU A O 1
ATOM 3042 N N . VAL A 1 369 ? 12.586 -9.532 5.559 1.00 39.81 369 VAL A N 1
ATOM 3043 C CA . VAL A 1 369 ? 12.594 -9.202 4.117 1.00 39.81 369 VAL A CA 1
ATOM 3044 C C . VAL A 1 369 ? 13.785 -8.363 3.612 1.00 39.81 369 VAL A C 1
ATOM 3046 O O . VAL A 1 369 ? 14.164 -8.554 2.451 1.00 39.81 369 VAL A O 1
ATOM 3049 N N . PRO A 1 370 ? 14.427 -7.463 4.396 1.00 38.53 370 PRO A N 1
ATOM 3050 C CA . PRO A 1 370 ? 15.379 -6.483 3.850 1.00 38.53 370 PRO A CA 1
ATOM 3051 C C . PRO A 1 370 ? 16.648 -7.060 3.206 1.00 38.53 370 PRO A C 1
ATOM 3053 O O . PRO A 1 370 ? 17.287 -6.368 2.418 1.00 38.53 370 PRO A O 1
ATOM 3056 N N . LEU A 1 371 ? 16.997 -8.324 3.476 1.00 35.28 371 LEU A N 1
ATOM 3057 C CA . LEU A 1 371 ? 18.136 -9.005 2.838 1.00 35.28 371 LEU A CA 1
ATOM 3058 C C . LEU A 1 371 ? 17.975 -9.150 1.312 1.00 35.28 371 LEU A C 1
ATOM 3060 O O . LEU A 1 371 ? 18.967 -9.283 0.602 1.00 35.28 371 LEU A O 1
ATOM 3064 N N . SER A 1 372 ? 16.743 -9.080 0.796 1.00 36.72 372 SER A N 1
ATOM 3065 C CA . SER A 1 372 ? 16.439 -9.246 -0.632 1.00 36.72 372 SER A CA 1
ATOM 3066 C C . SER A 1 372 ? 16.540 -7.967 -1.470 1.00 36.72 372 SER A C 1
ATOM 3068 O O . SER A 1 372 ? 16.544 -8.049 -2.688 1.00 36.72 372 SER A O 1
ATOM 3070 N N . VAL A 1 373 ? 16.617 -6.770 -0.884 1.00 37.41 373 VAL A N 1
ATOM 3071 C CA . VAL A 1 373 ? 16.488 -5.527 -1.676 1.00 37.41 373 VAL A CA 1
ATOM 3072 C C . VAL A 1 373 ? 17.845 -4.913 -2.051 1.00 37.41 373 VAL A C 1
ATOM 3074 O O . VAL A 1 373 ? 17.954 -4.277 -3.094 1.00 37.41 373 VAL A O 1
ATOM 3077 N N . PHE A 1 374 ? 18.908 -5.163 -1.277 1.00 38.50 374 PHE A N 1
ATOM 3078 C CA . PHE A 1 374 ? 20.125 -4.331 -1.320 1.00 38.50 374 PHE A CA 1
ATOM 3079 C C . PHE A 1 374 ? 21.444 -5.060 -1.639 1.00 38.50 374 PHE A C 1
ATOM 3081 O O . PHE A 1 374 ? 22.519 -4.480 -1.542 1.00 38.50 374 PHE A O 1
ATOM 3088 N N . GLY A 1 375 ? 21.399 -6.326 -2.061 1.00 35.50 375 GLY A N 1
ATOM 3089 C CA . GLY A 1 375 ? 22.604 -7.149 -2.255 1.00 35.50 375 GLY A CA 1
ATOM 3090 C C . GLY A 1 375 ? 23.444 -6.889 -3.518 1.00 35.50 375 GLY A C 1
ATOM 3091 O O . GLY A 1 375 ? 24.104 -7.822 -3.970 1.00 35.50 375 GLY A O 1
ATOM 3092 N N . SER A 1 376 ? 23.384 -5.722 -4.175 1.00 33.28 376 SER A N 1
ATOM 3093 C CA . SER A 1 376 ? 24.011 -5.562 -5.508 1.00 33.28 376 SER A CA 1
ATOM 3094 C C . SER A 1 376 ? 24.416 -4.126 -5.877 1.00 33.28 376 SER A C 1
ATOM 3096 O O . SER A 1 376 ? 24.022 -3.639 -6.927 1.00 33.28 376 SER A O 1
ATOM 3098 N N . CYS A 1 377 ? 25.226 -3.455 -5.057 1.00 30.38 377 CYS A N 1
ATOM 3099 C CA . CYS A 1 377 ? 25.957 -2.255 -5.488 1.00 30.38 377 CYS A CA 1
ATOM 3100 C C . CYS A 1 377 ? 27.420 -2.367 -5.052 1.00 30.38 377 CYS A C 1
ATOM 3102 O O . CYS A 1 377 ? 27.753 -1.980 -3.939 1.00 30.38 377 CYS A O 1
ATOM 3104 N N . GLN A 1 378 ? 28.249 -2.974 -5.909 1.00 27.55 378 GLN A N 1
ATOM 3105 C CA . GLN A 1 378 ? 29.658 -2.640 -6.188 1.00 27.55 378 GLN A CA 1
ATOM 3106 C C . GLN A 1 378 ? 30.370 -3.841 -6.814 1.00 27.55 378 GLN A C 1
ATOM 3108 O O . GLN A 1 378 ? 30.608 -4.843 -6.145 1.00 27.55 378 GLN A O 1
ATOM 3113 N N . GLN A 1 379 ? 30.750 -3.695 -8.083 1.00 26.75 379 GLN A N 1
ATOM 3114 C CA . GLN A 1 379 ? 32.050 -4.119 -8.608 1.00 26.75 379 GLN A CA 1
ATOM 3115 C C . GLN A 1 379 ? 32.280 -3.376 -9.934 1.00 26.75 379 GLN A C 1
ATOM 3117 O O . GLN A 1 379 ? 31.833 -3.810 -10.994 1.00 26.75 379 GLN A O 1
ATOM 3122 N N . VAL A 1 380 ? 32.929 -2.212 -9.831 1.00 31.33 380 VAL A N 1
ATOM 3123 C CA . VAL A 1 380 ? 33.898 -1.748 -10.833 1.00 31.33 380 VAL A CA 1
ATOM 3124 C C . VAL A 1 380 ? 35.268 -2.019 -10.242 1.00 31.33 380 VAL A C 1
ATOM 3126 O O . VAL A 1 380 ? 35.421 -1.722 -9.032 1.00 31.33 380 VAL A O 1
#

Sequence (380 aa):
MLRCHPGFYTNLEILKYGIQVVYFVLGLFFHVSVLKIFHRKWNVYSKFPFLQLYYVDSILSIFIILMNVGLIRIFNYIPPLCPWALKQYPEPTQFISLLFIEQYFKFVKCLIFCFMMVNRANCVICPMSVGTIQKCVIPHVIMFSFLSPFIGVWTAFLSESQFIPFQGGFIHESKMTFHWITVPHFSVIISFITIVTVCICSLICMICVSRTRSENRHTEQSLTASAICMSIFYVFALSMEIYFNQSHASSLEMFEFWRALSTFSFDILVVCPPVIMLCLNNSLSIFFPLILNISTEYLSFLSPILDRMFPGPSYLLNVFWISEYIQLSKFISHAFMYINRTMCVIYPQKFSFWSAKRLRFCIMFPLLVPLSVFGSCQQV

Organism: Caenorhabditis remanei (NCBI:txid31234)